Protein AF-A0A933ZL11-F1 (afdb_monomer_lite)

Radius of gyration: 27.15 Å; chains: 1; bounding box: 64×50×83 Å

Sequence (380 aa):
MPHVVRERGAYDREQPGGRWELLDAQGQVLATRELGEPLHDEEFGETESIAEELRPAAEWAALAQARLKSGKVVEAVLAQSRAAGRGGEVDLLLAMLSRVALPRTAAQAAQVAADATSSGPNQEASPVAMANALVLGGDPAELMRALAVAFDNMNGSLVALDLIHAAMLVAPKRTDLTFHHALVLASLGLDGLALEDTKLLAQSGDPERASLLERYFKVLFPRSFDFWPAAERLEVPEEGPEIQQPLQSVRKVVQKYATRLTLLRQALQQRFAPDAQPVWIPPAVDALLPSGPVKLEARQFEDEEGDEITVDERLELHHAPVPWLIRQARADWSALTWLLWAAGANGLTLPARLAPPKEFAGGANAVLAKLDRCSSDESE

Structure (mmCIF, N/CA/C/O backbone):
data_AF-A0A933ZL11-F1
#
_entry.id   AF-A0A933ZL11-F1
#
loop_
_atom_site.group_PDB
_atom_site.id
_atom_site.type_symbol
_atom_site.label_atom_id
_atom_site.label_alt_id
_atom_site.label_comp_id
_atom_site.label_asym_id
_atom_site.label_entity_id
_atom_site.label_seq_id
_atom_site.pdbx_PDB_ins_code
_atom_site.Cartn_x
_atom_site.Cartn_y
_atom_site.Cartn_z
_atom_site.occupancy
_atom_site.B_iso_or_equiv
_atom_site.auth_seq_id
_atom_site.auth_comp_id
_atom_site.auth_asym_id
_atom_site.auth_atom_id
_atom_site.pdbx_PDB_model_num
ATOM 1 N N . MET A 1 1 ? -29.648 11.255 34.969 1.00 49.75 1 MET A N 1
ATOM 2 C CA . MET A 1 1 ? -28.877 10.010 34.771 1.00 49.75 1 MET A CA 1
ATOM 3 C C . MET A 1 1 ? -27.427 10.291 35.131 1.00 49.75 1 MET A C 1
ATOM 5 O O . MET A 1 1 ? -26.975 11.392 34.818 1.00 49.75 1 MET A O 1
ATOM 9 N N . PRO A 1 2 ? -26.731 9.371 35.819 1.00 63.84 2 PRO A N 1
ATOM 10 C CA . PRO A 1 2 ? -25.298 9.515 36.048 1.00 63.84 2 PRO A CA 1
ATOM 11 C C . PRO A 1 2 ? -24.578 9.560 34.695 1.00 63.84 2 PRO A C 1
ATOM 13 O O . PRO A 1 2 ? -24.868 8.754 33.812 1.00 63.84 2 PRO A O 1
ATOM 16 N N . HIS A 1 3 ? -23.705 10.547 34.515 1.00 82.00 3 HIS A N 1
ATOM 17 C CA . HIS A 1 3 ? -22.899 10.744 33.313 1.00 82.00 3 HIS A CA 1
ATOM 18 C C . HIS A 1 3 ? -21.430 10.824 33.722 1.00 82.00 3 HIS A C 1
ATOM 20 O O . HIS A 1 3 ? -21.119 11.289 34.819 1.00 82.00 3 HIS A O 1
ATOM 26 N N . VAL A 1 4 ? -20.538 10.343 32.856 1.00 85.75 4 VAL A N 1
ATOM 27 C CA . VAL A 1 4 ? -19.093 10.400 33.097 1.00 85.75 4 VAL A CA 1
ATOM 28 C C . VAL A 1 4 ? -18.640 11.856 32.995 1.00 85.75 4 VAL A C 1
ATOM 30 O O . VAL A 1 4 ? -18.902 12.512 31.989 1.00 85.75 4 VAL A O 1
ATOM 33 N N . VAL A 1 5 ? -17.979 12.355 34.039 1.00 88.12 5 VAL A N 1
ATOM 34 C CA . VAL A 1 5 ? -17.422 13.721 34.103 1.00 88.12 5 VAL A CA 1
ATOM 35 C C . VAL A 1 5 ? -15.899 13.693 34.188 1.00 88.12 5 VAL A C 1
ATOM 37 O O . VAL A 1 5 ? -15.237 14.631 33.751 1.00 88.12 5 VAL A O 1
ATOM 40 N N . ARG A 1 6 ? -15.327 12.617 34.738 1.00 90.00 6 ARG A N 1
ATOM 41 C CA . ARG A 1 6 ? -13.883 12.469 34.917 1.00 90.00 6 ARG A CA 1
ATOM 42 C C . ARG A 1 6 ? -13.439 11.039 34.647 1.00 90.00 6 ARG A C 1
ATOM 44 O O . ARG A 1 6 ? -14.178 10.094 34.900 1.00 90.00 6 ARG A O 1
ATOM 51 N N . GLU A 1 7 ? -12.198 10.900 34.199 1.00 92.25 7 GLU A N 1
ATOM 52 C CA . GLU A 1 7 ? -11.532 9.618 33.986 1.00 92.25 7 GLU A CA 1
ATOM 53 C C . GLU A 1 7 ? -10.261 9.553 34.828 1.00 92.25 7 GLU A C 1
ATOM 55 O O . GLU A 1 7 ? -9.600 10.570 35.071 1.00 92.25 7 GLU A O 1
ATOM 60 N N . ARG A 1 8 ? -9.942 8.356 35.313 1.00 92.69 8 ARG A N 1
ATOM 61 C CA . ARG A 1 8 ? -8.713 8.070 36.050 1.00 92.69 8 ARG A CA 1
ATOM 62 C C . ARG A 1 8 ? -8.090 6.803 35.485 1.00 92.69 8 ARG A C 1
ATOM 64 O O . ARG A 1 8 ? -8.719 5.753 35.524 1.00 92.69 8 ARG A O 1
ATOM 71 N N . GLY A 1 9 ? -6.856 6.910 35.017 1.00 92.12 9 GLY A N 1
ATOM 72 C CA . GLY A 1 9 ? -6.077 5.799 34.483 1.00 92.12 9 GLY A CA 1
ATOM 73 C C . GLY A 1 9 ? -4.586 6.090 34.574 1.00 92.12 9 GLY A C 1
ATOM 74 O O . GLY A 1 9 ? -4.184 7.128 35.111 1.00 92.12 9 GLY A O 1
ATOM 75 N N . ALA A 1 10 ? -3.782 5.163 34.067 1.00 89.94 10 ALA A N 1
ATOM 76 C CA . ALA A 1 10 ? -2.335 5.293 34.000 1.00 89.94 10 ALA A CA 1
ATOM 77 C C . ALA A 1 10 ? -1.867 5.340 32.544 1.00 89.94 10 ALA A C 1
ATOM 79 O O . ALA A 1 10 ? -2.513 4.797 31.643 1.00 89.94 10 ALA A O 1
ATOM 80 N N . TYR A 1 11 ? -0.725 5.989 32.353 1.00 89.94 11 TYR A N 1
ATOM 81 C CA . TYR A 1 11 ? 0.026 5.960 31.110 1.00 89.94 11 TYR A CA 1
ATOM 82 C C . TYR A 1 11 ? 1.333 5.216 31.361 1.00 89.94 11 TYR A C 1
ATOM 84 O O . TYR A 1 11 ? 1.978 5.442 32.387 1.00 89.94 11 TYR A O 1
ATOM 92 N N . ASP A 1 12 ? 1.712 4.362 30.422 1.00 87.94 12 ASP A N 1
ATOM 93 C CA . ASP A 1 12 ? 3.040 3.767 30.333 1.00 87.94 12 ASP A CA 1
ATOM 94 C C . ASP A 1 12 ? 3.696 4.279 29.050 1.00 87.94 12 ASP A C 1
ATOM 96 O O . ASP A 1 12 ? 3.100 4.188 27.981 1.00 87.94 12 ASP A O 1
ATOM 100 N N . ARG A 1 13 ? 4.875 4.902 29.162 1.00 84.31 13 ARG A N 1
ATOM 101 C CA . ARG A 1 13 ? 5.582 5.580 28.051 1.00 84.31 13 ARG A CA 1
ATOM 102 C C . ARG A 1 13 ? 4.650 6.409 27.147 1.00 84.31 13 ARG A C 1
ATOM 104 O O . ARG A 1 13 ? 4.633 6.235 25.935 1.00 84.31 13 ARG A O 1
ATOM 111 N N . GLU A 1 14 ? 3.841 7.276 27.759 1.00 85.88 14 GLU A N 1
ATOM 112 C CA . GLU A 1 14 ? 2.856 8.143 27.078 1.00 85.88 14 GLU A CA 1
ATOM 113 C C . GLU A 1 14 ? 1.687 7.410 26.393 1.00 85.88 14 GLU A C 1
ATOM 115 O O . GLU A 1 14 ? 0.797 8.056 25.844 1.00 85.88 14 GLU A O 1
ATOM 120 N N . GLN A 1 15 ? 1.612 6.082 26.500 1.00 88.38 15 GLN A N 1
ATOM 121 C CA . GLN A 1 15 ? 0.514 5.279 25.974 1.00 88.38 15 GLN A CA 1
ATOM 122 C C . GLN A 1 15 ? -0.466 4.879 27.088 1.00 88.38 15 GLN A C 1
ATOM 124 O O . GLN A 1 15 ? -0.056 4.509 28.192 1.00 88.38 15 GLN A O 1
ATOM 129 N N . PRO A 1 16 ? -1.781 4.963 26.843 1.00 86.94 16 PRO A N 1
ATOM 130 C CA . PRO A 1 16 ? -2.804 4.646 27.833 1.00 86.94 16 PRO A CA 1
ATOM 131 C C . PRO A 1 16 ? -2.873 3.136 28.084 1.00 86.94 16 PRO A C 1
ATOM 133 O O . PRO A 1 16 ? -3.081 2.356 27.160 1.00 86.94 16 PRO A O 1
ATOM 136 N N . GLY A 1 17 ? -2.772 2.718 29.345 1.00 91.25 17 GLY A N 1
ATOM 137 C CA . GLY A 1 17 ? -2.762 1.299 29.694 1.00 91.25 17 GLY A CA 1
ATOM 138 C C . GLY A 1 17 ? -3.423 0.988 31.030 1.00 91.25 17 GLY A C 1
ATOM 139 O O . GLY A 1 17 ? -3.826 1.875 31.789 1.00 91.25 17 GLY A O 1
ATOM 140 N N . GLY A 1 18 ? -3.534 -0.305 31.317 1.00 92.50 18 GLY A N 1
ATOM 141 C CA . GLY A 1 18 ? -4.020 -0.840 32.580 1.00 92.50 18 GLY A CA 1
ATOM 142 C C . GLY A 1 18 ? -5.489 -0.528 32.861 1.00 92.50 18 GLY A C 1
ATOM 143 O O . GLY A 1 18 ? -6.339 -0.489 31.968 1.00 92.50 18 GLY A O 1
ATOM 144 N N . ARG A 1 19 ? -5.798 -0.331 34.142 1.00 94.06 19 ARG A N 1
ATOM 145 C CA . ARG A 1 19 ? -7.161 -0.135 34.633 1.00 94.06 19 ARG A CA 1
ATOM 146 C C . ARG A 1 19 ? -7.572 1.333 34.576 1.00 94.06 19 ARG A C 1
ATOM 148 O O . ARG A 1 19 ? -6.916 2.192 35.161 1.00 94.06 19 ARG A O 1
ATOM 155 N N . TRP A 1 20 ? -8.716 1.588 33.955 1.00 95.81 20 TRP A N 1
ATOM 156 C CA . TRP A 1 20 ? -9.337 2.902 33.840 1.00 95.81 20 TRP A CA 1
ATOM 157 C C . TRP A 1 20 ? -10.680 2.943 34.555 1.00 95.81 20 TRP A C 1
ATOM 159 O O . TRP A 1 20 ? -11.507 2.038 34.436 1.00 95.81 20 TRP A O 1
ATOM 169 N N . GLU A 1 21 ? -10.916 4.018 35.292 1.00 95.75 21 GLU A N 1
ATOM 170 C CA . GLU A 1 21 ? -12.142 4.266 36.037 1.00 95.75 21 GLU A CA 1
ATOM 171 C C . GLU A 1 21 ? -12.840 5.508 35.498 1.00 95.75 21 GLU A C 1
ATOM 173 O O . GLU A 1 21 ? -12.228 6.561 35.312 1.00 95.75 21 GLU A O 1
ATOM 178 N N . LEU A 1 22 ? -14.142 5.372 35.269 1.00 93.56 22 LEU A N 1
ATOM 179 C CA . LEU A 1 22 ? -15.019 6.429 34.787 1.00 93.56 22 LEU A CA 1
ATOM 180 C C . LEU A 1 22 ? -15.849 6.919 35.965 1.00 93.56 22 LEU A C 1
ATOM 182 O O . LEU A 1 22 ? -16.566 6.128 36.580 1.00 93.56 22 LEU A O 1
ATOM 186 N N . LEU A 1 23 ? -15.734 8.202 36.293 1.00 94.75 23 LEU A N 1
ATOM 187 C CA . LEU A 1 23 ? -16.311 8.793 37.493 1.00 94.75 23 LEU A CA 1
ATOM 188 C C . LEU A 1 23 ? -17.405 9.805 37.144 1.00 94.75 23 LEU A C 1
ATOM 190 O O . LEU A 1 23 ? -17.308 10.524 36.144 1.00 94.75 23 LEU A O 1
ATOM 194 N N . ASP A 1 24 ? -18.431 9.881 37.987 1.00 94.00 24 ASP A N 1
ATOM 195 C CA . ASP A 1 24 ? -19.425 10.955 37.934 1.00 94.00 24 ASP A CA 1
ATOM 196 C C . ASP A 1 24 ? -18.920 12.260 38.579 1.00 94.00 24 ASP A C 1
ATOM 198 O O . ASP A 1 24 ? -17.778 12.367 39.036 1.00 94.00 24 ASP A O 1
ATOM 202 N N . ALA A 1 25 ? -19.787 13.277 38.625 1.00 92.44 25 ALA A N 1
ATOM 203 C CA . ALA A 1 25 ? -19.487 14.576 39.229 1.00 92.44 25 ALA A CA 1
ATOM 204 C C . ALA A 1 25 ? -19.183 14.505 40.740 1.00 92.44 25 ALA A C 1
ATOM 206 O O . ALA A 1 25 ? -18.576 15.426 41.284 1.00 92.44 25 ALA A O 1
ATOM 207 N N . GLN A 1 26 ? -19.613 13.442 41.422 1.00 92.56 26 GLN A N 1
ATOM 208 C CA . GLN A 1 26 ? -19.396 13.211 42.850 1.00 92.56 26 GLN A CA 1
ATOM 209 C C . GLN A 1 26 ? -18.132 12.375 43.112 1.00 92.56 26 GLN A C 1
ATOM 211 O O . GLN A 1 26 ? -17.767 12.163 44.268 1.00 92.56 26 GLN A O 1
ATOM 216 N N . GLY A 1 27 ? -17.445 11.919 42.059 1.00 90.75 27 GLY A N 1
ATOM 217 C CA . GLY A 1 27 ? -16.279 11.048 42.164 1.00 90.75 27 GLY A CA 1
ATOM 218 C C . GLY A 1 27 ? -16.631 9.583 42.431 1.00 90.75 27 GLY A C 1
ATOM 219 O O . GLY A 1 27 ? -15.751 8.814 42.818 1.00 90.75 27 GLY A O 1
ATOM 220 N N . GLN A 1 28 ? -17.888 9.175 42.240 1.00 94.06 28 GLN A N 1
ATOM 221 C CA . GLN A 1 28 ? -18.280 7.773 42.314 1.00 94.06 28 GLN A CA 1
ATOM 222 C C . GLN A 1 28 ? -17.903 7.059 41.013 1.00 94.06 28 GLN A C 1
ATOM 224 O O . GLN A 1 28 ? -18.125 7.573 39.917 1.00 94.06 28 GLN A O 1
ATOM 229 N N . VAL A 1 29 ? -17.341 5.853 41.128 1.00 95.06 29 VAL A N 1
ATOM 230 C CA . VAL A 1 29 ? -16.994 5.023 39.967 1.00 95.06 29 VAL A CA 1
ATOM 231 C C . VAL A 1 29 ? -18.275 4.487 39.327 1.00 95.06 29 VAL A C 1
ATOM 233 O O . VAL A 1 29 ? -18.987 3.682 39.925 1.00 95.06 29 VAL A O 1
ATOM 236 N N . LEU A 1 30 ? -18.551 4.928 38.101 1.00 93.06 30 LEU A N 1
ATOM 237 C CA . LEU A 1 30 ? -19.663 4.462 37.274 1.00 93.06 30 LEU A CA 1
ATOM 238 C C . LEU A 1 30 ? -19.317 3.173 36.531 1.00 93.06 30 LEU A C 1
ATOM 240 O O . LEU A 1 30 ? -20.168 2.303 36.359 1.00 93.06 30 LEU A O 1
ATOM 244 N N . ALA A 1 31 ? -18.073 3.060 36.065 1.00 91.62 31 ALA A N 1
ATOM 245 C CA . ALA A 1 31 ? -17.587 1.888 35.357 1.00 91.62 31 ALA A CA 1
ATOM 246 C C . ALA A 1 31 ? -16.062 1.782 35.425 1.00 91.62 31 ALA A C 1
ATOM 248 O O . ALA A 1 31 ? -15.354 2.775 35.596 1.00 91.62 31 ALA A O 1
ATOM 249 N N . THR A 1 32 ? -15.574 0.562 35.222 1.00 93.19 32 THR A N 1
ATOM 250 C CA . THR A 1 32 ? -14.157 0.264 35.025 1.00 93.19 32 THR A CA 1
ATOM 251 C C . THR A 1 32 ? -13.952 -0.358 33.645 1.00 93.19 32 THR A C 1
ATOM 253 O O . THR A 1 32 ? -14.809 -1.108 33.158 1.00 93.19 32 THR A O 1
ATOM 256 N N . ARG A 1 33 ? -12.827 -0.037 33.009 1.00 93.38 33 ARG A N 1
ATOM 257 C CA . ARG A 1 33 ? -12.334 -0.660 31.779 1.00 93.38 33 ARG A CA 1
ATOM 258 C C . ARG A 1 33 ? -10.897 -1.116 31.986 1.00 93.38 33 ARG A C 1
ATOM 260 O O . ARG A 1 33 ? -10.109 -0.400 32.588 1.00 93.38 33 ARG A O 1
ATOM 267 N N . GLU A 1 34 ? -10.583 -2.310 31.506 1.00 94.00 34 GLU A N 1
ATOM 268 C CA . GLU A 1 34 ? -9.218 -2.837 31.491 1.00 94.00 34 GLU A CA 1
ATOM 269 C C . GLU A 1 34 ? -8.689 -2.653 30.066 1.00 94.00 34 GLU A C 1
ATOM 271 O O . GLU A 1 34 ? -9.109 -3.372 29.158 1.00 94.00 34 GLU A O 1
ATOM 276 N N . LEU A 1 35 ? -7.830 -1.651 29.864 1.00 92.94 35 LEU A N 1
ATOM 277 C CA . LEU A 1 35 ? -7.228 -1.350 28.560 1.00 92.94 35 LEU A CA 1
ATOM 278 C C . LEU A 1 35 ? -6.040 -2.266 28.241 1.00 92.94 35 LEU A C 1
ATOM 280 O O . LEU A 1 35 ? -5.579 -2.280 27.106 1.00 92.94 35 LEU A O 1
ATOM 284 N N . GLY A 1 36 ? -5.584 -3.060 29.215 1.00 92.88 36 GLY A N 1
ATOM 285 C CA . GLY A 1 36 ? -4.492 -4.012 29.035 1.00 92.88 36 GLY A CA 1
ATOM 286 C C . GLY A 1 36 ? -3.114 -3.359 28.970 1.00 92.88 36 GLY A C 1
ATOM 287 O O . GLY A 1 36 ? -2.938 -2.209 29.372 1.00 92.88 36 GLY A O 1
ATOM 288 N N . GLU A 1 37 ? -2.133 -4.118 28.496 1.00 92.31 37 GLU A N 1
ATOM 289 C CA . GLU A 1 37 ? -0.801 -3.592 28.187 1.00 92.31 37 GLU A CA 1
ATOM 290 C C . GLU A 1 37 ? -0.893 -2.707 26.930 1.00 92.31 37 GLU A C 1
ATOM 292 O O . GLU A 1 37 ? -1.458 -3.160 25.923 1.00 92.31 37 GLU A O 1
ATOM 297 N N . PRO A 1 38 ? -0.416 -1.448 26.980 1.00 91.19 38 PRO A N 1
ATOM 298 C CA . PRO A 1 38 ? -0.374 -0.604 25.797 1.00 91.19 38 PRO A CA 1
ATOM 299 C C . PRO A 1 38 ? 0.638 -1.151 24.795 1.00 91.19 38 PRO A C 1
ATOM 301 O O . PRO A 1 38 ? 1.620 -1.788 25.162 1.00 91.19 38 PRO A O 1
ATOM 304 N N . LEU A 1 39 ? 0.401 -0.869 23.519 1.00 91.94 39 LEU A N 1
ATOM 305 C CA . LEU A 1 39 ? 1.332 -1.219 22.457 1.00 91.94 39 LEU A CA 1
ATOM 306 C C . LEU A 1 39 ? 2.406 -0.129 22.338 1.00 91.94 39 LEU A C 1
ATOM 308 O O . LEU A 1 39 ? 2.085 1.058 22.455 1.00 91.94 39 LEU A O 1
ATOM 312 N N . HIS A 1 40 ? 3.655 -0.517 22.084 1.00 91.56 40 HIS A N 1
ATOM 313 C CA . HIS A 1 40 ? 4.790 0.395 21.903 1.00 91.56 40 HIS A CA 1
ATOM 314 C C . HIS A 1 40 ? 5.461 0.196 20.540 1.00 91.56 40 HIS A C 1
ATOM 316 O O . HIS A 1 40 ? 5.391 -0.893 19.977 1.00 91.56 40 HIS A O 1
ATOM 322 N N . ASP A 1 41 ? 6.145 1.226 20.026 1.00 86.19 41 ASP A N 1
ATOM 323 C CA . ASP A 1 41 ? 6.791 1.197 18.700 1.00 86.19 41 ASP A CA 1
ATOM 324 C C . ASP A 1 41 ? 7.783 0.032 18.543 1.00 86.19 41 ASP A C 1
ATOM 326 O O . ASP A 1 41 ? 7.803 -0.619 17.501 1.00 86.19 41 ASP A O 1
ATOM 330 N N . GLU A 1 42 ? 8.547 -0.277 19.598 1.00 84.62 42 GLU A N 1
ATOM 331 C CA . GLU A 1 42 ? 9.520 -1.384 19.635 1.00 84.62 42 GLU A CA 1
ATOM 332 C C . GLU A 1 42 ? 8.861 -2.754 19.400 1.00 84.62 42 GLU A C 1
ATOM 334 O O . GLU A 1 42 ? 9.445 -3.627 18.769 1.00 84.62 42 GLU A O 1
ATOM 339 N N . GLU A 1 43 ? 7.633 -2.932 19.888 1.00 85.25 43 GLU A N 1
ATOM 340 C CA . GLU A 1 43 ? 6.898 -4.201 19.851 1.00 85.25 43 GLU A CA 1
ATOM 341 C C . GLU A 1 43 ? 5.913 -4.260 18.679 1.00 85.25 43 GLU A C 1
ATOM 343 O O . GLU A 1 43 ? 5.471 -5.339 18.277 1.00 85.25 43 GLU A O 1
ATOM 348 N N . PHE A 1 44 ? 5.548 -3.098 18.130 1.00 86.06 44 PHE A N 1
ATOM 349 C CA . PHE A 1 44 ? 4.528 -2.991 17.100 1.00 86.06 44 PHE A CA 1
ATOM 350 C C . PHE A 1 44 ? 4.915 -3.781 15.863 1.00 86.06 44 PHE A C 1
ATOM 352 O O . PHE A 1 44 ? 4.136 -4.612 15.423 1.00 86.06 44 PHE A O 1
ATOM 359 N N . GLY A 1 45 ? 6.135 -3.602 15.353 1.00 83.88 45 GLY A N 1
ATOM 360 C CA . GLY A 1 45 ? 6.609 -4.323 14.167 1.00 83.88 45 GLY A CA 1
ATOM 361 C C . GLY A 1 45 ? 6.666 -5.848 14.329 1.00 83.88 45 GLY A C 1
ATOM 362 O O . GLY A 1 45 ? 6.728 -6.562 13.331 1.00 83.88 45 GLY A O 1
ATOM 363 N N . GLU A 1 46 ? 6.619 -6.354 15.563 1.00 87.25 46 GLU A N 1
ATOM 364 C CA . GLU A 1 46 ? 6.745 -7.777 15.883 1.00 87.25 46 GLU A CA 1
ATOM 365 C C . GLU A 1 46 ? 5.403 -8.440 16.236 1.00 87.25 46 GLU A C 1
ATOM 367 O O . GLU A 1 46 ? 5.345 -9.665 16.392 1.00 87.25 46 GLU A O 1
ATOM 372 N N . THR A 1 47 ? 4.302 -7.680 16.363 1.00 91.94 47 THR A N 1
ATOM 373 C CA . THR A 1 47 ? 3.016 -8.302 16.705 1.00 91.94 47 THR A CA 1
ATOM 374 C C . THR A 1 47 ? 2.483 -9.146 15.556 1.00 91.94 47 THR A C 1
ATOM 376 O O . THR A 1 47 ? 2.282 -8.707 14.426 1.00 91.94 47 THR A O 1
ATOM 379 N N . GLU A 1 48 ? 2.122 -10.380 15.887 1.00 95.50 48 GLU A N 1
ATOM 380 C CA . GLU A 1 48 ? 1.442 -11.286 14.968 1.00 95.50 48 GLU A CA 1
ATOM 381 C C . GLU A 1 48 ? 0.112 -10.711 14.445 1.00 95.50 48 GLU A C 1
ATOM 383 O O . GLU A 1 48 ? -0.335 -11.069 13.359 1.00 95.50 48 GLU A O 1
ATOM 388 N N . SER A 1 49 ? -0.514 -9.789 15.185 1.00 96.06 49 SER A N 1
ATOM 389 C CA . SER A 1 49 ? -1.799 -9.176 14.815 1.00 96.06 49 SER A CA 1
ATOM 390 C C . SER A 1 49 ? -1.715 -8.312 13.551 1.00 96.06 49 SER A C 1
ATOM 392 O O . SER A 1 49 ? -2.749 -8.020 12.948 1.00 96.06 49 SER A O 1
ATOM 394 N N . ILE A 1 50 ? -0.501 -7.929 13.141 1.00 94.69 50 ILE A N 1
ATOM 395 C CA . ILE A 1 50 ? -0.219 -7.157 11.924 1.00 94.69 50 ILE A CA 1
ATOM 396 C C . ILE A 1 50 ? 0.690 -7.926 10.952 1.00 94.69 50 ILE A C 1
ATOM 398 O O . ILE A 1 50 ? 1.251 -7.334 10.038 1.00 94.69 50 ILE A O 1
ATOM 402 N N . ALA A 1 51 ? 0.848 -9.243 11.125 1.00 94.62 51 ALA A N 1
ATOM 403 C CA . ALA A 1 51 ? 1.667 -10.045 10.220 1.00 94.62 51 ALA A CA 1
ATOM 404 C C . ALA A 1 51 ? 1.131 -9.966 8.779 1.00 94.62 51 ALA A C 1
ATOM 406 O O . ALA A 1 51 ? -0.067 -10.172 8.557 1.00 94.62 51 ALA A O 1
ATOM 407 N N . GLU A 1 52 ? 2.010 -9.708 7.805 1.00 93.06 52 GLU A N 1
ATOM 408 C CA . GLU A 1 52 ? 1.693 -9.587 6.371 1.00 93.06 52 GLU A CA 1
ATOM 409 C C . GLU A 1 52 ? 1.483 -10.973 5.731 1.00 93.06 52 GLU A C 1
ATOM 411 O O . GLU A 1 52 ? 2.232 -11.437 4.873 1.00 93.06 52 GLU A O 1
ATOM 416 N N . GLU A 1 53 ? 0.454 -11.675 6.203 1.00 92.12 53 GLU A N 1
ATOM 417 C CA . GLU A 1 53 ? 0.121 -13.040 5.808 1.00 92.12 53 GLU A CA 1
ATOM 418 C C . GLU A 1 53 ? -1.361 -13.173 5.450 1.00 92.12 53 GLU A C 1
ATOM 420 O O . GLU A 1 53 ? -2.243 -12.545 6.047 1.00 92.12 53 GLU A O 1
ATOM 425 N N . LEU A 1 54 ? -1.648 -14.050 4.487 1.00 91.38 54 LEU A N 1
ATOM 426 C CA . LEU A 1 54 ? -3.009 -14.477 4.179 1.00 91.38 54 LEU A CA 1
ATOM 427 C C . LEU A 1 54 ? -3.439 -15.548 5.184 1.00 91.38 54 LEU A C 1
ATOM 429 O O . LEU A 1 54 ? -2.993 -16.691 5.097 1.00 91.38 54 LEU A O 1
ATOM 433 N N . ARG A 1 55 ? -4.342 -15.189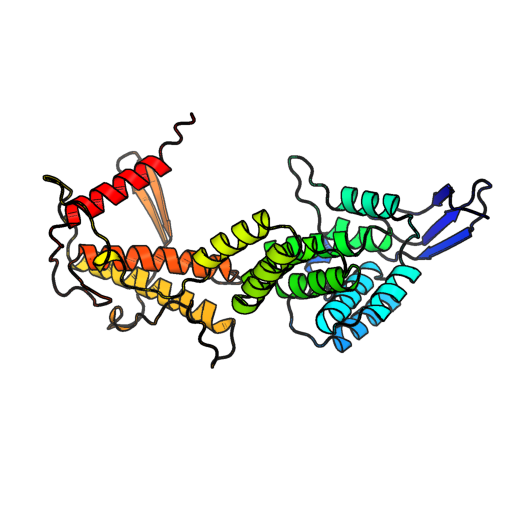 6.101 1.00 95.19 55 ARG A N 1
ATOM 434 C CA . ARG A 1 55 ? -4.972 -16.131 7.039 1.00 95.19 55 ARG A CA 1
ATOM 435 C C . ARG A 1 55 ? -6.501 -16.070 6.947 1.00 95.19 55 ARG A C 1
ATOM 437 O O . ARG A 1 55 ? -7.053 -14.989 6.715 1.00 95.19 55 ARG A O 1
ATOM 444 N N . PRO A 1 56 ? -7.212 -17.196 7.132 1.00 97.56 56 PRO A N 1
ATOM 445 C CA . PRO A 1 56 ? -8.666 -17.207 7.259 1.00 97.56 56 PRO A CA 1
ATOM 446 C C . PRO A 1 56 ? -9.162 -16.330 8.419 1.00 97.56 56 PRO A C 1
ATOM 448 O O . PRO A 1 56 ? -8.527 -16.249 9.470 1.00 97.56 56 PRO A O 1
ATOM 451 N N . ALA A 1 57 ? -10.359 -15.752 8.279 1.00 98.12 57 ALA A N 1
ATOM 452 C CA . ALA A 1 57 ? -10.973 -14.911 9.315 1.00 98.12 57 ALA A CA 1
ATOM 453 C C . ALA A 1 57 ? -11.067 -15.603 10.692 1.00 98.12 57 ALA A C 1
ATOM 455 O O . ALA A 1 57 ? -10.857 -14.970 11.726 1.00 98.12 57 ALA A O 1
ATOM 456 N N . ALA A 1 58 ? -11.328 -16.915 10.714 1.00 98.25 58 ALA A N 1
ATOM 457 C CA . ALA A 1 58 ? -11.412 -17.699 11.946 1.00 98.25 58 ALA A CA 1
ATOM 458 C C . ALA A 1 58 ? -10.077 -17.771 12.713 1.00 98.25 58 ALA A C 1
ATOM 460 O O . ALA A 1 58 ? -10.084 -17.773 13.943 1.00 98.25 58 ALA A O 1
ATOM 461 N N . GLU A 1 59 ? -8.939 -17.796 12.012 1.00 98.44 59 GLU A N 1
ATOM 462 C CA . GLU A 1 59 ? -7.615 -17.798 12.646 1.00 98.44 59 GLU A CA 1
ATOM 463 C C . GLU A 1 59 ? -7.306 -16.439 13.276 1.00 98.44 59 GLU A C 1
ATOM 465 O O . GLU A 1 59 ? -6.858 -16.378 14.421 1.00 98.44 59 GLU A O 1
ATOM 470 N N . TRP A 1 60 ? -7.646 -15.344 12.588 1.00 98.44 60 TRP A N 1
ATOM 471 C CA . TRP A 1 60 ? -7.551 -13.996 13.154 1.00 98.44 60 TRP A CA 1
ATOM 472 C C . TRP A 1 60 ? -8.444 -13.820 14.388 1.00 98.44 60 TRP A C 1
ATOM 474 O O . TRP A 1 60 ? -8.006 -13.270 15.398 1.00 98.44 60 TRP A O 1
ATOM 484 N N . ALA A 1 61 ? -9.670 -14.347 14.358 1.00 98.44 61 ALA A N 1
ATOM 485 C CA . ALA A 1 61 ? -10.570 -14.318 15.510 1.00 98.44 61 ALA A CA 1
ATOM 486 C C . ALA A 1 61 ? -10.030 -15.147 16.691 1.00 98.44 61 ALA A C 1
ATOM 488 O O . ALA A 1 61 ? -10.142 -14.735 17.849 1.00 98.44 61 ALA A O 1
ATOM 489 N N . ALA A 1 62 ? -9.412 -16.303 16.424 1.00 98.50 62 ALA A N 1
ATOM 490 C CA . ALA A 1 62 ? -8.761 -17.110 17.453 1.00 98.50 62 ALA A CA 1
ATOM 491 C C . ALA A 1 62 ? -7.561 -16.375 18.076 1.00 98.50 62 ALA A C 1
ATOM 493 O O . ALA A 1 62 ? -7.435 -16.346 19.305 1.00 98.50 62 ALA A O 1
ATOM 494 N N . LEU A 1 63 ? -6.733 -15.720 17.252 1.00 98.56 63 LEU A N 1
ATOM 495 C CA . LEU A 1 63 ? -5.638 -14.867 17.717 1.00 98.56 63 LEU A CA 1
ATOM 496 C C . LEU A 1 63 ? -6.162 -13.726 18.595 1.00 98.56 63 LEU A C 1
ATOM 498 O O . LEU A 1 63 ? -5.649 -13.516 19.694 1.00 98.56 63 LEU A O 1
ATOM 502 N N . ALA A 1 64 ? -7.232 -13.048 18.173 1.00 98.50 64 ALA A N 1
ATOM 503 C CA . ALA A 1 64 ? -7.856 -11.981 18.948 1.00 98.50 64 ALA A CA 1
ATOM 504 C C . ALA A 1 64 ? -8.281 -12.457 20.347 1.00 98.50 64 ALA A C 1
ATOM 506 O O . ALA A 1 64 ? -8.002 -11.806 21.356 1.00 98.50 64 ALA A O 1
ATOM 507 N N . GLN A 1 65 ? -8.899 -13.638 20.441 1.00 98.44 65 GLN A N 1
ATOM 508 C CA . GLN A 1 65 ? -9.262 -14.230 21.731 1.00 98.44 65 GLN A CA 1
ATOM 509 C C . GLN A 1 65 ? -8.039 -14.583 22.587 1.00 98.44 65 GLN A C 1
ATOM 511 O O . GLN A 1 65 ? -8.092 -14.420 23.809 1.00 98.44 65 GLN A O 1
ATOM 516 N N . ALA A 1 66 ? -6.957 -15.074 21.979 1.00 98.31 66 ALA A N 1
ATOM 517 C CA . ALA A 1 66 ? -5.721 -15.394 22.686 1.00 98.31 66 ALA A CA 1
ATOM 518 C C . ALA A 1 66 ? -5.055 -14.132 23.261 1.00 98.31 66 ALA A C 1
ATOM 520 O O . ALA A 1 66 ? -4.767 -14.100 24.458 1.00 98.31 66 ALA A O 1
ATOM 521 N N . ARG A 1 67 ? -4.902 -13.074 22.450 1.00 97.69 67 ARG A N 1
ATOM 522 C CA . ARG A 1 67 ? -4.333 -11.778 22.868 1.00 97.69 67 ARG A CA 1
ATOM 523 C C . ARG A 1 67 ? -5.152 -11.129 23.977 1.00 97.69 67 ARG A C 1
ATOM 525 O O . ARG A 1 67 ? -4.612 -10.661 24.975 1.00 97.69 67 ARG A O 1
ATOM 532 N N . LEU A 1 68 ? -6.474 -11.199 23.867 1.00 96.69 68 LEU A N 1
ATOM 533 C CA . LEU A 1 68 ? -7.361 -10.690 24.901 1.00 96.69 68 LEU A CA 1
ATOM 534 C C . LEU A 1 68 ? -7.188 -11.441 26.232 1.00 96.69 68 LEU A C 1
ATOM 536 O O . LEU A 1 68 ? -7.139 -10.812 27.287 1.00 96.69 68 LEU A O 1
ATOM 540 N N . LYS A 1 69 ? -7.098 -12.779 26.203 1.00 96.38 69 LYS A N 1
ATOM 541 C CA . LYS A 1 69 ? -6.884 -13.596 27.413 1.00 96.38 69 LYS A CA 1
ATOM 542 C C . LYS A 1 69 ? -5.542 -13.305 28.083 1.00 96.38 69 LYS A C 1
ATOM 544 O O . LYS A 1 69 ? -5.449 -13.449 29.298 1.00 96.38 69 LYS A O 1
ATOM 549 N N . SER A 1 70 ? -4.533 -12.897 27.315 1.00 95.69 70 SER A N 1
ATOM 550 C CA . SER A 1 70 ? -3.223 -12.504 27.833 1.00 95.69 70 SER A CA 1
ATOM 551 C C . SER A 1 70 ? -3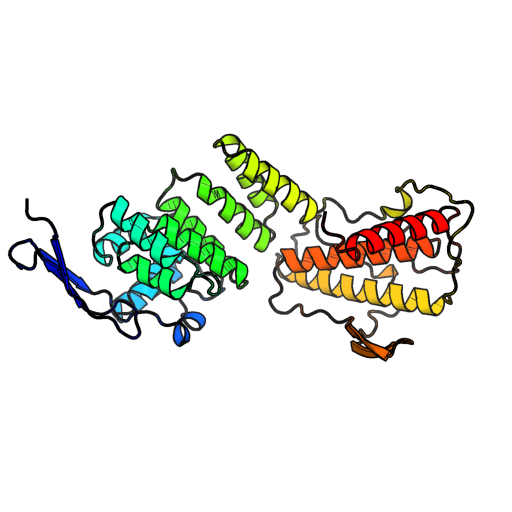.128 -11.024 28.221 1.00 95.69 70 SER A C 1
ATOM 553 O O . SER A 1 70 ? -2.032 -10.564 28.498 1.00 95.69 70 SER A O 1
ATOM 555 N N . GLY A 1 71 ? -4.227 -10.260 28.206 1.00 94.62 71 GLY A N 1
ATOM 556 C CA . GLY A 1 71 ? -4.211 -8.834 28.561 1.00 94.62 71 GLY A CA 1
ATOM 557 C C . GLY A 1 71 ? -3.670 -7.896 27.472 1.00 94.62 71 GLY A C 1
ATOM 558 O O . GLY A 1 71 ? -3.595 -6.692 27.699 1.00 94.62 71 GLY A O 1
ATOM 559 N N . LYS A 1 72 ? -3.369 -8.409 26.274 1.00 95.88 72 LYS A N 1
ATOM 560 C CA . LYS A 1 72 ? -2.922 -7.644 25.098 1.00 95.88 72 LYS A CA 1
ATOM 561 C C . LYS A 1 72 ? -4.136 -7.144 24.315 1.00 95.88 72 LYS A C 1
ATOM 563 O O . LYS A 1 72 ? -4.483 -7.660 23.252 1.00 95.88 72 LYS A O 1
ATOM 568 N N . VAL A 1 73 ? -4.866 -6.199 24.903 1.00 97.00 73 VAL A N 1
ATOM 569 C CA . VAL A 1 73 ? -6.199 -5.791 24.426 1.00 97.00 73 VAL A CA 1
ATOM 570 C C . VAL A 1 73 ? -6.131 -5.089 23.069 1.00 97.00 73 VAL A C 1
ATOM 572 O O . VAL A 1 73 ? -6.959 -5.370 22.206 1.00 97.00 73 VAL A O 1
ATOM 575 N N . VAL A 1 74 ? -5.144 -4.220 22.852 1.00 96.88 74 VAL A N 1
ATOM 576 C CA . VAL A 1 74 ? -4.981 -3.491 21.583 1.00 96.88 74 VAL A CA 1
ATOM 577 C C . VAL A 1 74 ? -4.680 -4.455 20.436 1.00 96.88 74 VAL A C 1
ATOM 579 O O . VAL A 1 74 ? -5.369 -4.438 19.418 1.00 96.88 74 VAL A O 1
ATOM 582 N N . GLU A 1 75 ? -3.739 -5.380 20.640 1.00 97.88 75 GLU A N 1
ATOM 583 C CA . GLU A 1 75 ? -3.458 -6.467 19.693 1.00 97.88 75 GLU A CA 1
ATOM 584 C C . GLU A 1 75 ? -4.711 -7.312 19.404 1.00 97.88 75 GLU A C 1
ATOM 586 O O . GLU A 1 75 ? -4.981 -7.661 18.256 1.00 97.88 75 GLU A O 1
ATOM 591 N N . ALA A 1 76 ? -5.529 -7.595 20.426 1.00 98.25 76 ALA A N 1
ATOM 592 C CA . ALA A 1 76 ? -6.785 -8.314 20.239 1.00 98.25 76 ALA A CA 1
ATOM 593 C C . ALA A 1 76 ? -7.772 -7.558 19.338 1.00 98.25 76 ALA A C 1
ATOM 595 O O . ALA A 1 76 ? -8.403 -8.173 18.479 1.00 98.25 76 ALA A O 1
ATOM 596 N N . VAL A 1 77 ? -7.896 -6.237 19.507 1.00 98.38 77 VAL A N 1
ATOM 597 C CA . VAL A 1 77 ? -8.751 -5.397 18.657 1.00 98.38 77 VAL A CA 1
ATOM 598 C C . VAL A 1 77 ? -8.234 -5.379 17.218 1.00 98.38 77 VAL A C 1
ATOM 600 O O . VAL A 1 77 ? -9.037 -5.520 16.295 1.00 98.38 77 VAL A O 1
ATOM 603 N N . LEU A 1 78 ? -6.920 -5.275 17.002 1.00 98.25 78 LEU A N 1
ATOM 604 C CA . LEU A 1 78 ? -6.323 -5.340 15.663 1.00 98.25 78 LEU A CA 1
ATOM 605 C C . LEU A 1 78 ? -6.608 -6.689 14.987 1.00 98.25 78 LEU A C 1
ATOM 607 O O . LEU A 1 78 ? -7.148 -6.718 13.882 1.00 98.25 78 LEU A O 1
ATOM 611 N N . ALA A 1 79 ? -6.352 -7.807 15.672 1.00 98.56 79 ALA A N 1
ATOM 612 C CA . ALA A 1 79 ? -6.638 -9.142 15.148 1.00 98.56 79 ALA A CA 1
ATOM 613 C C . ALA A 1 79 ? -8.142 -9.361 14.882 1.00 98.56 79 ALA A C 1
ATOM 615 O O . ALA A 1 79 ? -8.520 -9.957 13.875 1.00 98.56 79 ALA A O 1
ATOM 616 N N . GLN A 1 80 ? -9.033 -8.834 15.729 1.00 98.81 80 GLN A N 1
ATOM 617 C CA . GLN A 1 80 ? -10.478 -8.920 15.492 1.00 98.81 80 GLN A CA 1
ATOM 618 C C . GLN A 1 80 ? -10.927 -8.037 14.320 1.00 98.81 80 GLN A C 1
ATOM 620 O O . GLN A 1 80 ? -11.866 -8.399 13.610 1.00 98.81 80 GLN A O 1
ATOM 625 N N . SER A 1 81 ? -10.256 -6.905 14.096 1.00 98.75 81 SER A N 1
ATOM 626 C CA . SER A 1 81 ? -10.482 -6.045 12.928 1.00 98.75 81 SER A CA 1
ATOM 627 C C . SER A 1 81 ? -10.060 -6.770 11.653 1.00 98.75 81 SER A C 1
ATOM 629 O O . SER A 1 81 ? -10.830 -6.828 10.699 1.00 98.75 81 SER A O 1
ATOM 631 N N . ARG A 1 82 ? -8.902 -7.446 11.682 1.00 98.62 82 ARG A N 1
ATOM 632 C CA . ARG A 1 82 ? -8.436 -8.326 10.600 1.00 98.62 82 ARG A CA 1
ATOM 633 C C . ARG A 1 82 ? -9.453 -9.424 10.283 1.00 98.62 82 ARG A C 1
ATOM 635 O O . ARG A 1 82 ? -9.810 -9.627 9.125 1.00 98.62 82 ARG A O 1
ATOM 642 N N . ALA A 1 83 ? -9.977 -10.086 11.317 1.00 98.62 83 ALA A N 1
ATOM 643 C CA . ALA A 1 83 ? -11.015 -11.103 11.172 1.00 98.62 83 ALA A CA 1
ATOM 644 C C . ALA A 1 83 ? -12.297 -10.546 10.532 1.00 98.62 83 ALA A C 1
ATOM 646 O O . ALA A 1 83 ? -12.848 -11.175 9.631 1.00 98.62 83 ALA A O 1
ATOM 647 N N . ALA A 1 84 ? -12.752 -9.371 10.979 1.00 98.69 84 ALA A N 1
ATOM 648 C CA . ALA A 1 84 ? -13.957 -8.731 10.463 1.00 98.69 84 ALA A CA 1
ATOM 649 C C . ALA A 1 84 ? -13.807 -8.335 8.991 1.00 98.69 84 ALA A C 1
ATOM 651 O O . ALA A 1 84 ? -14.660 -8.688 8.181 1.00 98.69 84 ALA A O 1
ATOM 652 N N . GLY A 1 85 ? -12.702 -7.672 8.637 1.00 98.25 85 GLY A N 1
ATOM 653 C CA . GLY A 1 85 ? -12.409 -7.298 7.256 1.00 98.25 85 GLY A CA 1
ATOM 654 C C . GLY A 1 85 ? -12.339 -8.508 6.330 1.00 98.25 85 GLY A C 1
ATOM 655 O O . GLY A 1 85 ? -13.019 -8.548 5.310 1.00 98.25 85 GLY A O 1
ATOM 656 N N . ARG A 1 86 ? -11.609 -9.553 6.742 1.00 97.38 86 ARG A N 1
ATOM 657 C CA . ARG A 1 86 ? -11.457 -10.786 5.958 1.00 97.38 86 ARG A CA 1
ATOM 658 C C . ARG A 1 86 ? -12.756 -11.583 5.817 1.00 97.38 86 ARG A C 1
ATOM 660 O O . ARG A 1 86 ? -12.963 -12.237 4.798 1.00 97.38 86 ARG A O 1
ATOM 667 N N . GLY A 1 87 ? -13.574 -11.605 6.867 1.00 97.38 87 GLY A N 1
ATOM 668 C CA . GLY A 1 87 ? -14.791 -12.415 6.949 1.00 97.38 87 GLY A CA 1
ATOM 669 C C . GLY A 1 87 ? -16.057 -11.711 6.464 1.00 97.38 87 GLY A C 1
ATOM 670 O O . GLY A 1 87 ? -17.050 -12.383 6.210 1.00 97.38 87 GLY A O 1
ATOM 671 N N . GLY A 1 88 ? -16.045 -10.381 6.343 1.00 97.56 88 GLY A N 1
ATOM 672 C CA . GLY A 1 88 ? -17.242 -9.599 6.025 1.00 97.56 88 GLY A CA 1
ATOM 673 C C . GLY A 1 88 ? -18.244 -9.486 7.183 1.00 97.56 88 GLY A C 1
ATOM 674 O O . GLY A 1 88 ? -19.383 -9.081 6.963 1.00 97.56 88 GLY A O 1
ATOM 675 N N . GLU A 1 89 ? -17.850 -9.843 8.411 1.00 96.75 89 GLU A N 1
ATOM 676 C CA . GLU A 1 89 ? -18.725 -9.888 9.590 1.00 96.75 89 GLU A CA 1
ATOM 677 C C . GLU A 1 89 ? -18.238 -8.924 10.681 1.00 96.75 89 GLU A C 1
ATOM 679 O O . GLU A 1 89 ? -17.111 -9.024 11.162 1.00 96.75 89 GLU A O 1
ATOM 684 N N . VAL A 1 90 ? -19.100 -7.997 11.115 1.00 98.06 90 VAL A N 1
ATOM 685 C CA . VAL A 1 90 ? -18.708 -6.894 12.016 1.00 98.06 90 VAL A CA 1
ATOM 686 C C . VAL A 1 90 ? -19.145 -7.081 13.471 1.00 98.06 90 VAL A C 1
ATOM 688 O O . VAL A 1 90 ? -18.599 -6.444 14.371 1.00 98.06 90 VAL A O 1
ATOM 691 N N . ASP A 1 91 ? -20.108 -7.965 13.734 1.00 98.38 91 ASP A N 1
ATOM 692 C CA . ASP A 1 91 ? -20.785 -8.048 15.034 1.00 98.38 91 ASP A CA 1
ATOM 693 C C . ASP A 1 91 ? -19.819 -8.339 16.190 1.00 98.38 91 ASP A C 1
ATOM 695 O O . ASP A 1 91 ? -19.875 -7.694 17.240 1.00 98.38 91 ASP A O 1
ATOM 699 N N . LEU A 1 92 ? -18.878 -9.267 15.987 1.00 98.00 92 LEU A N 1
ATOM 700 C CA . LEU A 1 92 ? -17.870 -9.612 16.994 1.00 98.00 92 LEU A CA 1
ATOM 701 C C . LEU A 1 92 ? -16.885 -8.465 17.255 1.00 98.00 92 LEU A C 1
ATOM 703 O O . LEU A 1 92 ? -16.466 -8.268 18.398 1.00 98.00 92 LEU A O 1
ATOM 707 N N . LEU A 1 93 ? -16.549 -7.682 16.226 1.00 98.56 93 LEU A N 1
ATOM 708 C CA . LEU A 1 93 ? -15.703 -6.498 16.363 1.00 98.56 93 LEU A CA 1
ATOM 709 C C . LEU A 1 93 ? -16.417 -5.405 17.166 1.00 98.56 93 LEU A C 1
ATOM 711 O O . LEU A 1 93 ? -15.850 -4.890 18.130 1.00 98.56 93 LEU A O 1
ATOM 715 N N . LEU A 1 94 ? -17.678 -5.101 16.842 1.00 98.38 94 LEU A N 1
ATOM 716 C CA . LEU A 1 94 ? -18.472 -4.113 17.582 1.00 98.38 94 LEU A CA 1
ATOM 717 C C . LEU A 1 94 ? -18.688 -4.531 19.041 1.00 98.38 94 LEU A C 1
ATOM 719 O O . LEU A 1 94 ? -18.541 -3.709 19.949 1.00 98.38 94 LEU A O 1
ATOM 723 N N . ALA A 1 95 ? -18.980 -5.811 19.287 1.00 98.00 95 ALA A N 1
ATOM 724 C CA . ALA A 1 95 ? -19.118 -6.348 20.638 1.00 98.00 95 ALA A CA 1
ATOM 725 C C . ALA A 1 95 ? -17.806 -6.251 21.434 1.00 98.00 95 ALA A C 1
ATOM 727 O O . ALA A 1 95 ? -17.821 -5.919 22.624 1.00 98.00 95 ALA A O 1
ATOM 728 N N . MET A 1 96 ? -16.660 -6.506 20.790 1.00 97.81 96 MET A N 1
ATOM 729 C CA . MET A 1 96 ? -15.350 -6.343 21.415 1.00 97.81 96 MET A CA 1
ATOM 730 C C . MET A 1 96 ? -15.081 -4.878 21.762 1.00 97.81 96 MET A C 1
ATOM 732 O O . MET A 1 96 ? -14.817 -4.593 22.931 1.00 97.81 96 MET A O 1
ATOM 736 N N . LEU A 1 97 ? -15.210 -3.962 20.797 1.00 97.44 97 LEU A N 1
ATOM 737 C CA . LEU A 1 97 ? -14.996 -2.524 20.991 1.00 97.44 97 LEU A CA 1
ATOM 738 C C . LEU A 1 97 ? -15.901 -1.966 22.095 1.00 97.44 97 LEU A C 1
ATOM 740 O O . LEU A 1 97 ? -15.411 -1.315 23.011 1.00 97.44 97 LEU A O 1
ATOM 744 N N . SER A 1 98 ? -17.194 -2.305 22.095 1.00 95.44 98 SER A N 1
ATOM 745 C CA . SER A 1 98 ? -18.132 -1.868 23.141 1.00 95.44 98 SER A CA 1
ATOM 746 C C . SER A 1 98 ? -17.736 -2.333 24.546 1.00 95.44 98 SER A C 1
ATOM 748 O O . SER A 1 98 ? -18.125 -1.705 25.536 1.00 95.44 98 SER A O 1
ATOM 750 N N . ARG A 1 99 ? -17.023 -3.458 24.654 1.00 94.25 99 ARG A N 1
ATOM 751 C CA . ARG A 1 99 ? -16.593 -4.017 25.935 1.00 94.25 99 ARG A CA 1
ATOM 752 C C . ARG A 1 99 ? -15.276 -3.414 26.414 1.00 94.25 99 ARG A C 1
ATOM 754 O O . ARG A 1 99 ? -15.153 -3.163 27.611 1.00 94.25 99 ARG A O 1
ATOM 761 N N . VAL A 1 100 ? -14.304 -3.241 25.519 1.00 94.56 100 VAL A N 1
ATOM 762 C CA . VAL A 1 100 ? -12.928 -2.879 25.900 1.00 94.56 100 VAL A CA 1
ATOM 763 C C . VAL A 1 100 ? -12.647 -1.384 25.798 1.00 94.56 100 VAL A C 1
ATOM 765 O O . VAL A 1 100 ? -11.870 -0.873 26.596 1.00 94.56 100 VAL A O 1
ATOM 768 N N . ALA A 1 101 ? -13.299 -0.675 24.874 1.00 95.50 101 ALA A N 1
ATOM 769 C CA . ALA A 1 101 ? -13.040 0.739 24.668 1.00 95.50 101 ALA A CA 1
ATOM 770 C C . ALA A 1 101 ? -13.694 1.614 25.749 1.00 95.50 101 ALA A C 1
ATOM 772 O O . ALA A 1 101 ? -14.745 1.276 26.319 1.00 95.50 101 ALA A O 1
ATOM 773 N N . LEU A 1 102 ? -13.088 2.772 26.017 1.00 94.81 102 LEU A N 1
ATOM 774 C CA . LEU A 1 102 ? -13.721 3.806 26.831 1.00 94.81 102 LEU A CA 1
ATOM 775 C C . LEU A 1 102 ? -14.962 4.352 26.096 1.00 94.81 102 LEU A C 1
ATOM 777 O O . LEU A 1 102 ? -14.894 4.652 24.905 1.00 94.81 102 LEU A O 1
ATOM 781 N N . PRO A 1 103 ? -16.116 4.489 26.768 1.00 92.62 103 PRO A N 1
ATOM 782 C CA . PRO A 1 103 ? -17.318 5.014 26.141 1.00 92.62 103 PRO A CA 1
ATOM 783 C C . PRO A 1 103 ? -17.150 6.507 25.837 1.00 92.62 103 PRO A C 1
ATOM 785 O O . PRO A 1 103 ? -16.885 7.310 26.732 1.00 92.62 103 PRO A O 1
ATOM 788 N N . ARG A 1 104 ? -17.356 6.886 24.575 1.00 93.81 104 ARG A N 1
ATOM 789 C CA . ARG A 1 104 ? -17.275 8.268 24.088 1.00 93.81 104 ARG A CA 1
ATOM 790 C C . ARG A 1 104 ? -18.567 8.677 23.393 1.00 93.81 104 ARG A C 1
ATOM 792 O O . ARG A 1 104 ? -19.255 7.854 22.790 1.00 93.81 104 ARG A O 1
ATOM 799 N N . THR A 1 105 ? -18.888 9.967 23.439 1.00 94.06 105 THR A N 1
ATOM 800 C CA . THR A 1 105 ? -19.823 10.549 22.463 1.00 94.06 105 THR A CA 1
ATOM 801 C C . THR A 1 105 ? -19.168 10.584 21.081 1.00 94.06 105 THR A C 1
ATOM 803 O O . THR A 1 105 ? -17.943 10.580 20.982 1.00 94.06 105 THR A O 1
ATOM 806 N N . ALA A 1 106 ? -19.958 10.683 20.008 1.00 94.50 106 ALA A N 1
ATOM 807 C CA . ALA A 1 106 ? -19.416 10.747 18.646 1.00 94.50 106 ALA A CA 1
ATOM 808 C C . ALA A 1 106 ? -18.396 11.890 18.457 1.00 94.50 106 ALA A C 1
ATOM 810 O O . ALA A 1 106 ? -17.362 11.688 17.833 1.00 94.50 106 ALA A O 1
ATOM 811 N N . ALA A 1 107 ? -18.645 13.064 19.050 1.00 96.06 107 ALA A N 1
ATOM 812 C CA . ALA A 1 107 ? -17.723 14.200 18.979 1.00 96.06 107 ALA A CA 1
ATOM 813 C C . ALA A 1 107 ? -16.396 13.929 19.711 1.00 96.06 107 ALA A C 1
ATOM 815 O O . ALA A 1 107 ? -15.333 14.271 19.207 1.00 96.06 107 ALA A O 1
ATOM 816 N N . GLN A 1 108 ? -16.443 13.277 20.877 1.00 96.00 108 GLN A N 1
ATOM 817 C CA . GLN A 1 108 ? -15.233 12.901 21.615 1.00 96.00 108 GLN A CA 1
ATOM 818 C C . GLN A 1 108 ? -14.456 11.788 20.906 1.00 96.00 108 GLN A C 1
ATOM 820 O O . GLN A 1 108 ? -13.235 11.850 20.855 1.00 96.00 108 GLN A O 1
ATOM 825 N N . ALA A 1 109 ? -15.148 10.795 20.341 1.00 97.62 109 ALA A N 1
ATOM 826 C CA . ALA A 1 109 ? -14.519 9.732 19.562 1.00 97.62 109 ALA A CA 1
ATOM 827 C C . ALA A 1 109 ? -13.796 10.302 18.331 1.00 97.62 109 ALA A C 1
ATOM 829 O O . ALA A 1 109 ? -12.655 9.934 18.057 1.00 97.62 109 ALA A O 1
ATOM 830 N N . ALA A 1 110 ? -14.433 11.250 17.635 1.00 97.25 110 ALA A N 1
ATOM 831 C CA . ALA A 1 110 ? -13.824 11.965 16.520 1.00 97.25 110 ALA A CA 1
ATOM 832 C C . ALA A 1 110 ? -12.593 12.773 16.956 1.00 97.25 110 ALA A C 1
ATOM 834 O O . ALA A 1 110 ? -11.581 12.729 16.268 1.00 97.25 110 ALA A O 1
ATOM 835 N N . GLN A 1 111 ? -12.641 13.451 18.110 1.00 96.81 111 GLN A N 1
ATOM 836 C CA . GLN A 1 111 ? -11.483 14.181 18.636 1.00 96.81 111 GLN A CA 1
ATOM 837 C C . GLN A 1 111 ? -10.319 13.243 18.975 1.00 96.81 111 GLN A C 1
ATOM 839 O O . GLN A 1 111 ? -9.200 13.506 18.562 1.00 96.81 111 GLN A O 1
ATOM 844 N N . VAL A 1 112 ? -10.579 12.121 19.656 1.00 96.50 112 VAL A N 1
ATOM 845 C CA . VAL A 1 112 ? -9.538 11.128 19.983 1.00 96.50 112 VAL A CA 1
ATOM 846 C C . VAL A 1 112 ? -8.895 10.566 18.709 1.00 96.50 112 VAL A C 1
ATOM 848 O O . VAL A 1 112 ? -7.679 10.398 18.658 1.00 96.50 112 VAL A O 1
ATOM 851 N N . ALA A 1 113 ? -9.690 10.305 17.666 1.00 97.12 113 ALA A N 1
ATOM 852 C CA . ALA A 1 113 ? -9.160 9.886 16.371 1.00 97.12 113 ALA A CA 1
ATOM 853 C C . ALA A 1 113 ? -8.347 10.996 15.688 1.00 97.12 113 ALA A C 1
ATOM 855 O O . ALA A 1 113 ? -7.270 10.719 15.168 1.00 97.12 113 ALA A O 1
ATOM 856 N N . ALA A 1 114 ? -8.819 12.244 15.713 1.00 95.31 114 ALA A N 1
ATOM 857 C CA . ALA A 1 114 ? -8.096 13.386 15.157 1.00 95.31 114 ALA A CA 1
ATOM 858 C C . ALA A 1 114 ? -6.745 13.598 15.857 1.00 95.31 114 ALA A C 1
ATOM 860 O O . ALA A 1 114 ? -5.736 13.769 15.183 1.00 95.31 114 ALA A O 1
ATOM 861 N N . ASP A 1 115 ? -6.703 13.512 17.188 1.00 93.62 115 ASP A N 1
ATOM 862 C CA . ASP A 1 115 ? -5.469 13.654 17.964 1.00 93.62 115 ASP A CA 1
ATOM 863 C C . ASP A 1 115 ? -4.464 12.547 17.604 1.00 93.62 115 ASP A C 1
ATOM 865 O O . ASP A 1 115 ? -3.300 12.833 17.330 1.00 93.62 115 ASP A O 1
ATOM 869 N N . ALA A 1 116 ? -4.921 11.292 17.515 1.00 94.06 116 ALA A N 1
ATOM 870 C CA . ALA A 1 116 ? -4.068 10.142 17.199 1.00 94.06 116 ALA A CA 1
ATOM 871 C C . ALA A 1 116 ? -3.595 10.085 15.735 1.00 94.06 116 ALA A C 1
ATOM 873 O O . ALA A 1 116 ? -2.568 9.477 15.440 1.00 94.06 116 ALA A O 1
ATOM 874 N N . THR A 1 117 ? -4.354 10.682 14.813 1.00 93.31 117 THR A N 1
ATOM 875 C CA . THR A 1 117 ? -4.012 10.753 13.381 1.00 93.31 117 THR A CA 1
ATOM 876 C C . THR A 1 117 ? -3.288 12.042 13.007 1.00 93.31 117 THR A C 1
ATOM 878 O O . THR A 1 117 ? -2.774 12.160 11.892 1.00 93.31 117 THR A O 1
ATOM 881 N N . SER A 1 118 ? -3.226 13.012 13.922 1.00 87.94 118 SER A N 1
ATOM 882 C CA . SER A 1 118 ? -2.525 14.265 13.691 1.00 87.94 118 SER A CA 1
ATOM 883 C C . SER A 1 118 ? -1.021 14.026 13.544 1.00 87.94 118 SER A C 1
ATOM 885 O O . SER A 1 118 ? -0.395 13.298 14.310 1.00 87.94 118 SER A O 1
ATOM 887 N N . SER A 1 119 ? -0.447 14.633 12.510 1.00 75.81 119 SER A N 1
ATOM 888 C CA . SER A 1 119 ? 0.996 14.685 12.284 1.00 75.81 119 SER A CA 1
ATOM 889 C C . SER A 1 119 ? 1.481 16.079 12.671 1.00 75.81 119 SER A C 1
ATOM 891 O O . SER A 1 119 ? 0.905 17.081 12.238 1.00 75.81 119 SER A O 1
ATOM 893 N N . GLY A 1 120 ? 2.520 16.161 13.502 1.00 67.38 120 GLY A N 1
ATOM 894 C CA . GLY A 1 120 ? 3.220 17.424 13.734 1.00 67.38 120 GLY A CA 1
ATOM 895 C C . GLY A 1 120 ? 3.973 17.865 12.469 1.00 67.38 120 GLY A C 1
ATOM 896 O O . GLY A 1 120 ? 4.180 17.049 11.573 1.00 67.38 120 GLY A O 1
ATOM 897 N N . PRO A 1 121 ? 4.466 19.118 12.388 1.00 59.69 121 PRO A N 1
ATOM 898 C CA . PRO A 1 121 ? 5.182 19.622 11.207 1.00 59.69 121 PRO A CA 1
ATOM 899 C C . PRO A 1 121 ? 6.367 18.753 10.754 1.00 59.69 121 PRO A C 1
ATOM 901 O O . PRO A 1 121 ? 6.732 18.796 9.587 1.00 59.69 121 PRO A O 1
ATOM 904 N N . ASN A 1 122 ? 6.942 17.965 11.671 1.00 61.78 122 ASN A N 1
ATOM 905 C CA . ASN A 1 122 ? 8.105 17.104 11.444 1.00 61.78 122 ASN A CA 1
ATOM 906 C C . ASN A 1 122 ? 7.897 15.666 11.958 1.00 61.78 122 ASN A C 1
ATOM 908 O O . ASN A 1 122 ? 8.876 14.985 12.256 1.00 61.78 122 ASN A O 1
ATOM 912 N N . GLN A 1 123 ? 6.654 15.219 12.156 1.00 69.56 123 GLN A N 1
ATOM 913 C CA . GLN A 1 123 ? 6.394 13.896 12.726 1.00 69.56 123 GLN A CA 1
ATOM 914 C C . GLN A 1 123 ? 5.224 13.228 12.019 1.00 69.56 123 GLN A C 1
ATOM 916 O O . GLN A 1 123 ? 4.108 13.742 12.061 1.00 69.56 123 GLN A O 1
ATOM 921 N N . GLU A 1 124 ? 5.490 12.087 11.387 1.00 74.94 124 GLU A N 1
ATOM 922 C CA . GLU A 1 124 ? 4.450 11.229 10.826 1.00 74.94 124 GLU A CA 1
ATOM 923 C C . GLU A 1 124 ? 3.554 10.691 11.946 1.00 74.94 124 GLU A C 1
ATOM 925 O O . GLU A 1 124 ? 4.017 10.406 13.055 1.00 74.94 124 GLU A O 1
ATOM 930 N N . ALA A 1 125 ? 2.257 10.565 11.667 1.00 82.44 125 ALA A N 1
ATOM 931 C CA . ALA A 1 125 ? 1.319 10.000 12.624 1.00 82.44 125 ALA A CA 1
ATOM 932 C C . ALA A 1 125 ? 1.708 8.550 12.962 1.00 82.44 125 ALA A C 1
ATOM 934 O O . ALA A 1 125 ? 1.854 7.710 12.074 1.00 82.44 125 ALA A O 1
ATOM 935 N N . SER A 1 126 ? 1.858 8.256 14.256 1.00 90.56 126 SER A N 1
ATOM 936 C CA . SER A 1 126 ? 2.294 6.939 14.732 1.00 90.56 126 SER A CA 1
ATOM 937 C C . SER A 1 126 ? 1.167 5.902 14.598 1.00 90.56 126 SER A C 1
ATOM 939 O O . SER A 1 126 ? 0.105 6.069 15.212 1.00 90.56 126 SER A O 1
ATOM 941 N N . PRO A 1 127 ? 1.383 4.783 13.878 1.00 94.00 127 PRO A N 1
ATOM 942 C CA . PRO A 1 127 ? 0.428 3.675 13.835 1.00 94.00 127 PRO A CA 1
ATOM 943 C C . PRO A 1 127 ? 0.125 3.103 15.227 1.00 94.00 127 PRO A C 1
ATOM 945 O O . PRO A 1 127 ? -0.997 2.682 15.500 1.00 94.00 127 PRO A O 1
ATOM 948 N N . VAL A 1 128 ? 1.096 3.140 16.142 1.00 94.19 128 VAL A N 1
ATOM 949 C CA . VAL A 1 128 ? 0.914 2.702 17.530 1.00 94.19 128 VAL A CA 1
ATOM 950 C C . VAL A 1 128 ? -0.063 3.604 18.270 1.00 94.19 128 VAL A C 1
ATOM 952 O O . VAL A 1 128 ? -0.980 3.105 18.926 1.00 94.19 128 VAL A O 1
ATOM 955 N N . ALA A 1 129 ? 0.073 4.924 18.118 1.00 94.00 129 ALA A N 1
ATOM 956 C CA . ALA A 1 129 ? -0.863 5.877 18.707 1.00 94.00 129 ALA A CA 1
ATOM 957 C C . ALA A 1 129 ? -2.293 5.648 18.189 1.00 94.00 129 ALA A C 1
ATOM 959 O O . ALA A 1 129 ? -3.239 5.614 18.978 1.00 94.00 129 ALA A O 1
ATOM 960 N N . MET A 1 130 ? -2.456 5.401 16.884 1.00 96.38 130 MET A N 1
ATOM 961 C CA . MET A 1 130 ? -3.758 5.071 16.290 1.00 96.38 130 MET A CA 1
ATOM 962 C C . MET A 1 130 ? -4.336 3.758 16.844 1.00 96.38 130 MET A C 1
ATOM 964 O O . MET A 1 130 ? -5.525 3.690 17.159 1.00 96.38 130 MET A O 1
ATOM 968 N N . ALA A 1 131 ? -3.510 2.719 16.996 1.00 96.88 131 ALA A N 1
ATOM 969 C CA . ALA A 1 131 ? -3.937 1.434 17.544 1.00 96.88 131 ALA A CA 1
ATOM 970 C C . ALA A 1 131 ? -4.382 1.559 19.012 1.00 96.88 131 ALA A C 1
ATOM 972 O O . ALA A 1 131 ? -5.470 1.102 19.369 1.00 96.88 131 ALA A O 1
ATOM 973 N N . ASN A 1 132 ? -3.597 2.237 19.854 1.00 96.44 132 ASN A N 1
ATOM 974 C CA . ASN A 1 132 ? -3.957 2.492 21.252 1.00 96.44 132 ASN A CA 1
ATOM 975 C C . ASN A 1 132 ? -5.205 3.393 21.369 1.00 96.44 132 ASN A C 1
ATOM 977 O O . ASN A 1 132 ? -6.027 3.219 22.273 1.00 96.44 132 ASN A O 1
ATOM 981 N N . ALA A 1 133 ? -5.427 4.310 20.421 1.00 96.94 133 ALA A N 1
ATOM 982 C CA . ALA A 1 133 ? -6.614 5.162 20.401 1.00 96.94 133 ALA A CA 1
ATOM 983 C C . ALA A 1 133 ? -7.934 4.385 20.205 1.00 96.94 133 ALA A C 1
ATOM 985 O O . ALA A 1 133 ? -8.987 4.855 20.649 1.00 96.94 133 ALA A O 1
ATOM 986 N N . LEU A 1 134 ? -7.900 3.173 19.629 1.00 97.50 134 LEU A N 1
ATOM 987 C CA . LEU A 1 134 ? -9.089 2.317 19.497 1.00 97.50 134 LEU A CA 1
ATOM 988 C C . LEU A 1 134 ? -9.677 1.958 20.869 1.00 97.50 134 LEU A C 1
ATOM 990 O O . LEU A 1 134 ? -10.894 2.001 21.056 1.00 97.50 134 LEU A O 1
ATOM 994 N N . VAL A 1 135 ? -8.829 1.650 21.857 1.00 96.50 135 VAL A N 1
ATOM 995 C CA . VAL A 1 135 ? -9.281 1.307 23.219 1.00 96.50 135 VAL A CA 1
ATOM 996 C C . VAL A 1 135 ? -9.556 2.548 24.077 1.00 96.50 135 VAL A C 1
ATOM 998 O O . VAL A 1 135 ? -10.338 2.483 25.024 1.00 96.50 135 VAL A O 1
ATOM 1001 N N . LEU A 1 136 ? -9.030 3.718 23.702 1.00 95.75 136 LEU A N 1
ATOM 1002 C CA . LEU A 1 136 ? -9.450 5.007 24.272 1.00 95.75 136 LEU A CA 1
ATOM 1003 C C . LEU A 1 136 ? -10.836 5.480 23.800 1.00 95.75 136 LEU A C 1
ATOM 1005 O O . LEU A 1 136 ? -11.339 6.502 24.287 1.00 95.75 136 LEU A O 1
ATOM 1009 N N . GLY A 1 137 ? -11.458 4.739 22.880 1.00 96.62 137 GLY A N 1
ATOM 1010 C CA . GLY A 1 137 ? -12.775 5.048 22.336 1.00 96.62 137 GLY A CA 1
ATOM 1011 C C . GLY A 1 137 ? -12.752 6.064 21.201 1.00 96.62 137 GLY A C 1
ATOM 1012 O O . GLY A 1 137 ? -13.752 6.751 20.994 1.00 96.62 137 GLY A O 1
ATOM 1013 N N . GLY A 1 138 ? -11.630 6.187 20.486 1.00 97.88 138 GLY A N 1
ATOM 1014 C CA . GLY A 1 138 ? -11.589 6.941 19.239 1.00 97.88 138 GLY A CA 1
ATOM 1015 C C . GLY A 1 138 ? -12.510 6.346 18.176 1.00 97.88 138 GLY A C 1
ATOM 1016 O O . GLY A 1 138 ? -12.933 5.194 18.274 1.00 97.88 138 GLY A O 1
ATOM 1017 N N . ASP A 1 139 ? -12.848 7.151 17.170 1.00 98.38 139 ASP A N 1
ATOM 1018 C CA . ASP A 1 139 ? -13.702 6.724 16.064 1.00 98.38 139 ASP A CA 1
ATOM 1019 C C . ASP A 1 139 ? -13.081 5.510 15.344 1.00 98.38 139 ASP A C 1
ATOM 1021 O O . ASP A 1 139 ? -12.032 5.643 14.708 1.00 98.38 139 ASP A O 1
ATOM 1025 N N . PRO A 1 140 ? -13.699 4.317 15.438 1.00 98.25 140 PRO A N 1
ATOM 1026 C CA . PRO A 1 140 ? -13.069 3.086 14.977 1.00 98.25 140 PRO A CA 1
ATOM 1027 C C . PRO A 1 140 ? -12.884 3.047 13.461 1.00 98.25 140 PRO A C 1
ATOM 1029 O O . PRO A 1 140 ? -11.866 2.544 12.994 1.00 98.25 140 PRO A O 1
ATOM 1032 N N . ALA A 1 141 ? -13.828 3.589 12.687 1.00 98.50 141 ALA A N 1
ATOM 1033 C CA . ALA A 1 141 ? -13.709 3.590 11.234 1.00 98.50 141 ALA A CA 1
ATOM 1034 C C . ALA A 1 141 ? -12.591 4.535 10.774 1.00 98.50 141 ALA A C 1
ATOM 1036 O O . ALA A 1 141 ? -11.830 4.186 9.877 1.00 98.50 141 ALA A O 1
ATOM 1037 N N . GLU A 1 142 ? -12.451 5.696 11.417 1.00 98.19 142 GLU A N 1
ATOM 1038 C CA . GLU A 1 142 ? -11.376 6.641 11.101 1.00 98.19 142 GLU A CA 1
ATOM 1039 C C . GLU A 1 142 ? -9.993 6.103 11.487 1.00 98.19 142 GLU A C 1
ATOM 1041 O O . GLU A 1 142 ? -9.059 6.163 10.688 1.00 98.19 142 GLU A O 1
ATOM 1046 N N . LEU A 1 143 ? -9.862 5.509 12.676 1.00 98.50 143 LEU A N 1
ATOM 1047 C CA . LEU A 1 143 ? -8.602 4.922 13.134 1.00 98.50 143 LEU A CA 1
ATOM 1048 C C . LEU A 1 143 ? -8.180 3.718 12.285 1.00 98.50 143 LEU A C 1
ATOM 1050 O O . LEU A 1 143 ? -7.016 3.617 11.908 1.00 98.50 143 LEU A O 1
ATOM 1054 N N . MET A 1 144 ? -9.111 2.826 11.929 1.00 98.69 144 MET A N 1
A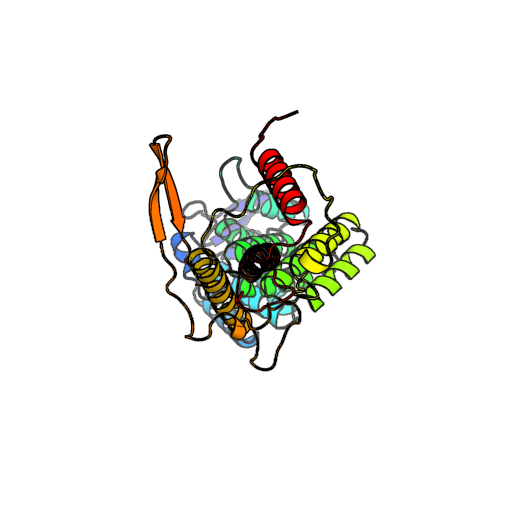TOM 1055 C CA . MET A 1 144 ? -8.815 1.693 11.041 1.00 98.69 144 MET A CA 1
ATOM 1056 C C . MET A 1 144 ? -8.451 2.155 9.626 1.00 98.69 144 MET A C 1
ATOM 1058 O O . MET A 1 144 ? -7.532 1.598 9.029 1.00 98.69 144 MET A O 1
ATOM 1062 N N . ARG A 1 145 ? -9.108 3.200 9.103 1.00 98.38 145 ARG A N 1
ATOM 1063 C CA . ARG A 1 145 ? -8.733 3.837 7.830 1.00 98.38 145 ARG A CA 1
ATOM 1064 C C . ARG A 1 145 ? -7.315 4.406 7.894 1.00 98.38 145 ARG A C 1
ATOM 1066 O O . ARG A 1 145 ? -6.530 4.164 6.984 1.00 98.38 145 ARG A O 1
ATOM 1073 N N . ALA A 1 146 ? -6.982 5.150 8.947 1.00 97.56 146 ALA A N 1
ATOM 1074 C CA . ALA A 1 146 ? -5.661 5.749 9.109 1.00 97.56 146 ALA A CA 1
ATOM 1075 C C . ALA A 1 146 ? -4.559 4.687 9.258 1.00 97.56 146 ALA A C 1
ATOM 1077 O O . ALA A 1 146 ? -3.536 4.771 8.580 1.00 97.56 146 ALA A O 1
ATOM 1078 N N . LEU A 1 147 ? -4.811 3.638 10.049 1.00 97.62 147 LEU A N 1
ATOM 1079 C CA . LEU A 1 147 ? -3.931 2.473 10.139 1.00 97.62 147 LEU A CA 1
ATOM 1080 C C . LEU A 1 147 ? -3.752 1.803 8.776 1.00 97.62 147 LEU A C 1
ATOM 1082 O O . LEU A 1 147 ? -2.626 1.486 8.410 1.00 97.62 147 LEU A O 1
ATOM 1086 N N . ALA A 1 148 ? -4.827 1.618 8.004 1.00 98.06 148 ALA A N 1
ATOM 1087 C CA . ALA A 1 148 ? -4.732 1.029 6.672 1.00 98.06 148 ALA A CA 1
ATOM 1088 C C . ALA A 1 148 ? -3.815 1.842 5.747 1.00 98.06 148 ALA A C 1
ATOM 1090 O O . ALA A 1 148 ? -2.967 1.267 5.074 1.00 98.06 148 ALA A O 1
ATOM 1091 N N . VAL A 1 149 ? -3.925 3.174 5.759 1.00 96.12 149 VAL A N 1
ATOM 1092 C CA . VAL A 1 149 ? -3.027 4.054 4.992 1.00 96.12 149 VAL A CA 1
ATOM 1093 C C . VAL A 1 149 ? -1.577 3.908 5.447 1.00 96.12 149 VAL A C 1
ATOM 1095 O O . VAL A 1 149 ? -0.685 3.772 4.612 1.00 96.12 149 VAL A O 1
ATOM 1098 N N . ALA A 1 150 ? -1.334 3.907 6.759 1.00 94.69 150 ALA A N 1
ATOM 1099 C CA . ALA A 1 150 ? 0.014 3.745 7.288 1.00 94.69 150 ALA A CA 1
ATOM 1100 C C . ALA A 1 150 ? 0.622 2.391 6.890 1.00 94.69 150 ALA A C 1
ATOM 1102 O O . ALA A 1 150 ? 1.764 2.334 6.440 1.00 94.69 150 ALA A O 1
ATOM 1103 N N . PHE A 1 151 ? -0.150 1.307 6.993 1.00 94.69 151 PHE A N 1
ATOM 1104 C CA . PHE A 1 151 ? 0.300 -0.021 6.588 1.00 94.69 151 PHE A CA 1
ATOM 1105 C C . PHE A 1 151 ? 0.567 -0.126 5.093 1.00 94.69 151 PHE A C 1
ATOM 1107 O O . PHE A 1 151 ? 1.581 -0.706 4.718 1.00 94.69 151 PHE A O 1
ATOM 1114 N N . ASP A 1 152 ? -0.272 0.465 4.243 1.00 94.62 152 ASP A N 1
ATOM 1115 C CA . ASP A 1 152 ? -0.035 0.442 2.798 1.00 94.62 152 ASP A CA 1
ATOM 1116 C C . ASP A 1 152 ? 1.277 1.158 2.430 1.00 94.62 152 ASP A C 1
ATOM 1118 O O . ASP A 1 152 ? 2.074 0.635 1.651 1.00 94.62 152 ASP A O 1
ATOM 1122 N N . ASN A 1 153 ? 1.572 2.289 3.082 1.00 90.94 153 ASN A N 1
ATOM 1123 C CA . ASN A 1 153 ? 2.841 3.007 2.912 1.00 90.94 153 ASN A CA 1
ATOM 1124 C C . ASN A 1 153 ? 4.064 2.201 3.390 1.00 90.94 153 ASN A C 1
ATOM 1126 O O . ASN A 1 153 ? 5.158 2.369 2.854 1.00 90.94 153 ASN A O 1
ATOM 1130 N N . MET A 1 154 ? 3.885 1.309 4.369 1.00 90.31 154 MET A N 1
ATOM 1131 C CA . MET A 1 154 ? 4.925 0.412 4.891 1.00 90.31 154 MET A CA 1
ATOM 1132 C C . MET A 1 154 ? 4.998 -0.939 4.149 1.00 90.31 154 MET A C 1
ATOM 1134 O O . MET A 1 154 ? 5.651 -1.864 4.627 1.00 90.31 154 MET A O 1
ATOM 1138 N N . ASN A 1 155 ? 4.357 -1.069 2.979 1.00 87.94 155 ASN A N 1
ATOM 1139 C CA . ASN A 1 155 ? 4.250 -2.310 2.193 1.00 87.94 155 ASN A CA 1
ATOM 1140 C C . ASN A 1 155 ? 3.477 -3.457 2.884 1.00 87.94 155 ASN A C 1
ATOM 1142 O O . ASN A 1 155 ? 3.643 -4.620 2.518 1.00 87.94 155 ASN A O 1
ATOM 1146 N N . GLY A 1 156 ? 2.624 -3.139 3.860 1.00 93.31 156 GLY A N 1
ATOM 1147 C CA . GLY A 1 156 ? 1.708 -4.056 4.547 1.00 93.31 156 GLY A CA 1
ATOM 1148 C C . GLY A 1 156 ? 0.306 -4.060 3.929 1.00 93.31 156 GLY A C 1
ATOM 1149 O O . GLY A 1 156 ? -0.690 -3.861 4.629 1.00 93.31 156 GLY A O 1
ATOM 1150 N N . SER A 1 157 ? 0.206 -4.190 2.604 1.00 94.62 157 SER A N 1
ATOM 1151 C CA . SER A 1 157 ? -1.055 -3.985 1.879 1.00 94.62 157 SER A CA 1
ATOM 1152 C C . SER A 1 157 ? -2.133 -5.030 2.212 1.00 94.62 157 SER A C 1
ATOM 1154 O O . SER A 1 157 ? -3.322 -4.725 2.110 1.00 94.62 157 SER A O 1
ATOM 1156 N N . LEU A 1 158 ? -1.777 -6.245 2.655 1.00 95.06 158 LEU A N 1
ATOM 1157 C CA . LEU A 1 158 ? -2.766 -7.216 3.142 1.00 95.06 158 LEU A CA 1
ATOM 1158 C C . LEU A 1 158 ? -3.359 -6.784 4.483 1.00 95.06 158 LEU A C 1
ATOM 1160 O O . LEU A 1 158 ? -4.560 -6.968 4.695 1.00 95.06 158 LEU A O 1
ATOM 1164 N N . VAL A 1 159 ? -2.537 -6.241 5.388 1.00 97.12 159 VAL A N 1
ATOM 1165 C CA . VAL A 1 159 ? -2.996 -5.611 6.643 1.00 97.12 159 VAL A CA 1
ATOM 1166 C C . VAL A 1 159 ? -3.898 -4.432 6.340 1.00 97.12 159 VAL A C 1
ATOM 1168 O O . VAL A 1 159 ? -5.014 -4.369 6.861 1.00 97.12 159 VAL A O 1
ATOM 1171 N N . ALA A 1 160 ? -3.459 -3.555 5.441 1.00 97.94 160 ALA A N 1
ATOM 1172 C CA . ALA A 1 160 ? -4.238 -2.409 5.016 1.00 97.94 160 ALA A CA 1
ATOM 1173 C C . ALA A 1 160 ? -5.614 -2.813 4.472 1.00 97.94 160 ALA A C 1
ATOM 1175 O O . ALA A 1 160 ? -6.613 -2.205 4.856 1.00 97.94 160 ALA A O 1
ATOM 1176 N N . LEU A 1 161 ? -5.684 -3.864 3.644 1.00 98.25 161 LEU A N 1
ATOM 1177 C CA . LEU A 1 161 ? -6.934 -4.324 3.036 1.00 98.25 161 LEU A CA 1
ATOM 1178 C C . LEU A 1 161 ? -7.948 -4.783 4.087 1.00 98.25 161 LEU A C 1
ATOM 1180 O O . LEU A 1 161 ? -9.103 -4.361 4.067 1.00 98.25 161 LEU A O 1
ATOM 1184 N N . ASP A 1 162 ? -7.515 -5.607 5.036 1.00 98.62 162 ASP A N 1
ATOM 1185 C CA . ASP A 1 162 ? -8.421 -6.097 6.072 1.00 98.62 162 ASP A CA 1
ATOM 1186 C C . ASP A 1 162 ? -8.886 -4.960 7.000 1.00 98.62 162 ASP A C 1
ATOM 1188 O O . ASP A 1 162 ? -10.049 -4.917 7.400 1.00 98.62 162 ASP A O 1
ATOM 1192 N N . LEU A 1 163 ? -8.006 -4.009 7.328 1.00 98.75 163 LEU A N 1
ATOM 1193 C CA . LEU A 1 163 ? -8.368 -2.870 8.174 1.00 98.75 163 LEU A CA 1
ATOM 1194 C C . LEU A 1 163 ? -9.324 -1.900 7.469 1.00 98.75 163 LEU A C 1
ATOM 1196 O O . LEU A 1 163 ? -10.289 -1.453 8.092 1.00 98.75 163 LEU A O 1
ATOM 1200 N N . ILE A 1 164 ? -9.118 -1.599 6.182 1.00 98.75 164 ILE A N 1
ATOM 1201 C CA . ILE A 1 164 ? -10.039 -0.720 5.449 1.00 98.75 164 ILE A CA 1
ATOM 1202 C C . ILE A 1 164 ? -11.401 -1.394 5.234 1.00 98.75 164 ILE A C 1
ATOM 1204 O O . ILE A 1 164 ? -12.430 -0.732 5.363 1.00 98.75 164 ILE A O 1
ATOM 1208 N N . HIS A 1 165 ? -11.446 -2.716 5.022 1.00 98.62 165 HIS A N 1
ATOM 1209 C CA . HIS A 1 165 ? -12.706 -3.470 5.018 1.00 98.62 165 HIS A CA 1
ATOM 1210 C C . HIS A 1 165 ? -13.411 -3.409 6.371 1.00 98.62 165 HIS A C 1
ATOM 1212 O O . HIS A 1 165 ? -14.610 -3.134 6.421 1.00 98.62 165 HIS A O 1
ATOM 1218 N N . ALA A 1 166 ? -12.684 -3.596 7.476 1.00 98.81 166 ALA A N 1
ATOM 1219 C CA . ALA A 1 166 ? -13.250 -3.461 8.815 1.00 98.81 166 ALA A CA 1
ATOM 1220 C C . ALA A 1 166 ? -13.814 -2.050 9.059 1.00 98.81 166 ALA A C 1
ATOM 1222 O O . ALA A 1 166 ? -14.932 -1.917 9.559 1.00 98.81 166 ALA A O 1
ATOM 1223 N N . ALA A 1 167 ? -13.102 -1.001 8.635 1.00 98.75 167 ALA A N 1
ATOM 1224 C CA . ALA A 1 167 ? -13.578 0.380 8.714 1.00 98.75 167 ALA A CA 1
ATOM 1225 C C . ALA A 1 167 ? -14.901 0.578 7.955 1.00 98.75 167 ALA A C 1
ATOM 1227 O O . ALA A 1 167 ? -15.849 1.161 8.490 1.00 98.75 167 ALA A O 1
ATOM 1228 N N . MET A 1 168 ? -14.987 0.053 6.728 1.00 98.38 168 MET A N 1
ATOM 1229 C CA . MET A 1 168 ? -16.193 0.118 5.896 1.00 98.38 168 MET A CA 1
ATOM 1230 C C . MET A 1 168 ? -17.362 -0.656 6.513 1.00 98.38 168 MET A C 1
ATOM 1232 O O . MET A 1 168 ? -18.496 -0.189 6.459 1.00 98.38 168 MET A O 1
ATOM 1236 N N . LEU A 1 169 ? -17.107 -1.802 7.148 1.00 98.50 169 LEU A N 1
ATOM 1237 C CA . LEU A 1 169 ? -18.131 -2.574 7.854 1.00 98.50 169 LEU A CA 1
ATOM 1238 C C . LEU A 1 169 ? -18.648 -1.856 9.109 1.00 98.50 169 LEU A C 1
ATOM 1240 O O . LEU A 1 169 ? -19.842 -1.903 9.404 1.00 98.50 169 LEU A O 1
ATOM 1244 N N . VAL A 1 170 ? -17.764 -1.179 9.845 1.00 98.19 170 VAL A N 1
ATOM 1245 C CA . VAL A 1 170 ? -18.122 -0.413 11.047 1.00 98.19 170 VAL A CA 1
ATOM 1246 C C . VAL A 1 170 ? -18.904 0.857 10.693 1.00 98.19 170 VAL A C 1
ATOM 1248 O O . VAL A 1 170 ? -19.811 1.250 11.430 1.00 98.19 170 VAL A O 1
ATOM 1251 N N . ALA A 1 171 ? -18.599 1.488 9.556 1.00 97.50 171 ALA A N 1
ATOM 1252 C CA . ALA A 1 171 ? -19.257 2.708 9.095 1.00 97.50 171 ALA A CA 1
ATOM 1253 C C . ALA A 1 171 ? -19.708 2.614 7.620 1.00 97.50 171 ALA A C 1
ATOM 1255 O O . ALA A 1 171 ? -19.234 3.380 6.781 1.00 97.50 171 ALA A O 1
ATOM 1256 N N . PRO A 1 172 ? -20.709 1.775 7.285 1.00 95.75 172 PRO A N 1
ATOM 1257 C CA . PRO A 1 172 ? -21.079 1.461 5.894 1.00 95.75 172 PRO A CA 1
ATOM 1258 C C . PRO A 1 172 ? -21.667 2.634 5.102 1.00 95.75 172 PRO A C 1
ATOM 1260 O O . PRO A 1 172 ? -21.878 2.537 3.898 1.00 95.75 172 PRO A O 1
ATOM 1263 N N . LYS A 1 173 ? -21.965 3.753 5.770 1.00 93.62 173 LYS A N 1
ATOM 1264 C CA . LYS A 1 173 ? -22.464 4.984 5.141 1.00 93.62 173 LYS A CA 1
ATOM 1265 C C . LYS A 1 173 ? -21.352 5.988 4.811 1.00 93.62 173 LYS A C 1
ATOM 1267 O O . LYS A 1 173 ? -21.655 7.020 4.221 1.00 93.62 173 LYS A O 1
ATOM 1272 N N . ARG A 1 174 ? -20.102 5.730 5.221 1.00 92.62 174 ARG A N 1
ATOM 1273 C CA . ARG A 1 174 ? -18.944 6.594 4.950 1.00 92.62 174 ARG A CA 1
ATOM 1274 C C . ARG A 1 174 ? -18.322 6.237 3.608 1.00 92.62 174 ARG A C 1
ATOM 1276 O O . ARG A 1 174 ? -17.499 5.333 3.501 1.00 92.62 174 ARG A O 1
ATOM 1283 N N . THR A 1 175 ? -18.754 6.941 2.572 1.00 89.00 175 THR A N 1
ATOM 1284 C CA . THR A 1 175 ? -18.307 6.722 1.190 1.00 89.00 175 THR A CA 1
ATOM 1285 C C . THR A 1 175 ? -16.889 7.235 0.937 1.00 89.00 175 THR A C 1
ATOM 1287 O O . THR A 1 175 ? -16.240 6.823 -0.017 1.00 89.00 175 THR A O 1
ATOM 1290 N N . ASP A 1 176 ? -16.366 8.097 1.806 1.00 87.75 176 ASP A N 1
ATOM 1291 C CA . ASP A 1 176 ? -14.993 8.602 1.759 1.00 87.75 176 ASP A CA 1
ATOM 1292 C C . ASP A 1 176 ? -13.933 7.513 2.030 1.00 87.75 176 ASP A C 1
ATOM 1294 O O . ASP A 1 176 ? -12.781 7.652 1.608 1.00 87.75 176 ASP A O 1
ATOM 1298 N N . LEU A 1 177 ? -14.320 6.391 2.651 1.00 95.81 177 LEU A N 1
ATOM 1299 C CA . LEU A 1 177 ? -13.454 5.222 2.854 1.00 95.81 177 LEU A CA 1
ATOM 1300 C C . LEU A 1 177 ? -13.078 4.532 1.533 1.00 95.81 177 LEU A C 1
ATOM 1302 O O . LEU A 1 177 ? -11.969 4.010 1.406 1.00 95.81 177 LEU A O 1
ATOM 1306 N N . THR A 1 178 ? -13.963 4.589 0.532 1.00 96.25 178 THR A N 1
ATOM 1307 C CA . THR A 1 178 ? -13.773 3.966 -0.787 1.00 96.25 178 THR A CA 1
ATOM 1308 C C . THR A 1 178 ? -12.522 4.480 -1.498 1.00 96.25 178 THR A C 1
ATOM 1310 O O . THR A 1 178 ? -11.862 3.723 -2.202 1.00 96.25 178 THR A O 1
ATOM 1313 N N . PHE A 1 179 ? -12.133 5.742 -1.279 1.00 96.62 179 PHE A N 1
ATOM 1314 C CA . PHE A 1 179 ? -10.914 6.293 -1.874 1.00 96.62 179 PHE A CA 1
ATOM 1315 C C . PHE A 1 179 ? -9.653 5.535 -1.429 1.00 96.62 179 PHE A C 1
ATOM 1317 O O . PHE A 1 179 ? -8.825 5.162 -2.257 1.00 96.62 179 PHE A O 1
ATOM 1324 N N . HIS A 1 180 ? -9.518 5.281 -0.126 1.00 96.94 180 HIS A N 1
ATOM 1325 C CA . HIS A 1 180 ? -8.357 4.575 0.419 1.00 96.94 180 HIS A CA 1
ATOM 1326 C C . HIS A 1 180 ? -8.416 3.079 0.104 1.00 96.94 180 HIS A C 1
ATOM 1328 O O . HIS A 1 180 ? -7.383 2.480 -0.176 1.00 96.94 180 HIS A O 1
ATOM 1334 N N . HIS A 1 181 ? -9.617 2.493 0.070 1.00 98.06 181 HIS A N 1
ATOM 1335 C CA . HIS A 1 181 ? -9.803 1.110 -0.365 1.00 98.06 181 HIS A CA 1
ATOM 1336 C C . HIS A 1 181 ? -9.298 0.898 -1.803 1.00 98.06 181 HIS A C 1
ATOM 1338 O O . HIS A 1 181 ? -8.506 -0.015 -2.038 1.00 98.06 181 HIS A O 1
ATOM 1344 N N . ALA A 1 182 ? -9.620 1.809 -2.728 1.00 97.75 182 ALA A N 1
ATOM 1345 C CA . ALA A 1 182 ? -9.130 1.753 -4.105 1.00 97.75 182 ALA A CA 1
ATOM 1346 C C . ALA A 1 182 ? -7.594 1.798 -4.198 1.00 97.75 182 ALA A C 1
ATOM 1348 O O . ALA A 1 182 ? -6.999 1.088 -5.011 1.00 97.75 182 ALA A O 1
ATOM 1349 N N . LEU A 1 183 ? -6.940 2.629 -3.377 1.00 97.00 183 LEU A N 1
ATOM 1350 C CA . LEU A 1 183 ? -5.477 2.726 -3.343 1.00 97.00 183 LEU A CA 1
ATOM 1351 C C . LEU A 1 183 ? -4.835 1.435 -2.827 1.00 97.00 183 LEU A C 1
ATOM 1353 O O . LEU A 1 183 ? -3.927 0.926 -3.477 1.00 97.00 183 LEU A O 1
ATOM 1357 N N . VAL A 1 184 ? -5.360 0.859 -1.743 1.00 97.56 184 VAL A N 1
ATOM 1358 C CA . VAL A 1 184 ? -4.876 -0.421 -1.199 1.00 97.56 184 VAL A CA 1
ATOM 1359 C C . VAL A 1 184 ? -5.049 -1.555 -2.215 1.00 97.56 184 VAL A C 1
ATOM 1361 O O . VAL A 1 184 ? -4.136 -2.354 -2.433 1.00 97.56 184 VAL A O 1
ATOM 1364 N N . LEU A 1 185 ? -6.195 -1.610 -2.903 1.00 97.19 185 LEU A N 1
ATOM 1365 C CA . LEU A 1 185 ? -6.422 -2.570 -3.987 1.00 97.19 185 LEU A CA 1
ATOM 1366 C C . LEU A 1 185 ? -5.395 -2.402 -5.115 1.00 97.19 185 LEU A C 1
ATOM 1368 O O . LEU A 1 185 ? -4.867 -3.392 -5.622 1.00 97.19 185 LEU A O 1
ATOM 1372 N N . ALA A 1 186 ? -5.062 -1.163 -5.483 1.00 95.81 186 ALA A N 1
ATOM 1373 C CA . ALA A 1 186 ? -4.021 -0.891 -6.467 1.00 95.81 186 ALA A CA 1
ATOM 1374 C C . ALA A 1 186 ? -2.619 -1.299 -5.976 1.00 95.81 186 ALA A C 1
ATOM 1376 O O . ALA A 1 186 ? -1.836 -1.837 -6.761 1.00 95.81 186 ALA A O 1
ATOM 1377 N N . SER A 1 187 ? -2.309 -1.121 -4.690 1.00 95.19 187 SER A N 1
ATOM 1378 C CA . SER A 1 187 ? -1.057 -1.586 -4.077 1.00 95.19 187 SER A CA 1
ATOM 1379 C C . SER A 1 187 ? -0.901 -3.113 -4.125 1.00 95.19 187 SER A C 1
ATOM 1381 O O . SER A 1 187 ? 0.214 -3.618 -4.281 1.00 95.19 187 SER A O 1
ATOM 1383 N N . LEU A 1 188 ? -2.021 -3.843 -4.119 1.00 93.62 188 LEU A N 1
ATOM 1384 C CA . LEU A 1 188 ? -2.095 -5.295 -4.331 1.00 93.62 188 LEU A CA 1
ATOM 1385 C C . LEU A 1 188 ? -2.177 -5.711 -5.813 1.00 93.62 188 LEU A C 1
ATOM 1387 O O . LEU A 1 188 ? -2.197 -6.902 -6.119 1.00 93.62 188 LEU A O 1
ATOM 1391 N N . GLY A 1 189 ? -2.234 -4.757 -6.747 1.00 93.75 189 GLY A N 1
ATOM 1392 C CA . GLY A 1 189 ? -2.400 -5.025 -8.178 1.00 93.75 189 GLY A CA 1
ATOM 1393 C C . GLY A 1 189 ? -3.787 -5.549 -8.569 1.00 93.75 189 GLY A C 1
ATOM 1394 O O . GLY A 1 189 ? -3.933 -6.182 -9.610 1.00 93.75 189 GLY A O 1
ATOM 1395 N N . LEU A 1 190 ? -4.811 -5.294 -7.753 1.00 93.69 190 LEU A N 1
ATOM 1396 C CA . LEU A 1 190 ? -6.209 -5.639 -8.020 1.00 93.69 190 LEU A CA 1
ATOM 1397 C C . LEU A 1 190 ? -6.902 -4.500 -8.790 1.00 93.69 190 LEU A C 1
ATOM 1399 O O . LEU A 1 190 ? -7.872 -3.902 -8.322 1.00 93.69 190 LEU A O 1
ATOM 1403 N N . ASP A 1 191 ? -6.384 -4.179 -9.977 1.00 93.25 191 ASP A N 1
ATOM 1404 C CA . ASP A 1 191 ? -6.772 -3.003 -10.769 1.00 93.25 191 ASP A CA 1
ATOM 1405 C C . ASP A 1 191 ? -8.261 -2.979 -11.143 1.00 93.25 191 ASP A C 1
ATOM 1407 O O . ASP A 1 191 ? -8.898 -1.927 -11.080 1.00 93.25 191 ASP A O 1
ATOM 1411 N N . GLY A 1 192 ? -8.843 -4.137 -11.468 1.00 93.25 192 GLY A N 1
ATOM 1412 C CA . GLY A 1 192 ? -10.273 -4.251 -11.764 1.00 93.25 192 GLY A CA 1
ATO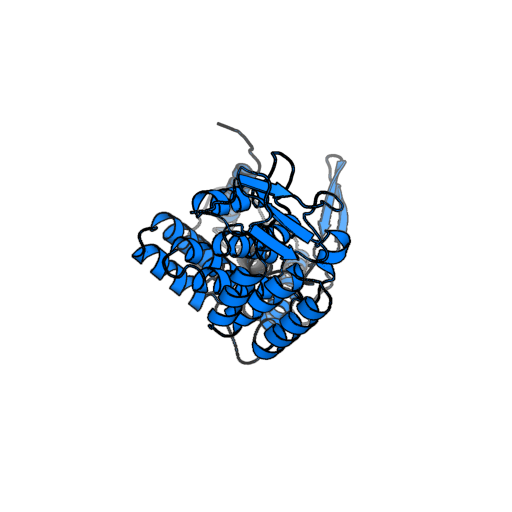M 1413 C C . GLY A 1 192 ? -11.158 -3.784 -10.604 1.00 93.25 192 GLY A C 1
ATOM 1414 O O . GLY A 1 192 ? -12.065 -2.980 -10.816 1.00 93.25 192 GLY A O 1
ATOM 1415 N N . LEU A 1 193 ? -10.846 -4.222 -9.379 1.00 95.81 193 LEU A N 1
ATOM 1416 C CA . LEU A 1 193 ? -11.581 -3.836 -8.170 1.00 95.81 193 LEU A CA 1
ATOM 1417 C C . LEU A 1 193 ? -11.329 -2.364 -7.811 1.00 95.81 193 LEU A C 1
ATOM 1419 O O . LEU A 1 193 ? -12.263 -1.637 -7.484 1.00 95.81 193 LEU A O 1
ATOM 1423 N N . ALA A 1 194 ? -10.092 -1.882 -7.955 1.00 96.56 194 ALA A N 1
ATOM 1424 C CA . ALA A 1 194 ? -9.764 -0.474 -7.723 1.00 96.56 194 ALA A CA 1
ATOM 1425 C C . ALA A 1 194 ? -10.534 0.469 -8.677 1.00 96.56 194 ALA A C 1
ATOM 1427 O O . ALA A 1 194 ? -10.988 1.555 -8.295 1.00 96.56 194 ALA A O 1
ATOM 1428 N N . LEU A 1 195 ? -10.737 0.048 -9.931 1.00 95.00 195 LEU A N 1
ATOM 1429 C CA . LEU A 1 195 ? -11.558 0.772 -10.905 1.00 95.00 195 LEU A CA 1
ATOM 1430 C C . LEU A 1 195 ? -13.057 0.718 -10.578 1.00 95.00 195 LEU A C 1
ATOM 1432 O O . LEU A 1 195 ? -13.778 1.662 -10.904 1.00 95.00 195 LEU A O 1
ATOM 1436 N N . GLU A 1 196 ? -13.549 -0.357 -9.962 1.00 96.19 196 GLU A N 1
ATOM 1437 C CA . GLU A 1 196 ? -14.932 -0.432 -9.473 1.00 96.19 196 GLU A CA 1
ATOM 1438 C C . GLU A 1 196 ? -15.172 0.562 -8.336 1.00 96.19 196 GLU A C 1
ATOM 1440 O O . GLU A 1 196 ? -16.118 1.348 -8.414 1.00 96.19 196 GLU A O 1
ATOM 1445 N N . ASP A 1 197 ? -14.263 0.635 -7.366 1.00 96.69 197 ASP A N 1
ATOM 1446 C CA . ASP A 1 197 ? -14.312 1.640 -6.300 1.00 96.69 197 ASP A CA 1
ATOM 1447 C C . ASP A 1 197 ? -14.271 3.070 -6.837 1.00 96.69 197 ASP A C 1
ATOM 1449 O O . ASP A 1 197 ? -15.010 3.940 -6.377 1.00 96.69 197 ASP A O 1
ATOM 1453 N N . THR A 1 198 ? -13.454 3.314 -7.862 1.00 95.44 198 THR A N 1
ATOM 1454 C CA . THR A 1 198 ? -13.391 4.625 -8.522 1.00 95.44 198 THR A CA 1
ATOM 1455 C C . THR A 1 198 ? -14.756 5.022 -9.099 1.00 95.44 198 THR A C 1
ATOM 1457 O O . THR A 1 198 ? -15.182 6.171 -8.971 1.00 95.44 198 THR A O 1
ATOM 1460 N N . LYS A 1 199 ? -15.486 4.069 -9.699 1.00 94.94 199 LYS A N 1
ATOM 1461 C CA . LYS A 1 199 ? -16.847 4.306 -10.214 1.00 94.94 199 LYS A CA 1
ATOM 1462 C C . LYS A 1 199 ? -17.844 4.550 -9.084 1.00 94.94 199 LYS A C 1
ATOM 1464 O O . LYS A 1 199 ? -18.692 5.429 -9.222 1.00 94.94 199 LYS A O 1
ATOM 1469 N N . LEU A 1 200 ? -17.749 3.794 -7.989 1.00 93.38 200 LEU A N 1
ATOM 1470 C CA . LEU A 1 200 ? -18.602 3.983 -6.813 1.00 93.38 200 LEU A CA 1
ATOM 1471 C C . LEU A 1 200 ? -18.398 5.374 -6.205 1.00 93.38 200 LEU A C 1
ATOM 1473 O O . LEU A 1 200 ? -19.378 6.063 -5.938 1.00 93.38 200 LEU A O 1
ATOM 1477 N N . LEU A 1 201 ? -17.147 5.825 -6.086 1.00 93.38 201 LEU A N 1
ATOM 1478 C CA . LEU A 1 201 ? -16.803 7.140 -5.546 1.00 93.38 201 LEU A CA 1
ATOM 1479 C C . LEU A 1 201 ? -17.400 8.287 -6.384 1.00 93.38 201 LEU A C 1
ATOM 1481 O O . LEU A 1 201 ? -17.972 9.238 -5.841 1.00 93.38 201 LEU A O 1
ATOM 1485 N N . ALA A 1 202 ? -17.352 8.154 -7.716 1.00 93.31 202 ALA A N 1
ATOM 1486 C CA . ALA A 1 202 ? -17.989 9.098 -8.634 1.00 93.31 202 ALA A CA 1
ATOM 1487 C C . ALA A 1 202 ? -19.518 9.148 -8.450 1.00 93.31 202 ALA A C 1
ATOM 1489 O O . ALA A 1 202 ? -20.117 10.221 -8.520 1.00 93.31 202 ALA A O 1
ATOM 1490 N N . GLN A 1 203 ? -20.153 8.000 -8.195 1.00 92.25 203 GLN A N 1
ATOM 1491 C CA . GLN A 1 203 ? -21.599 7.897 -7.969 1.00 92.25 203 GLN A CA 1
ATOM 1492 C C . GLN A 1 203 ? -22.020 8.402 -6.582 1.00 92.25 203 GLN A C 1
ATOM 1494 O O . GLN A 1 203 ? -23.128 8.915 -6.434 1.00 92.25 203 GLN A O 1
ATOM 1499 N N . SER A 1 204 ? -21.148 8.291 -5.577 1.00 87.62 204 SER A N 1
ATOM 1500 C CA . SER A 1 204 ? -21.422 8.711 -4.198 1.00 87.62 204 SER A CA 1
ATOM 1501 C C . SER A 1 204 ? -21.237 10.209 -3.936 1.00 87.62 204 SER A C 1
ATOM 1503 O O . SER A 1 204 ? -21.430 10.649 -2.806 1.00 87.62 204 SER A O 1
ATOM 1505 N N . GLY A 1 205 ? -20.881 10.997 -4.956 1.00 84.62 205 GLY A N 1
ATOM 1506 C CA . GLY A 1 205 ? -20.791 12.456 -4.854 1.00 84.62 205 GLY A CA 1
ATOM 1507 C C . GLY A 1 205 ? -19.386 13.023 -4.639 1.00 84.62 205 GLY A C 1
ATOM 1508 O O . GLY A 1 205 ? -19.281 14.195 -4.293 1.00 84.62 205 GLY A O 1
ATOM 1509 N N . ASP A 1 206 ? -18.324 12.244 -4.884 1.00 91.19 206 ASP A N 1
ATOM 1510 C CA . ASP A 1 206 ? -16.932 12.730 -4.873 1.00 91.19 206 ASP A CA 1
ATOM 1511 C C . ASP A 1 206 ? -16.250 12.514 -6.248 1.00 91.19 206 ASP A C 1
ATOM 1513 O O . ASP A 1 206 ? -15.348 11.682 -6.412 1.00 91.19 206 ASP A O 1
ATOM 1517 N N . PRO A 1 207 ? -16.714 13.223 -7.297 1.00 91.25 207 PRO A N 1
ATOM 1518 C CA . PRO A 1 207 ? -16.199 13.055 -8.655 1.00 91.25 207 PRO A CA 1
ATOM 1519 C C . PRO A 1 207 ? -14.748 13.528 -8.811 1.00 91.25 207 PRO A C 1
ATOM 1521 O O . PRO A 1 207 ? -14.044 13.045 -9.698 1.00 91.25 207 PRO A O 1
ATOM 1524 N N . GLU A 1 208 ? -14.277 14.452 -7.971 1.00 93.75 208 GLU A N 1
ATOM 1525 C CA . GLU A 1 208 ? -12.910 14.974 -8.044 1.00 93.75 208 GLU A CA 1
ATOM 1526 C C . GLU A 1 208 ? -11.890 13.910 -7.641 1.00 93.75 208 GLU A C 1
ATOM 1528 O O . GLU A 1 208 ? -10.950 13.638 -8.399 1.00 93.75 208 GLU A O 1
ATOM 1533 N N . ARG A 1 209 ? -12.104 13.242 -6.499 1.00 93.75 209 ARG A N 1
ATOM 1534 C CA . ARG A 1 209 ? -11.241 12.134 -6.078 1.00 93.75 209 ARG A CA 1
ATOM 1535 C C . ARG A 1 209 ? -11.360 10.932 -7.004 1.00 93.75 209 ARG A C 1
ATOM 1537 O O . ARG A 1 209 ? -10.346 10.304 -7.302 1.00 93.75 209 ARG A O 1
ATOM 1544 N N . ALA A 1 210 ? -12.553 10.645 -7.525 1.00 95.62 210 ALA A N 1
ATOM 1545 C CA . ALA A 1 210 ? -12.716 9.603 -8.534 1.00 95.62 210 ALA A CA 1
ATOM 1546 C C . ALA A 1 210 ? -11.901 9.910 -9.804 1.00 95.62 210 ALA A C 1
ATOM 1548 O O . ALA A 1 210 ? -11.180 9.053 -10.308 1.00 95.62 210 ALA A O 1
ATOM 1549 N N . SER A 1 211 ? -11.938 11.156 -10.283 1.00 95.94 211 SER A N 1
ATOM 1550 C CA . SER A 1 211 ? -11.156 11.590 -11.445 1.00 95.94 211 SER A CA 1
ATOM 1551 C C . SER A 1 211 ? -9.644 11.526 -11.193 1.00 95.94 211 SER A C 1
ATOM 1553 O O . SER A 1 211 ? -8.871 11.197 -12.098 1.00 95.94 211 SER A O 1
ATOM 1555 N N . LEU A 1 212 ? -9.202 11.813 -9.963 1.00 95.75 212 LEU A N 1
ATOM 1556 C CA . LEU A 1 212 ? -7.811 11.627 -9.552 1.00 95.75 212 LEU A CA 1
ATOM 1557 C C . LEU A 1 212 ? -7.397 10.150 -9.629 1.00 95.75 212 LEU A C 1
ATOM 1559 O O . LEU A 1 212 ? -6.382 9.850 -10.261 1.00 95.75 212 LEU A O 1
ATOM 1563 N N . LEU A 1 213 ? -8.187 9.242 -9.045 1.00 96.31 213 LEU A N 1
ATOM 1564 C CA . LEU A 1 213 ? -7.927 7.800 -9.084 1.00 96.31 213 LEU A CA 1
ATOM 1565 C C . LEU A 1 213 ? -7.939 7.255 -10.513 1.00 96.31 213 LEU A C 1
ATOM 1567 O O . LEU A 1 213 ? -7.043 6.506 -10.884 1.00 96.31 213 LEU A O 1
ATOM 1571 N N . GLU A 1 214 ? -8.884 7.682 -11.351 1.00 95.56 214 GLU A N 1
ATOM 1572 C CA . GLU A 1 214 ? -8.948 7.262 -12.751 1.00 95.56 214 GLU A CA 1
ATOM 1573 C C . GLU A 1 214 ? -7.664 7.632 -13.508 1.00 95.56 214 GLU A C 1
ATOM 1575 O O . GLU A 1 214 ? -7.082 6.795 -14.205 1.00 95.56 214 GLU A O 1
ATOM 1580 N N . ARG A 1 215 ? -7.177 8.872 -13.348 1.00 94.38 215 ARG A N 1
ATOM 1581 C CA . ARG A 1 215 ? -5.903 9.299 -13.945 1.00 94.38 215 ARG A CA 1
ATOM 1582 C C . ARG A 1 215 ? -4.732 8.499 -13.388 1.00 94.38 215 ARG A C 1
ATOM 1584 O O . ARG A 1 215 ? -3.894 8.042 -14.165 1.00 94.38 215 ARG A O 1
ATOM 1591 N N . TYR A 1 216 ? -4.686 8.324 -12.070 1.00 94.00 216 TYR A N 1
ATOM 1592 C CA . TYR A 1 216 ? -3.621 7.590 -11.401 1.00 94.00 216 TYR A CA 1
ATOM 1593 C C . TYR A 1 216 ? -3.560 6.134 -11.879 1.00 94.00 216 TYR A C 1
ATOM 1595 O O . TYR A 1 216 ? -2.519 5.695 -12.360 1.00 94.00 216 TYR A O 1
ATOM 1603 N N . PHE A 1 217 ? -4.680 5.410 -11.872 1.00 94.94 217 PHE A N 1
ATOM 1604 C CA . PHE A 1 217 ? -4.755 4.013 -12.303 1.00 94.94 217 PHE A CA 1
ATOM 1605 C C . PHE A 1 217 ? -4.543 3.835 -13.801 1.00 94.94 217 PHE A C 1
ATOM 1607 O O . PHE A 1 217 ? -3.922 2.859 -14.205 1.00 94.94 217 PHE A O 1
ATOM 1614 N N . LYS A 1 218 ? -4.952 4.793 -14.640 1.00 90.94 218 LYS A N 1
ATOM 1615 C CA . LYS A 1 218 ? -4.618 4.773 -16.074 1.00 90.94 218 LYS A CA 1
ATOM 1616 C C . LYS A 1 218 ? -3.105 4.838 -16.318 1.00 90.94 218 LYS A C 1
ATOM 1618 O O . LYS A 1 218 ? -2.599 4.237 -17.268 1.00 90.94 218 LYS A O 1
ATOM 1623 N N . VAL A 1 219 ? -2.379 5.586 -15.487 1.00 89.56 219 VAL A N 1
ATOM 1624 C CA . VAL A 1 219 ? -0.912 5.651 -15.538 1.00 89.56 219 VAL A CA 1
ATOM 1625 C C . VAL A 1 219 ? -0.288 4.434 -14.857 1.00 89.56 219 VAL A C 1
ATOM 1627 O O . VAL A 1 219 ? 0.733 3.931 -15.320 1.00 89.56 219 VAL A O 1
ATOM 1630 N N . LEU A 1 220 ? -0.891 3.915 -13.795 1.00 92.44 220 LEU A N 1
ATOM 1631 C CA . LEU A 1 220 ? -0.325 2.790 -13.071 1.00 92.44 220 LEU A CA 1
ATOM 1632 C C . LEU A 1 220 ? -0.504 1.462 -13.810 1.00 92.44 220 LEU A C 1
ATOM 1634 O O . LEU A 1 220 ? 0.449 0.708 -13.910 1.00 92.44 220 LEU A O 1
ATOM 1638 N N . PHE A 1 221 ? -1.673 1.211 -14.394 1.00 93.19 221 PHE A N 1
ATOM 1639 C CA . PHE A 1 221 ? -2.035 -0.043 -15.056 1.00 93.19 221 PHE A CA 1
ATOM 1640 C C . PHE A 1 221 ? -2.253 0.190 -16.562 1.00 93.19 221 PHE A C 1
ATOM 1642 O O . PHE A 1 221 ? -3.386 0.388 -17.016 1.00 93.19 221 PHE A O 1
ATOM 1649 N N . PRO A 1 222 ? -1.178 0.235 -17.376 1.00 89.56 222 PRO A N 1
ATOM 1650 C CA . PRO A 1 222 ? -1.311 0.417 -18.817 1.00 89.56 222 PRO A CA 1
ATOM 1651 C C . PRO A 1 222 ? -2.061 -0.754 -19.457 1.00 89.56 222 PRO A C 1
ATOM 1653 O O . PRO A 1 222 ? -1.840 -1.910 -19.120 1.00 89.56 222 PRO A O 1
ATOM 1656 N N . ARG A 1 223 ? -2.899 -0.465 -20.457 1.00 87.06 223 ARG A N 1
ATOM 1657 C CA . ARG A 1 223 ? -3.601 -1.513 -21.221 1.00 87.06 223 ARG A CA 1
ATOM 1658 C C . ARG A 1 223 ? -2.669 -2.353 -22.098 1.00 87.06 223 ARG A C 1
ATOM 1660 O O . ARG A 1 223 ? -3.036 -3.460 -22.477 1.00 87.06 223 ARG A O 1
ATOM 1667 N N . SER A 1 224 ? -1.512 -1.804 -22.448 1.00 87.25 224 SER A N 1
ATOM 1668 C CA . SER A 1 224 ? -0.520 -2.420 -23.320 1.00 87.25 224 SER A CA 1
ATOM 1669 C C . SER A 1 224 ? 0.854 -1.792 -23.098 1.00 87.25 224 SER A C 1
ATOM 1671 O O . SER A 1 224 ? 0.985 -0.620 -22.734 1.00 87.25 224 SER A O 1
ATOM 1673 N N . PHE A 1 225 ? 1.885 -2.587 -23.358 1.00 91.50 225 PHE A N 1
ATOM 1674 C CA . PHE A 1 225 ? 3.265 -2.137 -23.504 1.00 91.50 225 PHE A CA 1
ATOM 1675 C C . PHE A 1 225 ? 3.594 -2.120 -24.994 1.00 91.50 225 PHE A C 1
ATOM 1677 O O . PHE A 1 225 ? 4.173 -3.060 -25.534 1.00 91.50 225 PHE A O 1
ATOM 1684 N N . ASP A 1 226 ? 3.161 -1.064 -25.674 1.00 91.25 226 ASP A N 1
ATOM 1685 C CA . ASP A 1 226 ? 3.368 -0.926 -27.113 1.00 91.25 226 ASP A CA 1
ATOM 1686 C C . ASP A 1 226 ? 4.753 -0.353 -27.435 1.00 91.25 226 ASP A C 1
ATOM 1688 O O . ASP A 1 226 ? 5.374 0.355 -26.631 1.00 91.25 226 ASP A O 1
ATOM 1692 N N . PHE A 1 227 ? 5.222 -0.608 -28.659 1.00 91.75 227 PHE A N 1
ATOM 1693 C CA . PHE A 1 227 ? 6.371 0.086 -29.244 1.00 91.75 227 PHE A CA 1
ATOM 1694 C C . PHE A 1 227 ? 5.941 1.473 -29.753 1.00 91.75 227 PHE A C 1
ATOM 1696 O O . PHE A 1 227 ? 5.916 1.760 -30.949 1.00 91.75 227 PHE A O 1
ATOM 1703 N N . TRP A 1 228 ? 5.537 2.331 -28.820 1.00 87.50 228 TRP A N 1
ATOM 1704 C CA . TRP A 1 228 ? 4.941 3.634 -29.107 1.00 87.50 228 TRP A CA 1
ATOM 1705 C C . TRP A 1 228 ? 5.843 4.648 -29.842 1.00 87.50 228 TRP A C 1
ATOM 1707 O O . TRP A 1 228 ? 5.270 5.444 -30.585 1.00 87.50 228 TRP A O 1
ATOM 1717 N N . PRO A 1 229 ? 7.198 4.617 -29.780 1.00 87.06 229 PRO A N 1
ATOM 1718 C CA . PRO A 1 229 ? 8.010 5.580 -30.533 1.00 87.06 229 PRO A CA 1
ATOM 1719 C C . PRO A 1 229 ? 7.809 5.506 -32.052 1.00 87.06 229 PRO A C 1
ATOM 1721 O O . PRO A 1 229 ? 7.965 6.506 -32.740 1.00 87.06 229 PRO A O 1
ATOM 1724 N N . ALA A 1 230 ? 7.416 4.346 -32.596 1.00 81.38 230 ALA A N 1
ATOM 1725 C CA . ALA A 1 230 ? 7.098 4.219 -34.022 1.00 81.38 230 ALA A CA 1
ATOM 1726 C C . ALA A 1 230 ? 5.749 4.853 -34.415 1.00 81.38 230 ALA A C 1
ATOM 1728 O O . ALA A 1 230 ? 5.505 5.079 -35.599 1.00 81.38 230 ALA A O 1
ATOM 1729 N N . ALA A 1 231 ? 4.866 5.102 -33.446 1.00 83.81 231 ALA A N 1
ATOM 1730 C CA . ALA A 1 231 ? 3.574 5.753 -33.653 1.00 83.81 231 ALA A CA 1
ATOM 1731 C C . ALA A 1 231 ? 3.613 7.260 -33.339 1.00 83.81 231 ALA A C 1
ATOM 1733 O O . ALA A 1 231 ? 2.716 7.993 -33.764 1.00 83.81 231 ALA A O 1
ATOM 1734 N N . GLU A 1 232 ? 4.635 7.717 -32.612 1.00 83.00 232 GLU A N 1
ATOM 1735 C CA . GLU A 1 232 ? 4.817 9.120 -32.253 1.00 83.00 232 GLU A CA 1
ATOM 1736 C C . GLU A 1 232 ? 5.181 9.950 -33.491 1.00 83.00 232 GLU A C 1
ATOM 1738 O O . GLU A 1 232 ? 6.079 9.605 -34.262 1.00 83.00 232 GLU A O 1
ATOM 1743 N N . ARG A 1 233 ? 4.484 11.072 -33.687 1.00 79.88 233 ARG A N 1
ATOM 1744 C CA . ARG A 1 233 ? 4.821 12.034 -34.740 1.00 79.88 233 ARG A CA 1
ATOM 1745 C C . ARG A 1 233 ? 5.757 13.080 -34.165 1.00 79.88 233 ARG A C 1
ATOM 1747 O O . ARG A 1 233 ? 5.331 13.921 -33.382 1.00 79.88 233 ARG A O 1
ATOM 1754 N N . LEU A 1 234 ? 7.012 13.024 -34.581 1.00 81.56 234 LEU A N 1
ATOM 1755 C CA . LEU A 1 234 ? 8.038 13.974 -34.179 1.00 81.56 234 LEU A CA 1
ATOM 1756 C C . LEU A 1 234 ? 8.295 14.944 -35.325 1.00 81.56 234 LEU A C 1
ATOM 1758 O O . LEU A 1 234 ? 8.250 14.567 -36.499 1.00 81.56 234 LEU A O 1
ATOM 1762 N N . GLU A 1 235 ? 8.549 16.198 -34.980 1.00 76.88 235 GLU A N 1
ATOM 1763 C CA . GLU A 1 235 ? 8.991 17.182 -35.960 1.00 76.88 235 GLU A CA 1
ATOM 1764 C C . GLU A 1 235 ? 10.374 16.792 -36.485 1.00 76.88 235 GLU A C 1
ATOM 1766 O O . GLU A 1 235 ? 11.174 16.195 -35.769 1.00 76.88 235 GLU A O 1
ATOM 1771 N N . VAL A 1 236 ? 10.656 17.105 -37.747 1.00 71.00 236 VAL A N 1
ATOM 1772 C CA . VAL A 1 236 ? 11.984 16.902 -38.331 1.00 71.00 236 VAL A CA 1
ATOM 1773 C C . VAL A 1 236 ? 12.708 18.245 -38.258 1.00 71.00 236 VAL A C 1
ATOM 1775 O O . VAL A 1 236 ? 12.418 19.111 -39.084 1.00 71.00 236 VAL A O 1
ATOM 1778 N N . PRO A 1 237 ? 13.587 18.473 -37.269 1.00 68.38 237 PRO A N 1
ATOM 1779 C CA . PRO A 1 237 ? 14.380 19.690 -37.217 1.00 68.38 237 PRO A CA 1
ATOM 1780 C C . PRO A 1 237 ? 15.443 19.670 -38.322 1.00 68.38 237 PRO A C 1
ATOM 1782 O O . PRO A 1 237 ? 15.841 18.604 -38.799 1.00 68.38 237 PRO A O 1
ATOM 1785 N N . GLU A 1 238 ? 15.912 20.855 -38.715 1.00 65.69 238 GLU A N 1
ATOM 1786 C CA . GLU A 1 238 ? 17.001 21.001 -39.693 1.00 65.69 238 GLU A CA 1
ATOM 1787 C C . GLU A 1 238 ? 18.355 20.540 -39.122 1.00 65.69 238 GLU A C 1
ATOM 1789 O O . GLU A 1 238 ? 19.183 20.015 -39.865 1.00 65.69 238 GLU A O 1
ATOM 1794 N N . GLU A 1 239 ? 18.545 20.660 -37.802 1.00 72.19 239 GLU A N 1
ATOM 1795 C CA . GLU A 1 239 ? 19.737 20.225 -37.067 1.00 72.19 239 GLU A CA 1
ATOM 1796 C C . GLU A 1 239 ? 19.364 19.422 -35.811 1.00 72.19 239 GLU A C 1
ATOM 1798 O O . GLU A 1 239 ? 18.349 19.664 -35.150 1.00 72.19 239 GLU A O 1
ATOM 1803 N N . GLY A 1 240 ? 20.217 18.470 -35.443 1.00 67.75 240 GLY A N 1
ATOM 1804 C CA . GLY A 1 240 ? 20.129 17.781 -34.163 1.00 67.75 240 GLY A CA 1
ATOM 1805 C C . GLY A 1 240 ? 21.311 16.849 -33.934 1.00 67.75 240 GLY A C 1
ATOM 1806 O O . GLY A 1 240 ? 22.195 16.745 -34.787 1.00 67.75 240 GLY A O 1
ATOM 1807 N N . PRO A 1 241 ? 21.355 16.191 -32.768 1.00 73.19 241 PRO A N 1
ATOM 1808 C CA . PRO A 1 241 ? 22.500 15.383 -32.388 1.00 73.19 241 PRO A CA 1
ATOM 1809 C C . PRO A 1 241 ? 22.678 14.198 -33.342 1.00 73.19 241 PRO A C 1
ATOM 1811 O O . PRO A 1 241 ? 21.713 13.553 -33.751 1.00 73.19 241 PRO A O 1
ATOM 1814 N N . GLU A 1 242 ? 23.930 13.889 -33.672 1.00 74.00 242 GLU A N 1
ATOM 1815 C CA . GLU A 1 242 ? 24.290 12.680 -34.411 1.00 74.00 242 GLU A CA 1
ATOM 1816 C C . GLU A 1 242 ? 24.500 11.496 -33.459 1.00 74.00 242 GLU A C 1
ATOM 1818 O O . GLU A 1 242 ? 24.829 11.658 -32.280 1.00 74.00 242 GLU A O 1
ATOM 1823 N N . ILE A 1 243 ? 24.361 10.268 -33.969 1.00 76.88 243 ILE A N 1
ATOM 1824 C CA . ILE A 1 243 ? 24.722 9.088 -33.182 1.00 76.88 243 ILE A CA 1
ATOM 1825 C C . ILE A 1 243 ? 26.239 8.965 -33.093 1.00 76.88 243 ILE A C 1
ATOM 1827 O O . ILE A 1 243 ? 26.905 8.583 -34.051 1.00 76.88 243 ILE A O 1
ATOM 1831 N N . GLN A 1 244 ? 26.761 9.205 -31.894 1.00 83.75 244 GLN A N 1
ATOM 1832 C CA . GLN A 1 244 ? 28.189 9.084 -31.594 1.00 83.75 244 GLN A CA 1
ATOM 1833 C C . GLN A 1 244 ? 28.566 7.724 -30.981 1.00 83.75 244 GLN A C 1
ATOM 1835 O O . GLN A 1 244 ? 29.733 7.338 -30.963 1.00 83.75 244 GLN A O 1
ATOM 1840 N N . GLN A 1 245 ? 27.585 6.975 -30.467 1.00 89.31 245 GLN A N 1
ATOM 1841 C CA . GLN A 1 245 ? 27.827 5.720 -29.755 1.00 89.31 245 GLN A CA 1
ATOM 1842 C C . GLN A 1 245 ? 27.988 4.534 -30.719 1.00 89.31 245 GLN A C 1
ATOM 1844 O O . GLN A 1 245 ? 27.179 4.366 -31.636 1.00 89.31 245 GLN A O 1
ATOM 1849 N N . PRO A 1 246 ? 28.977 3.643 -30.504 1.00 94.81 246 PRO A N 1
ATOM 1850 C CA . PRO A 1 246 ? 29.136 2.462 -31.338 1.00 94.81 246 PRO A CA 1
ATOM 1851 C C . PRO A 1 246 ? 28.008 1.456 -31.082 1.00 94.81 246 PRO A C 1
ATOM 1853 O O . PRO A 1 246 ? 27.493 1.325 -29.969 1.00 94.81 246 PRO A O 1
ATOM 1856 N N . LEU A 1 247 ? 27.675 0.665 -32.108 1.00 94.56 247 LEU A N 1
ATOM 1857 C CA . LEU A 1 247 ? 26.576 -0.310 -32.065 1.00 94.56 247 LEU A CA 1
ATOM 1858 C C . LEU A 1 247 ? 26.653 -1.254 -30.857 1.00 94.56 247 LEU A C 1
ATOM 1860 O O . LEU A 1 247 ? 25.627 -1.587 -30.270 1.00 94.56 247 LEU A O 1
ATOM 1864 N N . GLN A 1 248 ? 27.856 -1.692 -30.478 1.00 95.69 248 GLN A N 1
ATOM 1865 C CA . GLN A 1 248 ? 28.021 -2.597 -29.339 1.00 95.69 248 GLN A CA 1
ATOM 1866 C C . GLN A 1 248 ? 27.684 -1.935 -27.999 1.00 95.69 248 GLN A C 1
ATOM 1868 O O . GLN A 1 248 ? 27.097 -2.593 -27.142 1.00 95.69 248 GLN A O 1
ATOM 1873 N N . SER A 1 249 ? 27.973 -0.641 -27.828 1.00 94.94 249 SER A N 1
ATOM 1874 C CA . SER A 1 249 ? 27.560 0.105 -26.633 1.00 94.94 249 SER A CA 1
ATOM 1875 C C . SER A 1 249 ? 26.039 0.207 -26.559 1.00 94.94 249 SER A C 1
ATOM 1877 O O . SER A 1 249 ? 25.457 -0.104 -25.522 1.00 94.94 249 SER A O 1
ATOM 1879 N N . VAL A 1 250 ? 25.385 0.532 -27.680 1.00 94.50 250 VAL A N 1
ATOM 1880 C CA . VAL A 1 250 ? 23.916 0.577 -27.772 1.00 94.50 250 VAL A CA 1
ATOM 1881 C C . VAL A 1 250 ? 23.306 -0.781 -27.420 1.00 94.50 250 VAL A C 1
ATOM 1883 O O . VAL A 1 250 ? 22.418 -0.860 -26.572 1.00 94.50 250 VAL A O 1
ATOM 1886 N N . ARG A 1 251 ? 23.818 -1.874 -28.003 1.00 96.62 251 ARG A N 1
ATOM 1887 C CA . ARG A 1 251 ? 23.359 -3.238 -27.694 1.00 96.62 251 ARG A CA 1
ATOM 1888 C C . ARG A 1 251 ? 23.536 -3.593 -26.219 1.00 96.62 251 ARG A C 1
ATOM 1890 O O . ARG A 1 251 ? 22.614 -4.161 -25.642 1.00 96.62 251 ARG A O 1
ATOM 1897 N N . LYS A 1 252 ? 24.667 -3.231 -25.601 1.00 96.00 252 LYS A N 1
ATOM 1898 C CA . LYS A 1 252 ? 24.907 -3.472 -24.168 1.00 96.00 252 LYS A CA 1
ATOM 1899 C C . LYS A 1 252 ? 23.840 -2.783 -23.311 1.00 96.00 252 LYS A C 1
ATOM 1901 O O . LYS A 1 252 ? 23.306 -3.409 -22.402 1.00 96.00 252 LYS A O 1
ATOM 1906 N N . VAL A 1 253 ? 23.488 -1.532 -23.617 1.00 96.25 253 VAL A N 1
ATOM 1907 C CA . VAL A 1 253 ? 22.442 -0.791 -22.886 1.00 96.25 253 VAL A CA 1
ATOM 1908 C C . VAL A 1 253 ? 21.054 -1.400 -23.119 1.00 96.25 253 VAL A C 1
ATOM 1910 O O . VAL A 1 253 ? 20.326 -1.634 -22.155 1.00 96.25 253 VAL A O 1
ATOM 1913 N N . VAL A 1 254 ? 20.710 -1.755 -24.364 1.00 97.62 254 VAL A N 1
ATOM 1914 C CA . VAL A 1 254 ? 19.464 -2.481 -24.692 1.00 97.62 254 VAL A CA 1
ATOM 1915 C C . VAL A 1 254 ? 19.339 -3.761 -23.859 1.00 97.62 254 VAL A C 1
ATOM 1917 O O . VAL A 1 254 ? 18.295 -4.017 -23.262 1.00 97.62 254 VAL A O 1
ATOM 1920 N N . GLN A 1 255 ? 20.412 -4.549 -23.774 1.00 98.12 255 GLN A N 1
ATOM 1921 C CA . GLN A 1 255 ? 20.438 -5.799 -23.012 1.00 98.12 255 GLN A CA 1
ATOM 1922 C C . GLN A 1 255 ? 20.315 -5.577 -21.499 1.00 98.12 255 GLN A C 1
ATOM 1924 O O . GLN A 1 255 ? 19.670 -6.374 -20.816 1.00 98.12 255 GLN A O 1
ATOM 1929 N N . LYS A 1 256 ? 20.879 -4.488 -20.961 1.00 97.81 256 LYS A N 1
ATOM 1930 C CA . LYS A 1 256 ? 20.706 -4.113 -19.549 1.00 97.81 256 LYS A CA 1
ATOM 1931 C C . LYS A 1 256 ? 19.249 -3.772 -19.232 1.00 97.81 256 LYS A C 1
ATOM 1933 O O . LYS A 1 256 ? 18.700 -4.341 -18.290 1.00 97.81 256 LYS A O 1
ATOM 1938 N N . TYR A 1 257 ? 18.585 -2.951 -20.053 1.00 97.94 257 TYR A N 1
ATOM 1939 C CA . TYR A 1 257 ? 17.149 -2.682 -19.889 1.00 97.94 257 TYR A CA 1
ATOM 1940 C C . TYR A 1 257 ? 16.300 -3.947 -20.034 1.00 97.94 257 TYR A C 1
ATOM 1942 O O . TYR A 1 257 ? 15.415 -4.186 -19.216 1.00 97.94 257 TYR A O 1
ATOM 1950 N N . ALA A 1 258 ? 16.592 -4.797 -21.023 1.00 98.12 258 ALA A N 1
ATOM 1951 C CA . ALA A 1 258 ? 15.887 -6.066 -21.190 1.00 98.12 258 ALA A CA 1
ATOM 1952 C C . ALA A 1 258 ? 16.062 -6.992 -19.970 1.00 98.12 258 ALA A C 1
ATOM 1954 O O . ALA A 1 258 ? 15.111 -7.647 -19.540 1.00 98.12 258 ALA A O 1
ATOM 1955 N N . THR A 1 259 ? 17.254 -7.008 -19.366 1.00 98.25 259 THR A N 1
ATOM 1956 C CA . THR A 1 259 ? 17.516 -7.761 -18.132 1.00 98.25 259 THR A CA 1
ATOM 1957 C C . THR A 1 259 ? 16.701 -7.214 -16.962 1.00 98.25 259 THR A C 1
ATOM 1959 O O . THR A 1 259 ? 16.014 -7.980 -16.291 1.00 98.25 259 THR A O 1
ATOM 1962 N N . ARG A 1 260 ? 16.707 -5.893 -16.746 1.00 98.06 260 ARG A N 1
ATOM 1963 C CA . ARG A 1 260 ? 15.909 -5.246 -15.692 1.00 98.06 260 ARG A CA 1
ATOM 1964 C C . ARG A 1 260 ? 14.409 -5.497 -15.860 1.00 98.06 260 ARG A C 1
ATOM 1966 O O . ARG A 1 260 ? 13.754 -5.902 -14.906 1.00 98.06 260 ARG A O 1
ATOM 1973 N N . LEU A 1 261 ? 13.880 -5.364 -17.078 1.00 97.88 261 LEU A N 1
ATOM 1974 C CA . LEU A 1 261 ? 12.480 -5.675 -17.391 1.00 97.88 261 LEU A CA 1
ATOM 1975 C C . LEU A 1 261 ? 12.131 -7.141 -17.131 1.00 97.88 261 LEU A C 1
ATOM 1977 O O . LEU A 1 261 ? 11.046 -7.422 -16.629 1.00 97.88 261 LEU A O 1
ATOM 1981 N N . THR A 1 262 ? 13.046 -8.068 -17.423 1.00 97.38 262 THR A N 1
ATOM 1982 C CA . THR A 1 262 ? 12.862 -9.491 -17.104 1.00 97.38 262 THR A CA 1
ATOM 1983 C C . THR A 1 262 ? 12.728 -9.698 -15.594 1.00 97.38 262 THR A C 1
ATOM 1985 O O . THR A 1 262 ? 11.812 -10.391 -15.156 1.00 97.38 262 THR A O 1
ATOM 1988 N N . LEU A 1 263 ? 13.578 -9.048 -14.791 1.00 97.38 263 LEU A N 1
ATOM 1989 C CA . LEU A 1 263 ? 13.519 -9.119 -13.326 1.00 97.38 263 LEU A CA 1
ATOM 1990 C C . LEU A 1 263 ? 12.236 -8.482 -12.761 1.00 97.38 263 LEU A C 1
ATOM 1992 O O . LEU A 1 263 ? 11.578 -9.077 -11.910 1.00 97.38 263 LEU A O 1
ATOM 1996 N N . LEU A 1 264 ? 11.834 -7.311 -13.266 1.00 97.06 264 LEU A N 1
ATOM 1997 C CA . LEU A 1 264 ? 10.590 -6.635 -12.866 1.00 97.06 264 LEU A CA 1
ATOM 1998 C C . LEU A 1 264 ? 9.355 -7.463 -13.225 1.00 97.06 264 LEU A C 1
ATOM 2000 O O . LEU A 1 264 ? 8.450 -7.611 -12.406 1.00 97.06 264 LEU A O 1
ATOM 2004 N N . ARG A 1 265 ? 9.329 -8.043 -14.432 1.00 95.81 265 ARG A N 1
ATOM 2005 C CA . ARG A 1 265 ? 8.261 -8.949 -14.867 1.00 95.81 265 ARG A CA 1
ATOM 2006 C C . ARG A 1 265 ? 8.162 -10.153 -13.933 1.00 95.81 265 ARG A C 1
ATOM 2008 O O . ARG A 1 265 ? 7.061 -10.469 -13.500 1.00 95.81 265 ARG A O 1
ATOM 2015 N N . GLN A 1 266 ? 9.284 -10.786 -13.589 1.00 94.81 266 GLN A N 1
ATOM 2016 C CA . GLN A 1 266 ? 9.303 -11.917 -12.655 1.00 94.81 266 GLN A CA 1
ATOM 2017 C C . GLN A 1 266 ? 8.781 -11.521 -11.268 1.00 94.81 266 GLN A C 1
ATOM 2019 O O . GLN A 1 266 ? 7.927 -12.220 -10.725 1.00 94.81 266 GLN A O 1
ATOM 2024 N N . ALA A 1 267 ? 9.229 -10.385 -10.724 1.00 95.00 267 ALA A N 1
ATOM 2025 C CA . ALA A 1 267 ? 8.767 -9.882 -9.431 1.00 95.00 267 ALA A CA 1
ATOM 2026 C C . ALA A 1 267 ? 7.256 -9.588 -9.421 1.00 95.00 267 ALA A C 1
ATOM 2028 O O . ALA A 1 267 ? 6.575 -9.914 -8.452 1.00 95.00 267 ALA A O 1
ATOM 2029 N N . LEU A 1 268 ? 6.714 -9.024 -10.507 1.00 93.88 268 LEU A N 1
ATOM 2030 C CA . LEU A 1 268 ? 5.272 -8.813 -10.668 1.00 93.88 268 LEU A CA 1
ATOM 2031 C C . LEU A 1 268 ? 4.508 -10.137 -10.780 1.00 93.88 268 LEU A C 1
ATOM 2033 O O . LEU A 1 268 ? 3.496 -10.311 -10.113 1.00 93.88 268 LEU A O 1
ATOM 2037 N N . GLN A 1 269 ? 4.993 -11.088 -11.582 1.00 93.31 269 GLN A N 1
ATOM 2038 C CA . GLN A 1 269 ? 4.339 -12.389 -11.770 1.00 93.31 269 GLN A CA 1
ATOM 2039 C C . GLN A 1 269 ? 4.266 -13.206 -10.476 1.00 93.31 269 GLN A C 1
ATOM 2041 O O . GLN A 1 269 ? 3.274 -13.888 -10.250 1.00 93.31 269 GLN A O 1
ATOM 2046 N N . GLN A 1 270 ? 5.269 -13.100 -9.601 1.00 91.75 270 GLN A N 1
ATOM 2047 C CA . GLN A 1 270 ? 5.272 -13.762 -8.290 1.00 91.75 270 GLN A CA 1
ATOM 2048 C C . GLN A 1 270 ? 4.159 -13.274 -7.349 1.00 91.75 270 GLN A C 1
ATOM 2050 O O . GLN A 1 270 ? 3.879 -13.939 -6.354 1.00 91.75 270 GLN A O 1
ATOM 2055 N N . ARG A 1 271 ? 3.517 -12.133 -7.640 1.00 88.31 271 ARG A N 1
ATOM 2056 C CA . ARG A 1 271 ? 2.397 -11.602 -6.844 1.00 88.31 271 ARG A CA 1
ATOM 2057 C C . ARG A 1 271 ? 1.058 -12.259 -7.164 1.00 88.31 271 ARG A C 1
ATOM 2059 O O . ARG A 1 271 ? 0.110 -12.083 -6.406 1.00 88.31 271 ARG A O 1
ATOM 2066 N N . PHE A 1 272 ? 0.971 -13.004 -8.262 1.00 88.56 272 PHE A N 1
ATOM 2067 C CA . PHE A 1 272 ? -0.280 -13.570 -8.748 1.00 88.56 272 PHE A CA 1
ATOM 2068 C C . PHE A 1 272 ? -0.181 -15.084 -8.918 1.00 88.56 272 PHE A C 1
ATOM 2070 O O . PHE A 1 272 ? 0.903 -15.668 -8.936 1.00 88.56 272 PHE A O 1
ATOM 2077 N N . ALA A 1 273 ? -1.339 -15.731 -9.048 1.00 86.19 273 ALA A N 1
ATOM 2078 C CA . ALA A 1 273 ? -1.389 -17.136 -9.420 1.00 86.19 273 ALA A CA 1
ATOM 2079 C C . ALA A 1 273 ? -0.710 -17.350 -10.795 1.00 86.19 273 ALA A C 1
ATOM 2081 O O . ALA A 1 273 ? -0.790 -16.463 -11.647 1.00 86.19 273 ALA A O 1
ATOM 2082 N N . PRO A 1 274 ? -0.054 -18.499 -11.052 1.00 83.69 274 PRO A N 1
ATOM 2083 C CA . PRO A 1 274 ? 0.715 -18.712 -12.286 1.00 83.69 274 PRO A CA 1
ATOM 2084 C C . PRO A 1 274 ? -0.081 -18.567 -13.595 1.00 83.69 274 PRO A C 1
ATOM 2086 O O . PRO A 1 274 ? 0.497 -18.302 -14.649 1.00 83.69 274 PRO A O 1
ATOM 2089 N N . ASP A 1 275 ? -1.395 -18.774 -13.541 1.00 84.25 275 ASP A N 1
ATOM 2090 C CA . ASP A 1 275 ? -2.344 -18.638 -14.646 1.00 84.25 275 ASP A CA 1
ATOM 2091 C C . ASP A 1 275 ? -2.886 -17.210 -14.812 1.00 84.25 275 ASP A C 1
ATOM 2093 O O . ASP A 1 275 ? -3.381 -16.859 -15.887 1.00 84.25 275 ASP A O 1
ATOM 2097 N N . ALA A 1 276 ? -2.750 -16.359 -13.794 1.00 86.25 276 ALA A N 1
ATOM 2098 C CA . ALA A 1 276 ? -3.108 -14.957 -13.888 1.00 86.25 276 ALA A CA 1
ATOM 2099 C C . ALA A 1 276 ? -2.094 -14.217 -14.771 1.00 86.25 276 ALA A C 1
ATOM 2101 O O . ALA A 1 276 ? -0.903 -14.123 -14.469 1.00 86.25 276 ALA A O 1
ATOM 2102 N N . GLN A 1 277 ? -2.585 -13.642 -15.869 1.00 84.31 277 GLN A N 1
ATOM 2103 C CA . GLN A 1 277 ? -1.792 -12.797 -16.759 1.00 84.31 277 GLN A CA 1
ATOM 2104 C C . GLN A 1 277 ? -2.443 -11.422 -16.906 1.00 84.31 277 GLN A C 1
ATOM 2106 O O . GLN A 1 277 ? -3.091 -11.156 -17.922 1.00 84.31 277 GLN A O 1
ATOM 2111 N N . PRO A 1 278 ? -2.301 -10.538 -15.900 1.00 90.25 278 PRO A N 1
ATOM 2112 C CA . PRO A 1 278 ? -2.751 -9.165 -16.039 1.00 90.25 278 PRO A CA 1
ATOM 2113 C C . PRO A 1 278 ? -2.105 -8.511 -17.266 1.00 90.25 278 PRO A C 1
ATOM 2115 O O . PRO A 1 278 ? -0.888 -8.573 -17.459 1.00 90.25 278 PRO A O 1
ATOM 2118 N N . VAL A 1 279 ? -2.927 -7.869 -18.099 1.00 90.50 279 VAL A N 1
ATOM 2119 C CA . VAL A 1 279 ? -2.495 -7.230 -19.359 1.00 90.50 279 VAL A CA 1
ATOM 2120 C C . VAL A 1 279 ? -1.493 -6.092 -19.147 1.00 90.50 279 VAL A C 1
ATOM 2122 O O . VAL A 1 279 ? -0.747 -5.743 -20.058 1.00 90.50 279 VAL A O 1
ATOM 2125 N N . TRP A 1 280 ? -1.458 -5.541 -17.934 1.00 92.94 280 TRP A N 1
ATOM 2126 C CA . TRP A 1 280 ? -0.548 -4.481 -17.518 1.00 92.94 280 TRP A CA 1
ATOM 2127 C C . TRP A 1 280 ? 0.817 -5.001 -17.028 1.00 92.94 280 TRP A C 1
ATOM 2129 O O . TRP A 1 280 ? 1.652 -4.199 -16.617 1.00 92.94 280 TRP A O 1
ATOM 2139 N N . ILE A 1 281 ? 1.097 -6.311 -17.074 1.00 93.75 281 ILE A N 1
ATOM 2140 C CA . ILE A 1 281 ? 2.458 -6.828 -16.850 1.00 93.75 281 ILE A CA 1
ATOM 2141 C C . ILE A 1 281 ? 3.283 -6.665 -18.147 1.00 93.75 281 ILE A C 1
ATOM 2143 O O . ILE A 1 281 ? 2.826 -7.103 -19.207 1.00 93.75 281 ILE A O 1
ATOM 2147 N N . PRO A 1 282 ? 4.516 -6.114 -18.091 1.00 93.88 282 PRO A N 1
ATOM 2148 C CA . PRO A 1 282 ? 5.364 -5.930 -19.274 1.00 93.88 282 PRO A CA 1
ATOM 2149 C C . PRO A 1 282 ? 5.601 -7.248 -20.011 1.00 93.88 282 PRO A C 1
ATOM 2151 O O . PRO A 1 282 ? 5.855 -8.241 -19.331 1.00 93.88 282 PRO A O 1
ATOM 2154 N N . PRO A 1 283 ? 5.569 -7.306 -21.353 1.00 93.81 283 PRO A N 1
ATOM 2155 C CA . PRO A 1 283 ? 5.755 -8.540 -22.110 1.00 93.81 283 PRO A CA 1
ATOM 2156 C C . PRO A 1 283 ? 7.175 -9.092 -21.953 1.00 93.81 283 PRO A C 1
ATOM 2158 O O . PRO A 1 283 ? 8.095 -8.413 -21.496 1.00 93.81 283 PRO A O 1
ATOM 2161 N N . ALA A 1 284 ? 7.353 -10.351 -22.344 1.00 94.44 284 ALA A N 1
ATOM 2162 C CA . ALA A 1 284 ? 8.663 -10.981 -22.352 1.00 94.44 284 ALA A CA 1
ATOM 2163 C C . ALA A 1 284 ? 9.578 -10.335 -23.411 1.00 94.44 284 ALA A C 1
ATOM 2165 O O . ALA A 1 284 ? 9.128 -9.977 -24.501 1.00 94.44 284 ALA A O 1
ATOM 2166 N N . VAL A 1 285 ? 10.862 -10.182 -23.083 1.00 96.19 285 VAL A N 1
ATOM 2167 C CA . VAL A 1 285 ? 11.858 -9.472 -23.908 1.00 96.19 285 VAL A CA 1
ATOM 2168 C C . VAL A 1 285 ? 13.063 -10.352 -24.259 1.00 96.19 285 VAL A C 1
ATOM 2170 O O . VAL A 1 285 ? 14.125 -9.845 -24.618 1.00 96.19 285 VAL A O 1
ATOM 2173 N N . ASP A 1 286 ? 12.906 -11.678 -24.204 1.00 94.75 286 ASP A N 1
ATOM 2174 C CA . ASP A 1 286 ? 13.984 -12.661 -24.409 1.00 94.75 286 ASP A CA 1
ATOM 2175 C C . ASP A 1 286 ? 14.675 -12.529 -25.773 1.00 94.75 286 ASP A C 1
ATOM 2177 O O . ASP A 1 286 ? 15.868 -12.795 -25.903 1.00 94.75 286 ASP A O 1
ATOM 2181 N N . ALA A 1 287 ? 13.958 -12.036 -26.789 1.00 94.62 287 ALA A N 1
ATOM 2182 C CA . ALA A 1 287 ? 14.511 -11.764 -28.117 1.00 94.62 287 ALA A CA 1
ATOM 2183 C C . ALA A 1 287 ? 15.664 -10.737 -28.103 1.00 94.62 287 ALA A C 1
ATOM 2185 O O . ALA A 1 287 ? 16.483 -10.707 -29.022 1.00 94.62 287 ALA A O 1
ATOM 2186 N N . LEU A 1 288 ? 15.745 -9.899 -27.064 1.00 97.19 288 LEU A N 1
ATOM 2187 C CA . LEU A 1 288 ? 16.829 -8.937 -26.856 1.00 97.19 288 LEU A CA 1
ATOM 2188 C C . LEU A 1 288 ? 18.015 -9.536 -26.082 1.00 97.19 288 LEU A C 1
ATOM 2190 O O . LEU A 1 288 ? 19.078 -8.919 -26.027 1.00 97.19 288 LEU A O 1
ATOM 2194 N N . LEU A 1 289 ? 17.860 -10.739 -25.522 1.00 96.94 289 LEU A N 1
ATOM 2195 C CA . LEU A 1 289 ? 18.828 -11.444 -24.681 1.00 96.94 289 LEU A CA 1
ATOM 2196 C C . LEU A 1 289 ? 19.219 -12.804 -25.299 1.00 96.94 289 LEU A C 1
ATOM 2198 O O . LEU A 1 289 ? 19.015 -13.847 -24.679 1.00 96.94 289 LEU A O 1
ATOM 2202 N N . PRO A 1 290 ? 19.831 -12.841 -26.502 1.00 95.06 290 PRO A N 1
ATOM 2203 C CA . PRO A 1 290 ? 20.143 -14.097 -27.200 1.00 95.06 290 PRO A CA 1
ATOM 2204 C C . PRO A 1 290 ? 21.120 -15.012 -26.442 1.00 95.06 290 PRO A C 1
ATOM 2206 O O . PRO A 1 290 ? 21.204 -16.202 -26.731 1.00 95.06 290 PRO A O 1
ATOM 2209 N N . SER A 1 291 ? 21.870 -14.465 -25.483 1.00 95.50 291 SER A N 1
ATOM 2210 C CA . SER A 1 291 ? 22.791 -15.203 -24.606 1.00 95.50 291 SER A CA 1
ATOM 2211 C C . SER A 1 291 ? 22.321 -15.232 -23.145 1.00 95.50 291 SER A C 1
ATOM 2213 O O . SER A 1 291 ? 23.101 -15.576 -22.262 1.00 95.50 291 SER A O 1
ATOM 2215 N N . GLY A 1 292 ? 21.060 -14.872 -22.892 1.00 95.38 292 GLY A N 1
ATOM 2216 C CA . GLY A 1 292 ? 20.494 -14.712 -21.556 1.00 95.38 292 GLY A CA 1
ATOM 2217 C C . GLY A 1 292 ? 20.764 -13.339 -20.918 1.00 95.38 292 GLY A C 1
ATOM 2218 O O . GLY A 1 292 ? 21.322 -12.448 -21.570 1.00 95.38 292 GLY A O 1
ATOM 2219 N N . PRO A 1 293 ? 20.330 -13.152 -19.654 1.00 96.69 293 PRO A N 1
ATOM 2220 C CA . PRO A 1 293 ? 20.504 -11.914 -18.895 1.00 96.69 293 PRO A CA 1
ATOM 2221 C C . PRO A 1 293 ? 21.964 -11.461 -18.797 1.00 96.69 293 PRO A C 1
ATOM 2223 O O . PRO A 1 293 ? 22.871 -12.278 -18.632 1.00 96.69 293 PRO A O 1
ATOM 2226 N N . VAL A 1 294 ? 22.189 -10.147 -18.845 1.00 96.94 294 VAL A N 1
ATOM 2227 C CA . VAL A 1 294 ? 23.523 -9.549 -18.684 1.00 96.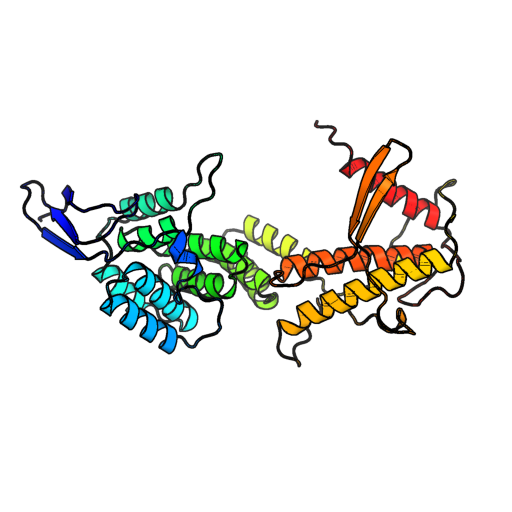94 294 VAL A CA 1
ATOM 2228 C C . VAL A 1 294 ? 23.725 -9.019 -17.268 1.00 96.94 294 VAL A C 1
ATOM 2230 O O . VAL A 1 294 ? 22.774 -8.693 -16.564 1.00 96.94 294 VAL A O 1
ATOM 2233 N N . LYS A 1 295 ? 24.983 -8.907 -16.836 1.00 95.88 295 LYS A N 1
ATOM 2234 C CA . LYS A 1 295 ? 25.308 -8.362 -15.515 1.00 95.88 295 LYS A CA 1
ATOM 2235 C C . LYS A 1 295 ? 24.890 -6.887 -15.417 1.00 95.88 295 LYS A C 1
ATOM 2237 O O . LYS A 1 295 ? 25.268 -6.083 -16.270 1.00 95.88 295 LYS A O 1
ATOM 2242 N N . LEU A 1 296 ? 24.159 -6.560 -14.352 1.00 96.12 296 LEU A N 1
ATOM 2243 C CA . LEU A 1 296 ? 23.848 -5.191 -13.937 1.00 96.12 296 LEU A CA 1
ATOM 2244 C C . LEU A 1 296 ? 24.960 -4.683 -13.013 1.00 96.12 296 LEU A C 1
ATOM 2246 O O . LEU A 1 296 ? 25.450 -5.423 -12.154 1.00 96.12 296 LEU A O 1
ATOM 2250 N N . GLU A 1 297 ? 25.398 -3.449 -13.230 1.00 92.69 297 GLU A N 1
ATOM 2251 C CA . GLU A 1 297 ? 26.550 -2.851 -12.557 1.00 92.69 297 GLU A CA 1
ATOM 2252 C C . GLU A 1 297 ? 26.103 -1.700 -11.642 1.00 92.69 297 GLU A C 1
ATOM 2254 O O . GLU A 1 297 ? 25.144 -0.993 -11.938 1.00 92.69 297 GLU A O 1
ATOM 2259 N N . ALA A 1 298 ? 26.829 -1.501 -10.543 1.00 91.25 298 ALA A N 1
ATOM 2260 C CA . ALA A 1 298 ? 26.803 -0.264 -9.773 1.00 91.25 298 ALA A CA 1
ATOM 2261 C C . ALA A 1 298 ? 28.206 0.326 -9.817 1.00 91.25 298 ALA A C 1
ATOM 2263 O O . ALA A 1 298 ? 29.184 -0.381 -9.552 1.00 91.25 298 ALA A O 1
ATOM 2264 N N . ARG A 1 299 ? 28.309 1.584 -10.231 1.00 89.88 299 ARG A N 1
ATOM 2265 C CA . ARG A 1 299 ? 29.583 2.272 -10.432 1.00 89.88 299 ARG A CA 1
ATOM 2266 C C . ARG A 1 299 ? 29.468 3.733 -10.038 1.00 89.88 299 ARG A C 1
ATOM 2268 O O . ARG A 1 299 ? 28.411 4.337 -10.190 1.00 89.88 299 ARG A O 1
ATOM 2275 N N . GLN A 1 300 ? 30.590 4.268 -9.595 1.00 89.31 300 GLN A N 1
ATOM 2276 C CA . GLN A 1 300 ? 30.764 5.650 -9.189 1.00 89.31 300 GLN A CA 1
ATOM 2277 C C . GLN A 1 300 ? 31.988 6.184 -9.926 1.00 89.31 300 GLN A C 1
ATOM 2279 O O . GLN A 1 300 ? 32.987 5.466 -10.051 1.00 89.31 300 GLN A O 1
ATOM 2284 N N . PHE A 1 301 ? 31.878 7.373 -10.500 1.00 89.88 301 PHE A N 1
ATOM 2285 C CA . PHE A 1 301 ? 32.964 8.038 -11.213 1.00 89.88 301 PHE A CA 1
ATOM 2286 C C . PHE A 1 301 ? 32.773 9.552 -11.146 1.00 89.88 301 PHE A C 1
ATOM 2288 O O . PHE A 1 301 ? 31.646 10.015 -11.011 1.00 89.88 301 PHE A O 1
ATOM 2295 N N . GLU A 1 302 ? 33.863 10.303 -11.248 1.00 89.56 302 GLU A N 1
ATOM 2296 C CA . GLU A 1 302 ? 33.823 11.762 -11.386 1.00 89.56 302 GLU A CA 1
ATOM 2297 C C . GLU A 1 302 ? 33.643 12.127 -12.863 1.00 89.56 302 GLU A C 1
ATOM 2299 O O . GLU A 1 302 ? 34.233 11.479 -13.741 1.00 89.56 302 GLU A O 1
ATOM 2304 N N . ASP A 1 303 ? 32.805 13.120 -13.148 1.00 87.06 303 ASP A N 1
ATOM 2305 C CA . ASP A 1 303 ? 32.682 13.685 -14.489 1.00 87.06 303 ASP A CA 1
ATOM 2306 C C . ASP A 1 303 ? 33.757 14.746 -14.788 1.00 87.06 303 ASP A C 1
ATOM 2308 O O . ASP A 1 303 ? 34.732 14.906 -14.052 1.00 87.06 303 ASP A O 1
ATOM 2312 N N . GLU A 1 304 ? 33.624 15.437 -15.922 1.00 84.31 304 GLU A N 1
ATOM 2313 C CA . GLU A 1 304 ? 34.590 16.454 -16.357 1.00 84.31 304 GLU A CA 1
ATOM 2314 C C . GLU A 1 304 ? 34.582 17.716 -15.473 1.00 84.31 304 GLU A C 1
ATOM 2316 O O . GLU A 1 304 ? 35.563 18.464 -15.479 1.00 84.31 304 GLU A O 1
ATOM 2321 N N . GLU A 1 305 ? 33.518 17.935 -14.697 1.00 87.38 305 GLU A N 1
ATOM 2322 C CA . GLU A 1 305 ? 33.360 19.055 -13.764 1.00 87.38 305 GLU A CA 1
ATOM 2323 C C . GLU A 1 305 ? 33.796 18.678 -12.334 1.00 87.38 305 GLU A C 1
ATOM 2325 O O . GLU A 1 305 ? 33.931 19.548 -11.471 1.00 87.38 305 GLU A O 1
ATOM 2330 N N . GLY A 1 306 ? 34.133 17.401 -12.112 1.00 87.19 306 GLY A N 1
ATOM 2331 C CA . GLY A 1 306 ? 34.529 16.851 -10.816 1.00 87.19 306 GLY A CA 1
ATOM 2332 C C . GLY A 1 306 ? 33.342 16.417 -9.958 1.00 87.19 306 GLY A C 1
ATOM 2333 O O . GLY A 1 306 ? 33.533 16.121 -8.777 1.00 87.19 306 GLY A O 1
ATOM 2334 N N . ASP A 1 307 ? 32.138 16.365 -10.532 1.00 87.31 307 ASP A N 1
ATOM 2335 C CA . ASP A 1 307 ? 30.941 15.919 -9.836 1.00 87.31 307 ASP A CA 1
ATOM 2336 C C . ASP A 1 307 ? 30.896 14.392 -9.766 1.00 87.31 307 ASP A C 1
ATOM 2338 O O . ASP A 1 307 ? 31.176 13.667 -10.727 1.00 87.31 307 ASP A O 1
ATOM 2342 N N . GLU A 1 308 ? 30.529 13.881 -8.593 1.00 89.44 308 GLU A N 1
ATOM 2343 C CA . GLU A 1 308 ? 30.467 12.448 -8.343 1.00 89.44 308 GLU A CA 1
ATOM 2344 C C . GLU A 1 308 ? 29.173 11.848 -8.912 1.00 89.44 308 GLU A C 1
ATOM 2346 O O . GLU A 1 308 ? 28.087 11.956 -8.336 1.00 89.44 308 GLU A O 1
ATOM 2351 N N . ILE A 1 309 ? 29.291 11.149 -10.040 1.00 87.12 309 ILE A N 1
ATOM 2352 C CA . ILE A 1 309 ? 28.178 10.468 -10.694 1.00 87.12 309 ILE A CA 1
ATOM 2353 C C . ILE A 1 309 ? 28.097 9.021 -10.214 1.00 87.12 309 ILE A C 1
ATOM 2355 O O . ILE A 1 309 ? 28.984 8.195 -10.450 1.00 87.12 309 ILE A O 1
ATOM 2359 N N . THR A 1 310 ? 26.957 8.681 -9.614 1.00 86.62 310 THR A N 1
ATOM 2360 C CA . THR A 1 310 ? 26.602 7.300 -9.276 1.00 86.62 310 THR A CA 1
ATOM 2361 C C . THR A 1 310 ? 25.613 6.741 -10.291 1.00 86.62 310 THR A C 1
ATOM 2363 O O . THR A 1 310 ? 24.537 7.290 -10.511 1.00 86.62 310 THR A O 1
ATOM 2366 N N . VAL A 1 311 ? 25.957 5.601 -10.887 1.00 86.19 311 VAL A N 1
ATOM 2367 C CA . VAL A 1 311 ? 25.063 4.825 -11.751 1.00 86.19 311 VAL A CA 1
ATOM 2368 C C . VAL A 1 311 ? 24.831 3.471 -11.100 1.00 86.19 311 VAL A C 1
ATOM 2370 O O . VAL A 1 311 ? 25.746 2.646 -11.063 1.00 86.19 311 VAL A O 1
ATOM 2373 N N . ASP A 1 312 ? 23.608 3.228 -10.624 1.00 90.12 312 ASP A N 1
ATOM 2374 C CA . ASP A 1 312 ? 23.173 1.914 -10.147 1.00 90.12 312 ASP A CA 1
ATOM 2375 C C . ASP A 1 312 ? 22.126 1.313 -11.089 1.00 90.12 312 ASP A C 1
ATOM 2377 O O . ASP A 1 312 ? 20.999 1.791 -11.217 1.00 90.12 312 ASP A O 1
ATOM 2381 N N . GLU A 1 313 ? 22.515 0.249 -11.782 1.00 90.81 313 GLU A N 1
ATOM 2382 C CA . GLU A 1 313 ? 21.654 -0.469 -12.717 1.00 90.81 313 GLU A CA 1
ATOM 2383 C C . GLU A 1 313 ? 20.898 -1.617 -12.045 1.00 90.81 313 GLU A C 1
ATOM 2385 O O . GLU A 1 313 ? 20.107 -2.296 -12.709 1.00 90.81 313 GLU A O 1
ATOM 2390 N N . ARG A 1 314 ? 21.141 -1.880 -10.758 1.00 92.56 314 ARG A N 1
ATOM 2391 C CA . ARG A 1 314 ? 20.479 -2.946 -10.003 1.00 92.56 314 ARG A CA 1
ATOM 2392 C C . ARG A 1 314 ? 19.069 -2.520 -9.594 1.00 92.56 314 ARG A C 1
ATOM 2394 O O . ARG A 1 314 ? 18.645 -1.381 -9.788 1.00 92.56 314 ARG A O 1
ATOM 2401 N N . LEU A 1 315 ? 18.306 -3.489 -9.102 1.00 92.00 315 LEU A N 1
ATOM 2402 C CA . LEU A 1 315 ? 16.929 -3.308 -8.663 1.00 92.00 315 LEU A CA 1
ATOM 2403 C C . LEU A 1 315 ? 16.769 -3.906 -7.269 1.00 92.00 315 LEU A C 1
ATOM 2405 O O . LEU A 1 315 ? 17.015 -5.098 -7.083 1.00 92.00 315 LEU A O 1
ATOM 2409 N N . GLU A 1 316 ? 16.295 -3.097 -6.327 1.00 90.12 316 GLU A N 1
ATOM 2410 C CA . GLU A 1 316 ? 15.867 -3.563 -5.009 1.00 90.12 316 GLU A CA 1
ATOM 2411 C C . GLU A 1 316 ? 14.420 -4.054 -5.104 1.00 90.12 316 GLU A C 1
ATOM 2413 O O . GLU A 1 316 ? 13.463 -3.292 -5.001 1.00 90.12 316 GLU A O 1
ATOM 2418 N N . LEU A 1 317 ? 14.260 -5.344 -5.406 1.00 90.75 317 LEU A N 1
ATOM 2419 C CA . LEU A 1 317 ? 12.948 -5.957 -5.655 1.00 90.75 317 LEU A CA 1
ATOM 2420 C C . LEU A 1 317 ? 12.306 -6.536 -4.394 1.00 90.75 317 LEU A C 1
ATOM 2422 O O . LEU A 1 317 ? 11.108 -6.823 -4.378 1.00 90.75 317 LEU A O 1
ATOM 2426 N N . HIS A 1 318 ? 13.102 -6.746 -3.349 1.00 83.44 318 HIS A N 1
ATOM 2427 C CA . HIS A 1 318 ? 12.638 -7.358 -2.116 1.00 83.44 318 HIS A CA 1
ATOM 2428 C C . HIS A 1 318 ? 11.594 -6.458 -1.445 1.00 83.44 318 HIS A C 1
ATOM 2430 O O . HIS A 1 318 ? 11.844 -5.281 -1.211 1.00 83.44 318 HIS A O 1
ATOM 2436 N N . HIS A 1 319 ? 10.404 -7.005 -1.185 1.00 80.31 319 HIS A N 1
ATOM 2437 C CA . HIS A 1 319 ? 9.237 -6.275 -0.668 1.00 80.31 319 HIS A CA 1
ATOM 2438 C C . HIS A 1 319 ? 8.771 -5.062 -1.493 1.00 80.31 319 HIS A C 1
ATOM 2440 O O . HIS A 1 319 ? 7.897 -4.332 -1.036 1.00 80.31 319 HIS A O 1
ATOM 2446 N N . ALA A 1 320 ? 9.260 -4.870 -2.722 1.00 88.75 320 ALA A N 1
ATOM 2447 C CA . ALA A 1 320 ? 8.850 -3.734 -3.538 1.00 88.75 320 ALA A CA 1
ATOM 2448 C C . ALA A 1 320 ? 7.337 -3.793 -3.850 1.00 88.75 320 ALA A C 1
ATOM 2450 O O . ALA A 1 320 ? 6.857 -4.832 -4.335 1.00 88.75 320 ALA A O 1
ATOM 2451 N N . PRO A 1 321 ? 6.576 -2.712 -3.601 1.00 89.19 321 PRO A N 1
ATOM 2452 C CA . PRO A 1 321 ? 5.134 -2.703 -3.808 1.00 89.19 321 PRO A CA 1
ATOM 2453 C C . PRO A 1 321 ? 4.809 -2.673 -5.307 1.00 89.19 321 PRO A C 1
ATOM 2455 O O . PRO A 1 321 ? 5.583 -2.149 -6.118 1.00 89.19 321 PRO A O 1
ATOM 2458 N N . VAL A 1 322 ? 3.647 -3.212 -5.694 1.00 93.19 322 VAL A N 1
ATOM 2459 C CA . VAL A 1 322 ? 3.230 -3.296 -7.109 1.00 93.19 322 VAL A CA 1
ATOM 2460 C C . VAL A 1 322 ? 3.298 -1.934 -7.817 1.00 93.19 322 VAL A C 1
ATOM 2462 O O . VAL A 1 322 ? 3.868 -1.878 -8.911 1.00 93.19 322 VAL A O 1
ATOM 2465 N N . PRO A 1 323 ? 2.840 -0.814 -7.217 1.00 93.25 323 PRO A N 1
ATOM 2466 C CA . PRO A 1 323 ? 2.944 0.489 -7.853 1.00 93.25 323 PRO A CA 1
ATOM 2467 C C . PRO A 1 323 ? 4.382 0.900 -8.188 1.00 93.25 323 PRO A C 1
ATOM 2469 O O . PRO A 1 323 ? 4.633 1.466 -9.252 1.00 93.25 323 PRO A O 1
ATOM 2472 N N . TRP A 1 324 ? 5.343 0.597 -7.310 1.00 93.00 324 TRP A N 1
ATOM 2473 C CA . TRP A 1 324 ? 6.754 0.878 -7.568 1.00 93.00 324 TRP A CA 1
ATOM 2474 C C . TRP A 1 324 ? 7.290 0.012 -8.710 1.00 93.00 324 TRP A C 1
ATOM 2476 O O . TRP A 1 324 ? 7.888 0.543 -9.647 1.00 93.00 324 TRP A O 1
ATOM 2486 N N . LEU A 1 325 ? 6.996 -1.293 -8.686 1.00 94.94 325 LEU A N 1
ATOM 2487 C CA . LEU A 1 325 ? 7.423 -2.236 -9.721 1.00 94.94 325 LEU A CA 1
ATOM 2488 C C . LEU A 1 325 ? 6.917 -1.823 -11.108 1.00 94.94 32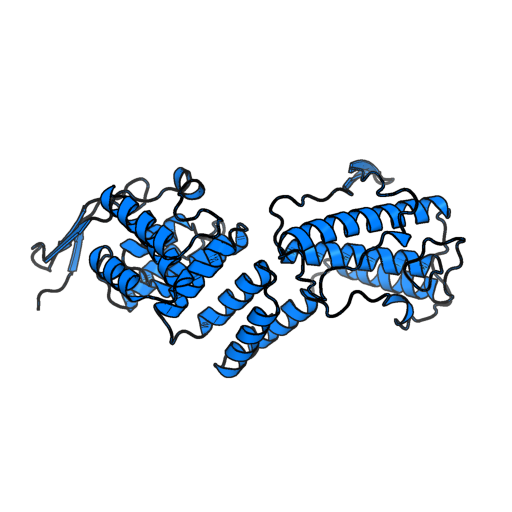5 LEU A C 1
ATOM 2490 O O . LEU A 1 325 ? 7.686 -1.826 -12.071 1.00 94.94 325 LEU A O 1
ATOM 2494 N N . ILE A 1 326 ? 5.647 -1.421 -11.221 1.00 94.38 326 ILE A N 1
ATOM 2495 C CA . ILE A 1 326 ? 5.090 -0.998 -12.510 1.00 94.38 326 ILE A CA 1
ATOM 2496 C C . ILE A 1 326 ? 5.676 0.344 -12.955 1.00 94.38 326 ILE A C 1
ATOM 2498 O O . ILE A 1 326 ? 6.015 0.489 -14.130 1.00 94.38 326 ILE A O 1
ATOM 2502 N N . ARG A 1 327 ? 5.852 1.317 -12.048 1.00 93.88 327 ARG A N 1
ATOM 2503 C CA . ARG A 1 327 ? 6.519 2.588 -12.386 1.00 93.88 327 ARG A CA 1
ATOM 2504 C C . ARG A 1 327 ? 7.918 2.345 -12.946 1.00 93.88 327 ARG A C 1
ATOM 2506 O O . ARG A 1 327 ? 8.240 2.881 -14.007 1.00 93.88 327 ARG A O 1
ATOM 2513 N N . GLN A 1 328 ? 8.702 1.485 -12.298 1.00 95.25 328 GLN A N 1
ATOM 2514 C CA . GLN A 1 328 ? 10.037 1.140 -12.774 1.00 95.25 328 GLN A CA 1
ATOM 2515 C C . GLN A 1 328 ? 9.991 0.418 -14.124 1.00 95.25 328 GLN A C 1
ATOM 2517 O O . GLN A 1 328 ? 10.750 0.753 -15.032 1.00 95.25 328 GLN A O 1
ATOM 2522 N N . ALA A 1 329 ? 9.063 -0.524 -14.300 1.00 95.69 329 ALA A N 1
ATOM 2523 C CA . ALA A 1 329 ? 8.920 -1.244 -15.558 1.00 95.69 329 ALA A CA 1
ATOM 2524 C C . ALA A 1 329 ? 8.502 -0.326 -16.712 1.00 95.69 329 ALA A C 1
ATOM 2526 O O . ALA A 1 329 ? 8.989 -0.472 -17.829 1.00 95.69 329 ALA A O 1
ATOM 2527 N N . ARG A 1 330 ? 7.636 0.659 -16.456 1.00 94.12 330 ARG A N 1
ATOM 2528 C CA . ARG A 1 330 ? 7.252 1.670 -17.448 1.00 94.12 330 ARG A CA 1
ATOM 2529 C C . ARG A 1 330 ? 8.419 2.579 -17.818 1.00 94.12 330 ARG A C 1
ATOM 2531 O O . ARG A 1 330 ? 8.567 2.900 -18.999 1.00 94.12 330 ARG A O 1
ATOM 2538 N N . ALA A 1 331 ? 9.228 2.987 -16.843 1.00 93.25 331 ALA A N 1
ATOM 2539 C CA . ALA A 1 331 ? 10.425 3.784 -17.091 1.00 93.25 331 ALA A CA 1
ATOM 2540 C C . ALA A 1 331 ? 11.424 3.012 -17.969 1.00 93.25 331 ALA A C 1
ATOM 2542 O O . ALA A 1 331 ? 11.800 3.490 -19.040 1.00 93.25 331 ALA A O 1
ATOM 2543 N N . ASP A 1 332 ? 11.753 1.777 -17.582 1.00 96.00 332 ASP A N 1
ATOM 2544 C CA . ASP A 1 332 ? 12.678 0.914 -18.320 1.00 96.00 332 ASP A CA 1
ATOM 2545 C C . ASP A 1 332 ? 12.143 0.561 -19.718 1.00 96.00 332 ASP A C 1
ATOM 2547 O O . ASP A 1 332 ? 12.900 0.550 -20.687 1.00 96.00 332 ASP A O 1
ATOM 2551 N N . TRP A 1 333 ? 10.832 0.333 -19.860 1.00 95.94 333 TRP A N 1
ATOM 2552 C CA . TRP A 1 333 ? 10.199 0.102 -21.161 1.00 95.94 333 TRP A CA 1
ATOM 2553 C C . TRP A 1 333 ? 10.285 1.321 -22.074 1.00 95.94 333 TRP A C 1
ATOM 2555 O O . TRP A 1 333 ? 10.591 1.203 -23.263 1.00 95.94 333 TRP A O 1
ATOM 2565 N N . SER A 1 334 ? 10.016 2.506 -21.527 1.00 93.00 334 SER A N 1
ATOM 2566 C CA . SER A 1 334 ? 10.085 3.755 -22.282 1.00 93.00 334 SER A CA 1
ATOM 2567 C C . SER A 1 334 ? 11.512 3.994 -22.768 1.00 93.00 334 SER A C 1
ATOM 2569 O O . SER A 1 334 ? 11.717 4.212 -23.959 1.00 93.00 334 SER A O 1
ATOM 2571 N N . ALA A 1 335 ? 12.503 3.850 -21.886 1.00 93.69 335 ALA A N 1
ATOM 2572 C CA . ALA A 1 335 ? 13.910 3.984 -22.248 1.00 93.69 335 ALA A CA 1
ATOM 2573 C C . ALA A 1 335 ? 14.338 2.950 -23.305 1.00 93.69 335 ALA A C 1
ATOM 2575 O O . ALA A 1 335 ? 14.955 3.306 -24.309 1.00 93.69 335 ALA A O 1
ATOM 2576 N N . LEU A 1 336 ? 13.950 1.682 -23.130 1.00 96.75 336 LEU A N 1
ATOM 2577 C CA . LEU A 1 336 ? 14.252 0.610 -24.075 1.00 96.75 336 LEU A CA 1
ATOM 2578 C C . LEU A 1 336 ? 13.668 0.880 -25.467 1.00 96.75 336 LEU A C 1
ATOM 2580 O O . LEU A 1 336 ? 14.373 0.763 -26.468 1.00 96.75 336 LEU A O 1
ATOM 2584 N N . THR A 1 337 ? 12.379 1.212 -25.543 1.00 95.25 337 THR A N 1
ATOM 2585 C CA . THR A 1 337 ? 11.692 1.411 -26.827 1.00 95.25 337 THR A CA 1
ATOM 2586 C C . THR A 1 337 ? 12.228 2.628 -27.573 1.00 95.25 337 THR A C 1
ATOM 2588 O O . THR A 1 337 ? 12.467 2.529 -28.777 1.00 95.25 337 THR A O 1
ATOM 2591 N N . TRP A 1 338 ? 12.510 3.734 -26.876 1.00 92.62 338 TRP A N 1
ATOM 2592 C CA . TRP A 1 338 ? 13.154 4.907 -27.475 1.00 92.62 338 TRP A CA 1
ATOM 2593 C C . TRP A 1 338 ? 14.578 4.616 -27.948 1.00 92.62 338 TRP A C 1
ATOM 2595 O O . TRP A 1 338 ? 14.944 5.033 -29.044 1.00 92.62 338 TRP A O 1
ATOM 2605 N N . LEU A 1 339 ? 15.366 3.854 -27.184 1.00 93.56 339 LEU A N 1
ATOM 2606 C CA . LEU A 1 339 ? 16.720 3.465 -27.585 1.00 93.56 339 LEU A CA 1
ATOM 2607 C C . LEU A 1 339 ? 16.718 2.572 -28.834 1.00 93.56 339 LEU A C 1
ATOM 2609 O O . LEU A 1 339 ? 17.523 2.762 -29.745 1.00 93.56 339 LEU A O 1
ATOM 2613 N N . LEU A 1 340 ? 15.800 1.607 -28.894 1.00 94.94 340 LEU A N 1
ATOM 2614 C CA . LEU A 1 340 ? 15.617 0.741 -30.057 1.00 94.94 340 LEU A CA 1
ATOM 2615 C C . LEU A 1 340 ? 15.183 1.543 -31.289 1.00 94.94 340 LEU A C 1
ATOM 2617 O O . LEU A 1 340 ? 15.755 1.361 -32.363 1.00 94.94 340 LEU A O 1
ATOM 2621 N N . TRP A 1 341 ? 14.226 2.457 -31.125 1.00 93.25 341 TRP A N 1
ATOM 2622 C CA . TRP A 1 341 ? 13.776 3.356 -32.187 1.00 93.25 341 TRP A CA 1
ATOM 2623 C C . TRP A 1 341 ? 14.910 4.252 -32.691 1.00 93.25 341 TRP A C 1
ATOM 2625 O O . TRP A 1 341 ? 15.156 4.305 -33.894 1.00 93.25 341 TRP A O 1
ATOM 2635 N N . ALA A 1 342 ? 15.676 4.863 -31.784 1.00 91.19 342 ALA A N 1
ATOM 2636 C CA . ALA A 1 342 ? 16.838 5.683 -32.115 1.00 91.19 342 ALA A CA 1
ATOM 2637 C C . ALA A 1 342 ? 17.907 4.891 -32.884 1.00 91.19 342 ALA A C 1
ATOM 2639 O O . ALA A 1 342 ? 18.540 5.414 -33.796 1.00 91.19 342 ALA A O 1
ATOM 2640 N N . ALA A 1 343 ? 18.079 3.605 -32.571 1.00 92.75 343 ALA A N 1
ATOM 2641 C CA . ALA A 1 343 ? 18.983 2.719 -33.298 1.00 92.75 343 ALA A CA 1
ATOM 2642 C C . ALA A 1 343 ? 18.451 2.278 -34.680 1.00 92.75 343 ALA A C 1
ATOM 2644 O O . ALA A 1 343 ? 19.201 1.667 -35.447 1.00 92.75 343 ALA A O 1
ATOM 2645 N N . GLY A 1 344 ? 17.191 2.584 -35.012 1.00 91.75 344 GLY A N 1
ATOM 2646 C CA . GLY A 1 344 ? 16.547 2.237 -36.282 1.00 91.75 344 GLY A CA 1
ATOM 2647 C C . GLY A 1 344 ? 15.638 1.010 -36.245 1.00 91.75 344 GLY A C 1
ATOM 2648 O O . GLY A 1 344 ? 15.251 0.509 -37.302 1.00 91.75 344 GLY A O 1
ATOM 2649 N N . ALA A 1 345 ? 15.324 0.475 -35.064 1.00 92.56 345 ALA A N 1
ATOM 2650 C CA . ALA A 1 345 ? 14.388 -0.635 -34.936 1.00 92.56 345 ALA A CA 1
ATOM 2651 C C . ALA A 1 345 ? 12.932 -0.141 -34.966 1.00 92.56 345 ALA A C 1
ATOM 2653 O O . ALA A 1 345 ? 12.594 0.909 -34.427 1.00 92.56 345 ALA A O 1
ATOM 2654 N N . ASN A 1 346 ? 12.050 -0.945 -35.554 1.00 88.50 346 ASN A N 1
ATOM 2655 C CA . ASN A 1 346 ? 10.600 -0.723 -35.598 1.00 88.50 346 ASN A CA 1
ATOM 2656 C C . ASN A 1 346 ? 9.835 -1.631 -34.614 1.00 88.50 346 ASN A C 1
ATOM 2658 O O . ASN A 1 346 ? 8.633 -1.839 -34.763 1.00 88.50 346 ASN A O 1
ATOM 2662 N N . GLY A 1 347 ? 10.543 -2.206 -33.640 1.00 92.19 347 GLY A N 1
ATOM 2663 C CA . GLY A 1 347 ? 10.009 -3.152 -32.671 1.00 92.19 347 GLY A CA 1
ATOM 2664 C C . GLY A 1 347 ? 11.082 -3.670 -31.713 1.00 92.19 347 GLY A C 1
ATOM 2665 O O . GLY A 1 347 ? 12.208 -3.174 -31.674 1.00 92.19 347 GLY A O 1
ATOM 2666 N N . LEU A 1 348 ? 10.733 -4.705 -30.945 1.00 94.00 348 LEU A N 1
ATOM 2667 C CA . LEU A 1 348 ? 11.591 -5.315 -29.922 1.00 94.00 348 LEU A CA 1
ATOM 2668 C C . LEU A 1 348 ? 12.590 -6.295 -30.542 1.00 94.00 348 LEU A C 1
ATOM 2670 O O . LEU A 1 348 ? 12.497 -7.509 -30.377 1.00 94.00 348 LEU A O 1
ATOM 2674 N N . THR A 1 349 ? 13.533 -5.775 -31.317 1.00 93.56 349 THR A N 1
ATOM 2675 C CA . THR A 1 349 ? 14.588 -6.575 -31.946 1.00 93.56 349 THR A CA 1
ATOM 2676 C C . THR A 1 349 ? 15.937 -5.930 -31.703 1.00 93.56 349 THR A C 1
ATOM 2678 O O . THR A 1 349 ? 16.089 -4.720 -31.853 1.00 93.56 349 THR A O 1
ATOM 2681 N N . LEU A 1 350 ? 16.935 -6.741 -31.348 1.00 94.81 350 LEU A N 1
ATOM 2682 C CA . LEU A 1 350 ? 18.287 -6.247 -31.131 1.00 94.81 350 LEU A CA 1
ATOM 2683 C C . LEU A 1 350 ? 18.844 -5.682 -32.458 1.00 94.81 350 LEU A C 1
ATOM 2685 O O . LEU A 1 350 ? 18.904 -6.422 -33.444 1.00 94.81 350 LEU A O 1
ATOM 2689 N N . PRO A 1 351 ? 19.269 -4.405 -32.524 1.00 94.38 351 PRO A N 1
ATOM 2690 C CA . PRO A 1 351 ? 19.650 -3.782 -33.790 1.00 94.38 351 PRO A CA 1
ATOM 2691 C C . PRO A 1 351 ? 20.834 -4.491 -34.453 1.00 94.38 351 PRO A C 1
ATOM 2693 O O . PRO A 1 351 ? 21.878 -4.689 -33.828 1.00 94.38 351 PRO A O 1
ATOM 2696 N N . ALA A 1 352 ? 20.711 -4.856 -35.733 1.00 94.50 352 ALA A N 1
ATOM 2697 C CA . ALA A 1 352 ? 21.798 -5.454 -36.521 1.00 94.50 352 ALA A CA 1
ATOM 2698 C C . ALA A 1 352 ? 22.844 -4.415 -36.974 1.00 94.50 352 ALA A C 1
ATOM 2700 O O . ALA A 1 352 ? 24.021 -4.741 -37.118 1.00 94.50 352 ALA A O 1
ATOM 2701 N N . ARG A 1 353 ? 22.398 -3.170 -37.167 1.00 94.69 353 ARG A N 1
ATOM 2702 C CA . ARG A 1 353 ? 23.162 -1.977 -37.555 1.00 94.69 353 ARG A CA 1
ATOM 2703 C C . ARG A 1 353 ? 22.481 -0.738 -36.968 1.00 94.69 353 ARG A C 1
ATOM 2705 O O . ARG A 1 353 ? 21.304 -0.823 -36.630 1.00 94.69 353 ARG A O 1
ATOM 2712 N N . LEU A 1 354 ? 23.193 0.384 -36.896 1.00 94.19 354 LEU A N 1
ATOM 2713 C CA . LEU A 1 354 ? 22.598 1.680 -36.562 1.00 94.19 354 LEU A CA 1
ATOM 2714 C C . LEU A 1 354 ? 22.032 2.298 -37.842 1.00 94.19 354 LEU A C 1
ATOM 2716 O O . LEU A 1 354 ? 22.761 2.466 -38.819 1.00 94.19 354 LEU A O 1
ATOM 2720 N N . ALA A 1 355 ? 20.731 2.569 -37.855 1.00 92.19 355 ALA A N 1
ATOM 2721 C CA . ALA A 1 355 ? 20.049 3.211 -38.976 1.00 92.19 355 ALA A CA 1
ATOM 2722 C C . ALA A 1 355 ? 18.922 4.119 -38.455 1.00 92.19 355 ALA A C 1
ATOM 2724 O O . ALA A 1 355 ? 17.752 3.763 -38.596 1.00 92.19 355 ALA A O 1
ATOM 2725 N N . PRO A 1 356 ? 19.263 5.250 -37.815 1.00 89.44 356 PRO A N 1
ATOM 2726 C CA . PRO A 1 356 ? 18.289 6.086 -37.122 1.00 89.44 356 PRO A CA 1
ATOM 2727 C C . PRO A 1 356 ? 17.209 6.605 -38.072 1.00 89.44 356 PRO A C 1
ATOM 2729 O O . PRO A 1 356 ? 17.501 6.861 -39.246 1.00 89.44 356 PRO A O 1
ATOM 2732 N N . PRO A 1 357 ? 15.969 6.771 -37.589 1.00 88.44 357 PRO A N 1
ATOM 2733 C CA . PRO A 1 357 ? 14.908 7.396 -38.365 1.00 88.44 357 PRO A CA 1
ATOM 2734 C C . PRO A 1 357 ? 15.268 8.850 -38.694 1.00 88.44 357 PRO A C 1
ATOM 2736 O O . PRO A 1 357 ? 16.064 9.481 -37.998 1.00 88.44 357 PRO A O 1
ATOM 2739 N N . LYS A 1 358 ? 14.663 9.405 -39.749 1.00 87.06 358 LYS A N 1
ATOM 2740 C CA . LYS A 1 358 ? 14.909 10.803 -40.156 1.00 87.06 358 LYS A CA 1
ATOM 2741 C C . LYS A 1 358 ? 14.507 11.787 -39.058 1.00 87.06 358 LYS A C 1
ATOM 2743 O O . LYS A 1 358 ? 15.090 12.852 -38.917 1.00 87.06 358 LYS A O 1
ATOM 2748 N N . GLU A 1 359 ? 13.524 11.385 -38.272 1.00 87.00 359 GLU A N 1
ATOM 2749 C CA . GLU A 1 359 ? 12.946 12.089 -37.144 1.00 87.00 359 GLU A CA 1
ATOM 2750 C C . GLU A 1 359 ? 13.826 12.023 -35.878 1.00 87.00 359 GLU A C 1
ATOM 2752 O O . GLU A 1 359 ? 13.483 12.641 -34.872 1.00 87.00 359 GLU A O 1
ATOM 2757 N N . PHE A 1 360 ? 14.951 11.288 -35.891 1.00 86.88 360 PHE A N 1
ATOM 2758 C CA . PHE A 1 360 ? 15.812 11.087 -34.716 1.00 86.88 360 PHE A CA 1
ATOM 2759 C C . PHE A 1 360 ? 16.232 12.402 -34.052 1.00 86.88 360 PHE A C 1
ATOM 2761 O O . PHE A 1 360 ? 16.056 12.557 -32.844 1.00 86.88 360 PHE A O 1
ATOM 2768 N N . ALA A 1 361 ? 16.723 13.356 -34.846 1.00 83.88 361 ALA A N 1
ATOM 2769 C CA . ALA A 1 361 ? 17.134 14.676 -34.378 1.00 83.88 361 ALA A CA 1
ATOM 2770 C C . ALA A 1 361 ? 16.000 15.400 -33.626 1.00 83.88 361 ALA A C 1
ATOM 2772 O O . ALA A 1 361 ? 16.214 15.968 -32.557 1.00 83.88 361 ALA A O 1
ATOM 2773 N N . GLY A 1 362 ? 14.771 15.309 -34.140 1.00 81.50 362 GLY A N 1
ATOM 2774 C CA . GLY A 1 362 ? 13.592 15.907 -33.515 1.00 81.50 362 GLY A CA 1
ATOM 2775 C C . GLY A 1 362 ? 13.180 15.221 -32.231 1.00 81.50 362 GLY A C 1
ATOM 2776 O O . GLY A 1 362 ? 12.868 15.888 -31.247 1.00 81.50 362 GLY A O 1
ATOM 2777 N N . GLY A 1 363 ? 13.245 13.889 -32.211 1.00 81.25 363 GLY A N 1
ATOM 2778 C CA . GLY A 1 363 ? 13.033 13.109 -30.997 1.00 81.25 363 GLY A CA 1
ATOM 2779 C C . GLY A 1 363 ? 14.028 13.456 -29.897 1.00 81.25 363 GLY A C 1
ATOM 2780 O O . GLY A 1 363 ? 13.624 13.694 -28.761 1.00 81.25 363 GLY A O 1
ATOM 2781 N N . ALA A 1 364 ? 15.314 13.540 -30.236 1.00 81.81 364 ALA A N 1
ATOM 2782 C CA . ALA A 1 364 ? 16.362 13.888 -29.285 1.00 81.81 364 ALA A CA 1
ATOM 2783 C C . ALA A 1 364 ? 16.166 15.301 -28.712 1.00 81.81 364 ALA A C 1
ATOM 2785 O O . ALA A 1 364 ? 16.160 15.464 -27.493 1.00 81.81 364 ALA A O 1
ATOM 2786 N N . ASN A 1 365 ? 15.897 16.298 -29.563 1.00 80.50 365 ASN A N 1
ATOM 2787 C CA . ASN A 1 365 ? 15.624 17.669 -29.120 1.00 80.50 365 ASN A CA 1
ATOM 2788 C C . ASN A 1 365 ? 14.368 17.751 -28.236 1.00 80.50 365 ASN A C 1
ATOM 2790 O O . ASN A 1 365 ? 14.368 18.443 -27.220 1.00 80.50 365 ASN A O 1
ATOM 2794 N N . ALA A 1 366 ? 13.309 17.005 -28.567 1.00 79.69 366 ALA A N 1
ATOM 2795 C CA . ALA A 1 366 ? 12.096 16.958 -27.754 1.00 79.69 366 ALA A CA 1
ATOM 2796 C C . ALA A 1 366 ? 12.330 16.334 -26.366 1.00 79.69 366 ALA A C 1
ATOM 2798 O O . ALA A 1 366 ? 11.665 16.725 -25.405 1.00 79.69 366 ALA A O 1
ATOM 2799 N N . VAL A 1 367 ? 13.246 15.366 -26.249 1.00 78.75 367 VAL A N 1
ATOM 2800 C CA . VAL A 1 367 ? 13.653 14.786 -24.959 1.00 78.75 367 VAL A CA 1
ATOM 2801 C C . VAL A 1 367 ? 14.496 15.779 -24.163 1.00 78.75 367 VAL A C 1
ATOM 2803 O O . VAL A 1 367 ? 14.175 16.013 -23.001 1.00 78.75 367 VAL A O 1
ATOM 2806 N N . LEU A 1 368 ? 15.499 16.411 -24.779 1.00 78.19 368 LEU A N 1
ATOM 2807 C CA . LEU A 1 368 ? 16.339 17.424 -24.126 1.00 78.19 368 LEU A CA 1
ATOM 2808 C C . LEU A 1 368 ? 15.498 18.592 -23.594 1.00 78.19 368 LEU A C 1
ATOM 2810 O O . LEU A 1 368 ? 15.540 18.879 -22.408 1.00 78.19 368 LEU A O 1
ATOM 2814 N N . ALA A 1 369 ? 14.591 19.143 -24.405 1.00 77.69 369 ALA A N 1
ATOM 2815 C CA . ALA A 1 369 ? 13.692 20.215 -23.973 1.00 77.69 369 ALA A CA 1
ATOM 2816 C C . ALA A 1 369 ? 12.708 19.797 -22.859 1.00 77.69 369 ALA A C 1
ATOM 2818 O O . ALA A 1 369 ? 12.117 20.640 -22.182 1.00 77.69 369 ALA A O 1
ATOM 2819 N N . LYS A 1 370 ? 12.427 18.497 -22.694 1.00 76.69 370 LYS A N 1
ATOM 2820 C CA . LYS A 1 370 ? 11.651 17.994 -21.546 1.00 76.69 370 LYS A CA 1
ATOM 2821 C C . LYS A 1 370 ? 12.527 17.875 -20.303 1.00 76.69 370 LYS A C 1
ATOM 2823 O O . LYS A 1 370 ? 12.052 18.233 -19.236 1.00 76.69 370 LYS A O 1
ATOM 2828 N N . LEU A 1 371 ? 13.762 17.398 -20.452 1.00 73.62 371 LEU A N 1
ATOM 2829 C CA . LEU A 1 371 ? 14.730 17.311 -19.359 1.00 73.62 371 LEU A CA 1
ATOM 2830 C C . LEU A 1 371 ? 15.069 18.699 -18.817 1.00 73.62 371 LEU A C 1
ATOM 2832 O O . LEU A 1 371 ? 14.961 18.886 -17.613 1.00 73.62 371 LEU A O 1
ATOM 2836 N N . ASP A 1 372 ? 15.323 19.671 -19.695 1.00 73.69 372 ASP A N 1
ATOM 2837 C CA . ASP A 1 372 ? 15.603 21.059 -19.314 1.00 73.69 372 ASP A CA 1
ATOM 2838 C C . ASP A 1 372 ? 14.478 21.643 -18.456 1.00 73.69 372 ASP A C 1
ATOM 2840 O O . ASP A 1 372 ? 14.741 22.224 -17.411 1.00 73.69 372 ASP A O 1
ATOM 2844 N N . ARG A 1 373 ? 13.214 21.406 -18.837 1.00 73.69 373 ARG A N 1
ATOM 2845 C CA . ARG A 1 373 ? 12.035 21.831 -18.058 1.00 73.69 373 ARG A CA 1
ATOM 2846 C C . ARG A 1 373 ? 11.899 21.132 -16.707 1.00 73.69 373 ARG A C 1
ATOM 2848 O O . ARG A 1 373 ? 11.212 21.647 -15.834 1.00 73.69 373 ARG A O 1
ATOM 2855 N N . CYS A 1 374 ? 12.467 19.938 -16.560 1.00 68.00 374 CYS A N 1
ATOM 2856 C CA . CYS A 1 374 ? 12.478 19.208 -15.295 1.00 68.00 374 CYS A CA 1
ATOM 2857 C C . CYS A 1 374 ? 13.664 19.601 -14.406 1.00 68.00 374 CYS A C 1
ATOM 2859 O O . CYS A 1 374 ? 13.574 19.415 -13.198 1.00 68.00 374 CYS A O 1
ATOM 2861 N N . SER A 1 375 ? 14.757 20.107 -14.982 1.00 62.06 375 SER A N 1
ATOM 2862 C CA . SER A 1 375 ? 15.935 20.589 -14.251 1.00 62.06 375 SER A CA 1
ATOM 2863 C C . SER A 1 375 ? 15.891 22.085 -13.947 1.00 62.06 375 SER A C 1
ATOM 2865 O O . SER A 1 375 ? 16.568 22.539 -13.029 1.00 62.06 375 SER A O 1
ATOM 2867 N N . SER A 1 376 ? 15.113 22.862 -14.703 1.00 54.81 376 SER A N 1
ATOM 2868 C CA . SER A 1 376 ? 14.861 24.268 -14.417 1.00 54.81 376 SER A CA 1
ATOM 2869 C C . SER A 1 376 ? 13.832 24.383 -13.290 1.00 54.81 376 SER A C 1
ATOM 2871 O O . SER A 1 376 ? 12.641 24.558 -13.547 1.00 54.81 376 SER A O 1
ATOM 2873 N N . ASP A 1 377 ? 14.293 24.323 -12.040 1.00 48.50 377 ASP A N 1
ATOM 2874 C CA . ASP A 1 377 ? 13.625 24.976 -10.904 1.00 48.50 377 ASP A CA 1
ATOM 2875 C C . ASP A 1 377 ? 13.704 26.511 -11.090 1.00 48.50 377 ASP A C 1
ATOM 2877 O O . ASP A 1 377 ? 14.271 27.244 -10.282 1.00 48.50 377 ASP A O 1
ATOM 2881 N N . GLU A 1 378 ? 13.149 27.028 -12.190 1.00 40.09 378 GLU A N 1
ATOM 2882 C CA . GLU A 1 378 ? 12.724 28.423 -12.251 1.00 40.09 378 GLU A CA 1
ATOM 2883 C C . GLU A 1 378 ? 11.293 28.468 -11.725 1.00 40.09 378 GLU A C 1
ATOM 2885 O O . GLU A 1 378 ? 10.307 28.271 -12.433 1.00 40.09 378 GLU A O 1
ATOM 2890 N N . SER A 1 379 ? 11.216 28.669 -10.415 1.00 39.09 379 SER A N 1
ATOM 2891 C CA . SER A 1 379 ? 10.039 29.172 -9.733 1.00 39.09 379 SER A CA 1
ATOM 2892 C C . SER A 1 379 ? 9.591 30.499 -10.353 1.00 39.09 379 SER A C 1
ATOM 2894 O O . SER A 1 379 ? 10.238 31.521 -10.124 1.00 39.09 379 SER A O 1
ATOM 2896 N N . GLU A 1 380 ? 8.456 30.475 -11.052 1.00 32.31 380 GLU A N 1
ATOM 2897 C CA . GLU A 1 380 ? 7.468 31.564 -11.094 1.00 32.31 380 GLU A CA 1
ATOM 2898 C C . GLU A 1 380 ? 6.053 31.021 -10.866 1.00 32.31 380 GLU A C 1
ATOM 2900 O O . GLU A 1 380 ? 5.653 30.050 -11.554 1.00 32.31 380 GLU A O 1
#

pLDDT: mean 91.12, std 9.29, range [32.31, 98.81]

Secondary structure (DSSP, 8-state):
-----EEEEEEETTEEEEEEEEE-TT--EEEEEE--SPP-HHHHTT-GGG-S----HHHHHHHHHHHHHTT-HHHHHHHHHHHHHHHT--HHHHHHHHHHSPP--HHHHHHHHHHHHPPBTTBPPPHHHHHHHHHTT--HHHHHHHHHHHHHHTT-HHHHHHHHHHHHHH-TT-TTHHHHHHHHHHHTT-HHHHHHHHHHHHHTT-HHHHHHHHHHHHHHS-S----GGGT------SS-----S-HHHHHHHHHHHHHHHHHHHHHHHTTS-TT---TTSPPP-GGG-TT-PPPP-EEEEE-TTS-EEEEE-----TT--HHHHHHHHHHHHHHHHHHHHHTT-SSS---SS----TTHHHHHHHHHHHHHHHH-----

Foldseek 3Di:
DFDFDDKDFDDDPNFTAAKMFTAGPVRDTPDIAHLFDADDPVCVVVQPLLPLDDDALVVLQVQLVVCVVVRVLLSSLSSNLLSCLRVVHQPVSVVSLVRHADDDDLVVLQVLLCVQCDADPPGHRDLSSLSSSSRPNHDQLSSLLSNLVVCLVVLSLSSSNSSLSSSCSSPVLPLVSLLSNLVSCVLLVVLVVSLVSLVSSCVSPNVVSSVVSVVVSCLQQPLALDLCVLVDDFDQDPDFDDDPDALVVLLVLLLLLLLLLVVLLVLLCVSDDVPDDRSSRHDHLCLSVVPHHDDWDWDWDADPVRDIDTDGSDDPSVSDTSSRSSVVSSVSSVVNSLSCQQQPDPDSHRRPGRDHDSSNRRVVVVVVVVVVVVPPPPDD